Protein AF-0000000066500368 (afdb_homodimer)

Secondary structure (DSSP, 8-state):
---SSHHHHHHHHHHHHHHHHHHTTTHHHHHHHHHHT--TT---HHHHHHHHHHHHHHHHHHHTT-GGGHHHHHHHHHHHHHHHHHHHHH---HHHHHHHHHHHHHHHHHHHHHHHHHHHH---HHHHHHHHHHHHHHHHHHHTHHHHHHHHHHHHHT-GGGS-HHHHHHHHHHHHHHHHHHHHTT-HHHHHHHHHHHHHHHHHHHHHHHHHHHHHHHHHHHHHHHHHHHHHHHHHHHHHTS--------S-TT-SS--/---SSHHHHHHHHHHHHHHHHHHTTTHHHHHHHHHHT--TT---HHHHHHHHHHHHHHHHHHHTT-GGGHHHHHHHHHHHHHHHHHHHHH---HHHHHHHHHHHHHHHHHHHHHHHHHHHH---HHHHHHHHHHHHHHHHHHHTHHHHHHHHHHHHHT-GGGS-HHHHHHHHHHHHHHHHHHHHTT-HHHHHHHHHHHHHHHHHHHHHHHHHHHHHHHHHHHHHHHHHHHHHHHHHHHHHTS--------S---SSS--

pLDDT: mean 86.09, std 18.24, range [18.61, 97.81]

Organism: Dictyostelium discoideum (NCBI:txid44689)

Foldseek 3Di:
DPDPDPLLVVLLVLLLVLLLVLLCVCVVVLVVCLVVLDLDPDDLVLLLLQLLLLVLVCLLCVLVVPPSSNNNSVSSNVSSVVSLVSNLRSDPDPVVSVVSVCVSCVSNVVSVVVLVCCVVPPDDSVVSNVVSLVVSLVSLVVSVVVLVVVLVVCLVVLPLVPPDQVSLVSLLVSLVSQLVSCVVRVNCSGNVSSVVRNVSSVVNNVSNVVSVVVVVVVVVVVVVVVVVVVVVVVVVVVVVPPPPPPPPPDPDDVDDDVD/DPDPDPLLVVLLVLLLVLLLVLLCVCVVVLVVCLVVLDLDPDDLVLLLLQLLLLVLVCLLCVLVVPPSRNNNSVSSNVSSVVSLVSNLRSDPDPVVSVVSVCVSCVSNVVSVVVLVCCVVPPDDSVVSNVVSLVVSLVSLVVSVVVLVVVLVVCLVVLPLVPPDQVSLVSLLVSLVSQLVSCVVRVNCSGNVSSVVRNVSSVVNNVSNVVSVVVVVVVVVVVVVVVVVVVVVVVVVVVVVPPPPPPPPDDPDPDDPCCD

Radius of gyration: 40.52 Å; Cα contacts (8 Å, |Δi|>4): 503; chains: 2; bounding box: 94×187×98 Å

Solvent-accessible surface area (backbone atoms only — not comparable to full-atom values): 27066 Å² total; per-residue (Å²): 85,77,68,85,46,69,68,44,45,52,31,35,52,51,26,35,54,48,45,41,53,59,65,49,62,58,47,66,61,45,52,47,22,53,74,68,45,46,54,83,89,68,76,65,64,66,47,52,48,48,24,48,33,17,49,36,43,34,51,32,20,60,75,59,29,32,59,67,60,27,62,38,22,50,52,36,27,52,53,34,48,48,48,50,49,39,48,44,43,21,41,81,50,64,68,58,30,51,50,52,48,47,52,50,50,48,51,50,48,50,50,48,52,53,52,49,50,46,63,64,71,44,80,49,64,68,58,48,39,52,52,35,34,50,50,31,41,52,45,48,57,57,52,47,49,53,62,52,52,51,48,50,50,26,64,72,66,61,45,55,84,81,59,57,64,72,57,36,53,51,47,22,51,30,16,48,34,38,20,50,32,16,58,73,72,68,35,65,64,46,19,51,55,24,41,54,46,18,49,53,26,48,48,50,52,50,49,44,53,48,43,50,48,51,51,52,50,52,50,52,53,53,50,53,51,50,55,48,49,52,51,53,49,53,53,53,54,62,62,68,72,56,74,83,80,76,82,80,76,80,87,70,65,82,40,80,68,69,96,85,78,68,85,45,68,67,42,45,53,32,34,52,52,28,35,55,49,46,42,52,58,64,50,64,59,48,66,62,44,53,48,22,53,73,66,46,48,54,80,90,67,75,64,64,66,46,53,48,48,22,49,33,17,49,35,42,34,54,33,21,59,75,58,28,34,59,70,59,27,63,39,22,50,52,36,27,53,53,34,49,48,47,52,48,39,47,42,44,22,41,82,51,65,69,58,29,53,50,51,48,47,52,52,50,49,51,51,48,50,50,49,52,54,54,49,51,46,63,66,71,45,82,51,63,69,58,47,40,52,52,34,33,50,51,32,41,52,46,47,56,56,53,47,49,52,60,52,52,52,49,50,48,27,64,74,65,60,46,55,81,79,58,58,63,72,57,35,52,52,46,22,51,29,15,47,33,39,19,51,32,14,57,73,70,70,34,66,64,46,18,51,54,24,41,54,47,17,49,52,25,48,49,49,52,50,50,44,53,48,44,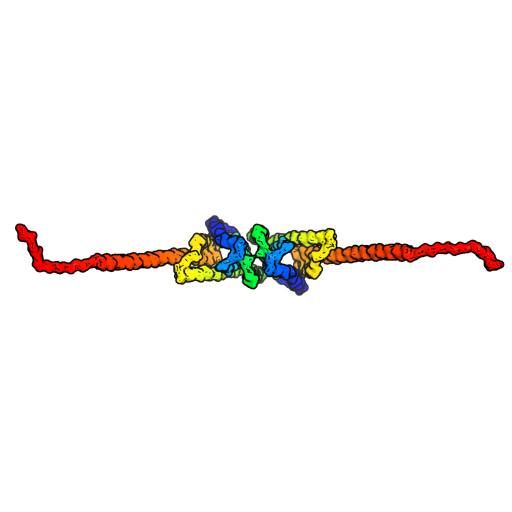50,49,51,50,52,52,52,51,51,54,52,51,52,51,50,55,49,49,51,49,53,49,53,54,53,55,60,58,66,68,55,74,82,77,73,77,76,80,77,81,59,92,63,76,68,90,71,116

Sequence (518 aa):
MLPSSPFAIILSIIGNIVSTGTAFSPIKNFLEIDKNRDVGNNNIYPIIALCGNSLCWVVYGAVSKQMSILPVNVIGLFITSYFIFIFISATSDLNKRRFLSAIYYGYLGGLTIYHLLIVLYVESIDTQDSIFGITSNVAVLIFYGSPVLSLYGVIKSRDRSSINLPLALVSCFAGLTWTLYGIVINNKFIFVPNAAGALLSAISLVVYFLVGYLNTLNYRMKSEQTDGTSQDVALIINQEEQPDIILRKDEEYEEEIKIMLPSSPFAIILSIIGNIVSTGTAFSPIKNFLEIDKNRDVGNNNIYPIIALCGNSLCWVVYGAVSKQMSILPVNVIGLFITSYFIFIFISATSDLNKRRFLSAIYYGYLGGLTIYHLLIVLYVESIDTQDSIFGITSNVAVLIFYGSPVLSLYGVIKSRDRSSINLPLALVSCFAGLTWTLYGIVINNKFIFVPNAAGALLSAISLVVYFLVGYLNTLNYRMKSEQTDGTSQDVALIINQEEQPDIILRKDEEYEEEIKI

Structure (mmCIF, N/CA/C/O backbone):
data_AF-0000000066500368-model_v1
#
loop_
_entity.id
_entity.type
_entity.pdbx_description
1 polymer 'Uncharacterized protein'
#
loop_
_atom_site.group_PDB
_atom_site.id
_atom_site.type_symbol
_atom_site.label_atom_id
_atom_site.label_alt_id
_atom_site.label_comp_id
_atom_site.label_asym_id
_atom_site.label_entity_id
_atom_site.label_seq_id
_atom_site.pdbx_PDB_ins_code
_atom_site.Cartn_x
_atom_site.Cartn_y
_atom_site.Cartn_z
_atom_site.occupancy
_atom_site.B_iso_or_equiv
_atom_site.auth_seq_id
_atom_site.auth_comp_id
_atom_site.auth_asym_id
_atom_site.auth_atom_id
_atom_site.pdbx_PDB_model_num
ATOM 1 N N . MET A 1 1 ? -17.828 -15.836 2.904 1 59.06 1 MET A N 1
ATOM 2 C CA . MET A 1 1 ? -18.359 -17 3.613 1 59.06 1 MET A CA 1
ATOM 3 C C . MET A 1 1 ? -17.344 -18.125 3.637 1 59.06 1 MET A C 1
ATOM 5 O O . MET A 1 1 ? -16.578 -18.312 2.682 1 59.06 1 MET A O 1
ATOM 9 N N . LEU A 1 2 ? -17.125 -18.578 4.887 1 61.69 2 LEU A N 1
ATOM 10 C CA . LEU A 1 2 ? -16.328 -19.797 5 1 61.69 2 LEU A CA 1
ATOM 11 C C . LEU A 1 2 ? -17 -20.969 4.293 1 61.69 2 LEU A C 1
ATOM 13 O O . LEU A 1 2 ? -18.219 -21.078 4.301 1 61.69 2 LEU A O 1
ATOM 17 N N . PRO A 1 3 ? -16.141 -21.688 3.566 1 70.5 3 PRO A N 1
ATOM 18 C CA . PRO A 1 3 ? -16.75 -22.859 2.9 1 70.5 3 PRO A CA 1
ATOM 19 C C . PRO A 1 3 ? -17.406 -23.812 3.879 1 70.5 3 PRO A C 1
ATOM 21 O O . PRO A 1 3 ? -16.938 -23.969 5.012 1 70.5 3 PRO A O 1
ATOM 24 N N . SER A 1 4 ? -18.469 -24.328 3.506 1 73.94 4 SER A N 1
ATOM 25 C CA . SER A 1 4 ? -19.281 -25.203 4.344 1 73.94 4 SER A CA 1
ATOM 26 C C . SER A 1 4 ? -18.734 -26.625 4.344 1 73.94 4 SER A C 1
ATOM 28 O O . SER A 1 4 ? -18.906 -27.375 5.309 1 73.94 4 SER A O 1
ATOM 30 N N . SER A 1 5 ? -17.938 -26.938 3.412 1 87.81 5 SER A N 1
ATOM 31 C CA . SER A 1 5 ? -17.438 -28.312 3.34 1 87.81 5 SER A CA 1
ATOM 32 C C . SER A 1 5 ? -16.094 -28.438 4.039 1 87.81 5 SER A C 1
ATOM 34 O O . SER A 1 5 ? -15.203 -27.609 3.842 1 87.81 5 SER A O 1
ATOM 36 N N . PRO A 1 6 ? -15.977 -29.359 4.945 1 90 6 PRO A N 1
ATOM 37 C CA . PRO A 1 6 ? -14.695 -29.609 5.609 1 90 6 PRO A CA 1
ATOM 38 C C . PRO A 1 6 ? -13.547 -29.781 4.625 1 90 6 PRO A C 1
ATOM 40 O O . PRO A 1 6 ? -12.422 -29.344 4.891 1 90 6 PRO A O 1
ATOM 43 N N . PHE A 1 7 ? -13.891 -30.5 3.566 1 92.81 7 PHE A N 1
ATOM 44 C CA . PHE A 1 7 ? -12.875 -30.719 2.545 1 92.81 7 PHE A CA 1
ATOM 45 C C . PHE A 1 7 ? -12.398 -29.391 1.968 1 92.81 7 PHE A C 1
ATOM 47 O O . PHE A 1 7 ? -11.203 -29.188 1.772 1 92.81 7 PHE A O 1
ATOM 54 N N . ALA A 1 8 ? -13.227 -28.484 1.719 1 93.69 8 ALA A N 1
ATOM 55 C CA . ALA A 1 8 ? -12.883 -27.156 1.215 1 93.69 8 ALA A CA 1
ATOM 56 C C . ALA A 1 8 ? -12.039 -26.391 2.229 1 93.69 8 ALA A C 1
ATOM 58 O O . ALA A 1 8 ? -11.109 -25.672 1.854 1 93.69 8 ALA A O 1
ATOM 59 N N . ILE A 1 9 ? -12.312 -26.578 3.436 1 94.06 9 ILE A N 1
ATOM 60 C CA . ILE A 1 9 ? -11.578 -25.906 4.504 1 94.06 9 ILE A CA 1
ATOM 61 C C . ILE A 1 9 ? -10.141 -26.406 4.547 1 94.06 9 ILE A C 1
ATOM 63 O O . ILE A 1 9 ? -9.203 -25.625 4.625 1 94.06 9 ILE A O 1
ATOM 67 N N . ILE A 1 10 ? -10.047 -27.688 4.469 1 95.56 10 ILE A N 1
ATOM 68 C CA . ILE A 1 10 ? -8.719 -28.297 4.5 1 95.56 10 ILE A CA 1
ATOM 69 C C . ILE A 1 10 ? -7.902 -27.828 3.299 1 95.56 10 ILE A C 1
ATOM 71 O O . ILE A 1 10 ? -6.746 -27.422 3.445 1 95.56 10 ILE A O 1
ATOM 75 N N . LEU A 1 11 ? -8.5 -27.828 2.152 1 96.06 11 LEU A N 1
ATOM 76 C CA . LEU A 1 11 ? -7.82 -27.375 0.938 1 96.06 11 LEU A CA 1
ATOM 77 C C . LEU A 1 11 ? -7.391 -25.922 1.061 1 96.06 11 LEU A C 1
ATOM 79 O O . LEU A 1 11 ? -6.289 -25.562 0.647 1 96.06 11 LEU A O 1
ATOM 83 N N . SER A 1 12 ? -8.25 -25.156 1.626 1 96.06 12 SER A N 1
ATOM 84 C CA . SER A 1 12 ? -7.934 -23.75 1.755 1 96.06 12 SER A CA 1
ATOM 85 C C . SER A 1 12 ? -6.773 -23.516 2.719 1 96.06 12 SER A C 1
ATOM 87 O O . SER A 1 12 ? -5.922 -22.656 2.482 1 96.06 12 SER A O 1
ATOM 89 N N . ILE A 1 13 ? -6.723 -24.219 3.752 1 96.44 13 ILE A N 1
ATOM 90 C CA . ILE A 1 13 ? -5.641 -24.109 4.723 1 96.44 13 ILE A CA 1
ATOM 91 C C . ILE A 1 13 ? -4.32 -24.531 4.082 1 96.44 13 ILE A C 1
ATOM 93 O O . ILE A 1 13 ? -3.318 -23.812 4.18 1 96.44 13 ILE A O 1
ATOM 97 N N . ILE A 1 14 ? -4.359 -25.672 3.436 1 96.81 14 ILE A N 1
ATOM 98 C CA . ILE A 1 14 ? -3.166 -26.172 2.756 1 96.81 14 ILE A CA 1
ATOM 99 C C . ILE A 1 14 ? -2.719 -25.156 1.697 1 96.81 14 ILE A C 1
ATOM 101 O O . ILE A 1 14 ? -1.534 -24.828 1.613 1 96.81 14 ILE A O 1
ATOM 105 N N . GLY A 1 15 ? -3.656 -24.719 0.922 1 97.12 15 GLY A N 1
ATOM 106 C CA . GLY A 1 15 ? -3.346 -23.719 -0.099 1 97.12 15 GLY A CA 1
ATOM 107 C C . GLY A 1 15 ? -2.697 -22.469 0.461 1 97.12 15 GLY A C 1
ATOM 108 O O . GLY A 1 15 ? -1.715 -21.969 -0.094 1 97.12 15 GLY A O 1
ATOM 109 N N . ASN A 1 16 ? -3.205 -22 1.553 1 97.19 16 ASN A N 1
ATOM 110 C CA . ASN A 1 16 ? -2.66 -20.797 2.186 1 97.19 16 ASN A CA 1
ATOM 111 C C . ASN A 1 16 ? -1.251 -21.031 2.717 1 97.19 16 ASN A C 1
ATOM 113 O O . ASN A 1 16 ? -0.363 -20.203 2.533 1 97.19 16 ASN A O 1
ATOM 117 N N . ILE A 1 17 ? -1.022 -22.094 3.312 1 96.75 17 ILE A N 1
ATOM 118 C CA . ILE A 1 17 ? 0.284 -22.406 3.881 1 96.75 17 ILE A CA 1
ATOM 119 C C . ILE A 1 17 ? 1.315 -22.531 2.762 1 96.75 17 ILE A C 1
ATOM 121 O O . ILE A 1 17 ? 2.367 -21.891 2.801 1 96.75 17 ILE A O 1
ATOM 125 N N . VAL A 1 18 ? 0.971 -23.312 1.757 1 96.38 18 VAL A N 1
ATOM 126 C CA . VAL A 1 18 ? 1.903 -23.594 0.671 1 96.38 18 VAL A CA 1
ATOM 127 C C . VAL A 1 18 ? 2.154 -22.328 -0.14 1 96.38 18 VAL A C 1
ATOM 129 O O . VAL A 1 18 ? 3.299 -22 -0.464 1 96.38 18 VAL A O 1
ATOM 132 N N . SER A 1 19 ? 1.139 -21.641 -0.442 1 96.12 19 SER A N 1
ATOM 133 C CA . SER A 1 19 ? 1.27 -20.422 -1.241 1 96.12 19 SER A CA 1
ATOM 134 C C . SER A 1 19 ? 2.023 -19.328 -0.48 1 96.12 19 SER A C 1
ATOM 136 O O . SER A 1 19 ? 2.764 -18.547 -1.077 1 96.12 19 SER A O 1
ATOM 138 N N . THR A 1 20 ? 1.787 -19.266 0.792 1 95.5 20 THR A N 1
ATOM 139 C CA . THR A 1 20 ? 2.559 -18.328 1.604 1 95.5 20 THR A CA 1
ATOM 140 C C . THR A 1 20 ? 4.043 -18.688 1.577 1 95.5 20 THR A C 1
ATOM 142 O O . THR A 1 20 ? 4.895 -17.812 1.456 1 95.5 20 THR A O 1
ATOM 145 N N . GLY A 1 21 ? 4.352 -19.938 1.694 1 93.44 21 GLY A N 1
ATOM 146 C CA . GLY A 1 21 ? 5.727 -20.391 1.56 1 93.44 21 GLY A CA 1
ATOM 147 C C . GLY A 1 21 ? 6.359 -20 0.238 1 93.44 21 GLY A C 1
ATOM 148 O O . GLY A 1 21 ? 7.5 -19.531 0.203 1 93.44 21 GLY A O 1
ATOM 149 N N . THR A 1 22 ? 5.633 -20.094 -0.838 1 91.81 22 THR A N 1
ATOM 150 C CA . THR A 1 22 ? 6.133 -19.734 -2.16 1 91.81 22 THR A CA 1
ATOM 151 C C . THR A 1 22 ? 6.344 -18.234 -2.268 1 91.81 22 THR A C 1
ATOM 153 O O . THR A 1 22 ? 7.281 -17.781 -2.928 1 91.81 22 THR A O 1
ATOM 156 N N . ALA A 1 23 ? 5.473 -17.516 -1.646 1 92.25 23 ALA A N 1
ATOM 157 C CA . ALA A 1 23 ? 5.582 -16.062 -1.677 1 92.25 23 ALA A CA 1
ATOM 158 C C . ALA A 1 23 ? 6.863 -15.594 -0.995 1 92.25 23 ALA A C 1
ATOM 160 O O . ALA A 1 23 ? 7.461 -14.594 -1.401 1 92.25 23 ALA A O 1
ATOM 161 N N . PHE A 1 24 ? 7.332 -16.344 -0.04 1 94 24 PHE A N 1
ATOM 162 C CA . PHE A 1 24 ? 8.516 -15.969 0.716 1 94 24 PHE A CA 1
ATOM 163 C C . PHE A 1 24 ? 9.773 -16.562 0.086 1 94 24 PHE A C 1
ATOM 165 O O . PHE A 1 24 ? 10.891 -16.281 0.535 1 94 24 PHE A O 1
ATOM 172 N N . SER A 1 25 ? 9.664 -17.25 -0.943 1 91.12 25 SER A N 1
ATOM 173 C CA . SER A 1 25 ? 10.789 -17.984 -1.524 1 91.12 25 SER A CA 1
ATOM 174 C C . SER A 1 25 ? 11.914 -17.031 -1.928 1 91.12 25 SER A C 1
ATOM 176 O O . SER A 1 25 ? 13.094 -17.359 -1.776 1 91.12 25 SER A O 1
ATOM 178 N N . PRO A 1 26 ? 11.609 -15.805 -2.402 1 92.25 26 PRO A N 1
ATOM 179 C CA . PRO A 1 26 ? 12.703 -14.922 -2.803 1 92.25 26 PRO A CA 1
ATOM 180 C C . PRO A 1 26 ? 13.305 -14.156 -1.624 1 92.25 26 PRO A C 1
ATOM 182 O O . PRO A 1 26 ? 14.195 -13.32 -1.812 1 92.25 26 PRO A O 1
ATOM 185 N N . ILE A 1 27 ? 12.938 -14.383 -0.4 1 93.81 27 ILE A N 1
ATOM 186 C CA . ILE A 1 27 ? 13.234 -13.516 0.732 1 93.81 27 ILE A CA 1
ATOM 187 C C . ILE A 1 27 ? 14.742 -13.5 0.989 1 93.81 27 ILE A C 1
ATOM 189 O O . ILE A 1 27 ? 15.312 -12.453 1.295 1 93.81 27 ILE A O 1
ATOM 193 N N . LYS A 1 28 ? 15.445 -14.602 0.881 1 92.88 28 LYS A N 1
ATOM 194 C CA . LYS A 1 28 ? 16.891 -14.648 1.112 1 92.88 28 LYS A CA 1
ATOM 195 C C . LYS A 1 28 ? 17.625 -13.766 0.114 1 92.88 28 LYS A C 1
ATOM 197 O O . LYS A 1 28 ? 18.531 -13.023 0.491 1 92.88 28 LYS A O 1
ATOM 202 N N . ASN A 1 29 ? 17.219 -13.891 -1.069 1 92.88 29 ASN A N 1
ATOM 203 C CA . ASN A 1 29 ? 17.828 -13.094 -2.125 1 92.88 29 ASN A CA 1
ATOM 204 C C . ASN A 1 29 ? 17.672 -11.602 -1.867 1 92.88 29 ASN A C 1
ATOM 206 O O . ASN A 1 29 ? 18.625 -10.836 -1.969 1 92.88 29 ASN A O 1
ATOM 210 N N . PHE A 1 30 ? 16.562 -11.172 -1.447 1 94.19 30 PHE A N 1
ATOM 211 C CA . PHE A 1 30 ? 16.297 -9.75 -1.286 1 94.19 30 PHE A CA 1
ATOM 212 C C . PHE A 1 30 ? 16.922 -9.219 -0.001 1 94.19 30 PHE A C 1
ATOM 214 O O . PHE A 1 30 ? 17.344 -8.062 0.06 1 94.19 30 PHE A O 1
ATOM 221 N N . LEU A 1 31 ? 16.984 -10.078 0.993 1 93.69 31 LEU A N 1
ATOM 222 C CA . LEU A 1 31 ? 17.703 -9.656 2.193 1 93.69 31 LEU A CA 1
ATOM 223 C C . LEU A 1 31 ? 19.188 -9.461 1.898 1 93.69 31 LEU A C 1
ATOM 225 O O . LEU A 1 31 ? 19.828 -8.57 2.465 1 93.69 31 LEU A O 1
ATOM 229 N N . GLU A 1 32 ? 19.672 -10.266 1.02 1 94.62 32 GLU A N 1
ATOM 230 C CA . GLU A 1 32 ? 21.062 -10.094 0.593 1 94.62 32 GLU A CA 1
ATOM 231 C C . GLU A 1 32 ? 21.234 -8.812 -0.218 1 94.62 32 GLU A C 1
ATOM 233 O O . GLU A 1 32 ? 22.234 -8.109 -0.061 1 94.62 32 GLU A O 1
ATOM 238 N N . ILE A 1 33 ? 20.328 -8.547 -1.047 1 94.75 33 ILE A N 1
ATOM 239 C CA . ILE A 1 33 ? 20.344 -7.309 -1.817 1 94.75 33 ILE A CA 1
ATOM 240 C C . ILE A 1 33 ? 20.344 -6.113 -0.871 1 94.75 33 ILE A C 1
ATOM 242 O O . ILE A 1 33 ? 21.078 -5.148 -1.079 1 94.75 33 ILE A O 1
ATOM 246 N N . ASP A 1 34 ? 19.547 -6.215 0.159 1 93.62 34 ASP A N 1
ATOM 247 C CA . ASP A 1 34 ? 19.453 -5.137 1.136 1 93.62 34 ASP A CA 1
ATOM 248 C C . ASP A 1 34 ? 20.766 -4.945 1.883 1 93.62 34 ASP A C 1
ATOM 250 O O . ASP A 1 34 ? 21.219 -3.816 2.078 1 93.62 34 ASP A O 1
ATOM 254 N N . LYS A 1 35 ? 21.375 -5.996 2.223 1 93.12 35 LYS A N 1
ATOM 255 C CA . LYS A 1 35 ? 22.625 -5.977 2.982 1 93.12 35 LYS A CA 1
ATOM 256 C C . LYS A 1 35 ? 23.781 -5.449 2.135 1 93.12 35 LYS A C 1
ATOM 258 O O . LYS A 1 35 ? 24.547 -4.586 2.582 1 93.12 35 LYS A O 1
ATOM 263 N N . ASN A 1 36 ? 23.844 -5.914 0.906 1 93.81 36 ASN A N 1
ATOM 264 C CA . ASN A 1 36 ? 24.984 -5.594 0.049 1 93.81 36 ASN A CA 1
ATOM 265 C C . ASN A 1 36 ? 24.719 -4.336 -0.779 1 93.81 36 ASN A C 1
ATOM 267 O O . ASN A 1 36 ? 25.641 -3.785 -1.383 1 93.81 36 ASN A O 1
ATOM 271 N N . ARG A 1 37 ? 23.516 -3.965 -0.821 1 92.62 37 ARG A N 1
ATOM 272 C CA . ARG A 1 37 ? 23.094 -2.793 -1.582 1 92.62 37 ARG A CA 1
ATOM 273 C C . ARG A 1 37 ? 23.484 -2.93 -3.053 1 92.62 37 ARG A C 1
ATOM 275 O O . ARG A 1 37 ? 24.031 -2.004 -3.646 1 92.62 37 ARG A O 1
ATOM 282 N N . ASP A 1 38 ? 23.266 -4.086 -3.58 1 93.69 38 ASP A N 1
ATOM 283 C CA . ASP A 1 38 ? 23.547 -4.43 -4.969 1 93.69 38 ASP A CA 1
ATOM 284 C C . ASP A 1 38 ? 22.469 -5.328 -5.555 1 93.69 38 ASP A C 1
ATOM 286 O O . ASP A 1 38 ? 22.25 -6.449 -5.086 1 93.69 38 ASP A O 1
ATOM 290 N N . VAL A 1 39 ? 21.828 -4.781 -6.609 1 93.81 39 VAL A N 1
ATOM 291 C CA . VAL A 1 39 ? 20.688 -5.504 -7.172 1 93.81 39 VAL A CA 1
ATOM 292 C C . VAL A 1 39 ? 21.172 -6.516 -8.203 1 93.81 39 VAL A C 1
ATOM 294 O O . VAL A 1 39 ? 20.438 -7.426 -8.586 1 93.81 39 VAL A O 1
ATOM 297 N N . GLY A 1 40 ? 22.391 -6.395 -8.633 1 90.19 40 GLY A N 1
ATOM 298 C CA . GLY A 1 40 ? 22.938 -7.32 -9.617 1 90.19 40 GLY A CA 1
ATOM 299 C C . GLY A 1 40 ? 22.094 -7.406 -10.875 1 90.19 40 GLY A C 1
ATOM 300 O O . GLY A 1 40 ? 21.672 -6.383 -11.43 1 90.19 40 GLY A O 1
ATOM 301 N N . ASN A 1 41 ? 21.812 -8.664 -11.375 1 86.12 41 ASN A N 1
ATOM 302 C CA . ASN A 1 41 ? 21.062 -8.875 -12.609 1 86.12 41 ASN A CA 1
ATOM 303 C C . ASN A 1 41 ? 19.609 -9.25 -12.328 1 86.12 41 ASN A C 1
ATOM 305 O O . ASN A 1 41 ? 18.922 -9.781 -13.203 1 86.12 41 ASN A O 1
ATOM 309 N N . ASN A 1 42 ? 19.203 -8.938 -11.18 1 87.56 42 ASN A N 1
ATOM 310 C CA . ASN A 1 42 ? 17.828 -9.273 -10.812 1 87.56 42 ASN A CA 1
ATOM 311 C C . ASN A 1 42 ? 16.828 -8.383 -11.547 1 87.56 42 ASN A C 1
ATOM 313 O O . ASN A 1 42 ? 17.078 -7.191 -11.742 1 87.56 42 ASN A O 1
ATOM 317 N N . ASN A 1 43 ? 15.727 -9.047 -12.023 1 87.38 43 ASN A N 1
ATOM 318 C CA . ASN A 1 43 ? 14.617 -8.344 -12.664 1 87.38 43 ASN A CA 1
ATOM 319 C C . ASN A 1 43 ? 13.453 -8.141 -11.711 1 87.38 43 ASN A C 1
ATOM 321 O O . ASN A 1 43 ? 12.891 -9.109 -11.195 1 87.38 43 ASN A O 1
ATOM 325 N N . ILE A 1 44 ? 13.016 -6.852 -11.547 1 92.88 44 ILE A N 1
ATOM 326 C CA . ILE A 1 44 ? 12.047 -6.539 -10.5 1 92.88 44 ILE A CA 1
ATOM 327 C C . ILE A 1 44 ? 10.641 -6.52 -11.094 1 92.88 44 ILE A C 1
ATOM 329 O O . ILE A 1 44 ? 9.648 -6.539 -10.359 1 92.88 44 ILE A O 1
ATOM 333 N N . TYR A 1 45 ? 10.43 -6.551 -12.414 1 90.69 45 TYR A N 1
ATOM 334 C CA . TYR A 1 45 ? 9.148 -6.312 -13.07 1 90.69 45 TYR A CA 1
ATOM 335 C C . TYR A 1 45 ? 8.164 -7.434 -12.766 1 90.69 45 TYR A C 1
ATOM 337 O O . TYR A 1 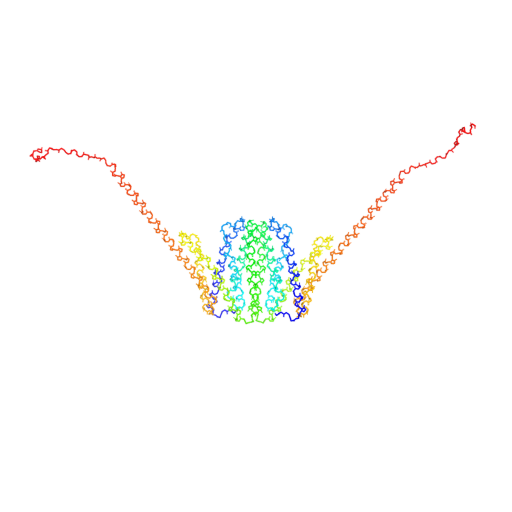45 ? 6.984 -7.18 -12.508 1 90.69 45 TYR A O 1
ATOM 345 N N . PRO A 1 46 ? 8.664 -8.719 -12.758 1 89 46 PRO A N 1
ATOM 346 C CA . PRO A 1 46 ? 7.715 -9.781 -12.398 1 89 46 PRO A CA 1
ATOM 347 C C . PRO A 1 46 ? 7.164 -9.625 -10.984 1 89 46 PRO A C 1
ATOM 349 O O . PRO A 1 46 ? 5.996 -9.93 -10.734 1 89 46 PRO A O 1
ATOM 352 N N . ILE A 1 47 ? 7.973 -9.133 -10.078 1 93.44 47 ILE A N 1
ATOM 353 C CA . ILE A 1 47 ? 7.547 -8.969 -8.695 1 93.44 47 ILE A CA 1
ATOM 354 C C . ILE A 1 47 ? 6.547 -7.816 -8.602 1 93.44 47 ILE A C 1
ATOM 356 O O . ILE A 1 47 ? 5.582 -7.883 -7.836 1 93.44 47 ILE A O 1
ATOM 360 N N . ILE A 1 48 ? 6.727 -6.785 -9.383 1 94.38 48 ILE A N 1
ATOM 361 C CA . ILE A 1 48 ? 5.773 -5.684 -9.43 1 94.38 48 ILE A CA 1
ATOM 362 C C . ILE A 1 48 ? 4.426 -6.191 -9.945 1 94.38 48 ILE A C 1
ATOM 364 O O . ILE A 1 48 ? 3.379 -5.871 -9.375 1 94.38 48 ILE A O 1
ATOM 368 N N . ALA A 1 49 ? 4.484 -7 -10.969 1 93 49 ALA A N 1
ATOM 369 C CA . ALA A 1 49 ? 3.258 -7.578 -11.516 1 93 49 ALA A CA 1
ATOM 370 C C . ALA A 1 49 ? 2.557 -8.453 -10.477 1 93 49 ALA A C 1
ATOM 372 O O . ALA A 1 49 ? 1.328 -8.422 -10.367 1 93 49 ALA A O 1
ATOM 373 N N . LEU A 1 50 ? 3.332 -9.172 -9.758 1 93.44 50 LEU A N 1
ATOM 374 C CA . LEU A 1 50 ? 2.787 -10.047 -8.727 1 93.44 50 LEU A CA 1
ATOM 375 C C . LEU A 1 50 ? 2.121 -9.234 -7.621 1 93.44 50 LEU A C 1
ATOM 377 O O . LEU A 1 50 ? 1.097 -9.648 -7.074 1 93.44 50 LEU A O 1
ATOM 381 N N . CYS A 1 51 ? 2.699 -8.117 -7.289 1 95.69 51 CYS A N 1
ATOM 382 C CA . CYS A 1 51 ? 2.119 -7.242 -6.277 1 95.69 51 CYS A CA 1
ATOM 383 C C . CYS A 1 51 ? 0.738 -6.758 -6.703 1 95.69 51 CYS A C 1
ATOM 385 O O . CYS A 1 51 ? -0.211 -6.809 -5.918 1 95.69 51 CYS A O 1
ATOM 387 N N . GLY A 1 52 ? 0.671 -6.359 -7.934 1 95.81 52 GLY A N 1
ATOM 388 C CA . GLY A 1 52 ? -0.621 -5.949 -8.461 1 95.81 52 GLY A CA 1
ATOM 389 C C . GLY A 1 52 ? -1.641 -7.074 -8.477 1 95.81 52 GLY A C 1
ATOM 390 O O . GLY A 1 52 ? -2.818 -6.855 -8.188 1 95.81 52 GLY A O 1
ATOM 391 N N . ASN A 1 53 ? -1.142 -8.219 -8.836 1 94.81 53 ASN A N 1
ATOM 392 C CA . ASN A 1 53 ? -2.016 -9.391 -8.82 1 94.81 53 ASN A CA 1
ATOM 393 C C . ASN A 1 53 ? -2.584 -9.648 -7.434 1 94.81 53 ASN A C 1
ATOM 395 O O . ASN A 1 53 ? -3.775 -9.93 -7.285 1 94.81 53 ASN A O 1
ATOM 399 N N . SER A 1 54 ? -1.755 -9.547 -6.445 1 96.75 54 SER A N 1
ATOM 400 C CA . SER A 1 54 ? -2.199 -9.742 -5.07 1 96.75 54 SER A CA 1
ATOM 401 C C . SER A 1 54 ? -3.256 -8.711 -4.68 1 96.75 54 SER A C 1
ATOM 403 O O . SER A 1 54 ? -4.234 -9.047 -4.012 1 96.75 54 SER A O 1
ATOM 405 N N . LEU A 1 55 ? -3.047 -7.488 -5.102 1 97.44 55 LEU A N 1
ATOM 406 C CA . LEU A 1 55 ? -4.031 -6.449 -4.824 1 97.44 55 LEU A CA 1
ATOM 407 C C . LEU A 1 55 ? -5.379 -6.793 -5.449 1 97.44 55 LEU A C 1
ATOM 409 O O . LEU A 1 55 ? -6.418 -6.652 -4.805 1 97.44 55 LEU A O 1
ATOM 413 N N . CYS A 1 56 ? -5.391 -7.266 -6.641 1 97.44 56 CYS A N 1
ATOM 414 C CA . CYS A 1 56 ? -6.617 -7.641 -7.332 1 97.44 56 CYS A CA 1
ATOM 415 C C . CYS A 1 56 ? -7.359 -8.734 -6.57 1 97.44 56 CYS A C 1
ATOM 417 O O . CYS A 1 56 ? -8.578 -8.656 -6.387 1 97.44 56 CYS A O 1
ATOM 419 N N . TRP A 1 57 ? -6.645 -9.688 -6.105 1 97.12 57 TRP A N 1
ATOM 420 C CA . TRP A 1 57 ? -7.266 -10.812 -5.422 1 97.12 57 TRP A CA 1
ATOM 421 C C . TRP A 1 57 ? -7.75 -10.414 -4.035 1 97.12 57 TRP A C 1
ATOM 423 O O . TRP A 1 57 ? -8.742 -10.945 -3.537 1 97.12 57 TRP A O 1
ATOM 433 N N . VAL A 1 58 ? -7.074 -9.5 -3.398 1 97.56 58 VAL A N 1
ATOM 434 C CA . VAL A 1 58 ? -7.551 -8.984 -2.115 1 97.56 58 VAL A CA 1
ATOM 435 C C . VAL A 1 58 ? -8.891 -8.281 -2.305 1 97.56 58 VAL A C 1
ATOM 437 O O . VAL A 1 58 ? -9.828 -8.508 -1.54 1 97.56 58 VAL A O 1
ATOM 440 N N . VAL A 1 59 ? -8.961 -7.438 -3.328 1 97.19 59 VAL A N 1
ATOM 441 C CA . VAL A 1 59 ? -10.203 -6.723 -3.602 1 97.19 59 VAL A CA 1
ATOM 442 C C . VAL A 1 59 ? -11.312 -7.719 -3.949 1 97.19 59 VAL A C 1
ATOM 444 O O . VAL A 1 59 ? -12.422 -7.625 -3.426 1 97.19 59 VAL A O 1
ATOM 447 N N . TYR A 1 60 ? -11.031 -8.703 -4.812 1 96.88 60 TYR A N 1
ATOM 448 C CA . TYR A 1 60 ? -12 -9.727 -5.172 1 96.88 60 TYR A CA 1
ATOM 449 C C . TYR A 1 60 ? -12.492 -10.477 -3.938 1 96.88 60 TYR A C 1
ATOM 451 O O . TYR A 1 60 ? -13.695 -10.648 -3.744 1 96.88 60 TYR A O 1
ATOM 459 N N . GLY A 1 61 ? -11.516 -10.938 -3.146 1 96.06 61 GLY A N 1
ATOM 460 C CA . GLY A 1 61 ? -11.883 -11.672 -1.945 1 96.06 61 GLY A CA 1
ATOM 461 C C . GLY A 1 61 ? -12.742 -10.867 -0.993 1 96.06 61 GLY A C 1
ATOM 462 O O . GLY A 1 61 ? -13.664 -11.406 -0.374 1 96.06 61 GLY A O 1
ATOM 463 N N . ALA A 1 62 ? -12.492 -9.594 -0.854 1 94.38 62 ALA A N 1
ATOM 464 C CA . ALA A 1 62 ? -13.242 -8.719 0.045 1 94.38 62 ALA A CA 1
ATOM 465 C C . ALA A 1 62 ? -14.672 -8.516 -0.46 1 94.38 62 ALA A C 1
ATOM 467 O O . ALA A 1 62 ? -15.625 -8.625 0.305 1 94.38 62 ALA A O 1
ATOM 468 N N . VAL A 1 63 ? -14.781 -8.242 -1.742 1 93.38 63 VAL A N 1
ATOM 469 C CA . VAL A 1 63 ? -16.078 -7.918 -2.33 1 93.38 63 VAL A CA 1
ATOM 470 C C . VAL A 1 63 ? -16.922 -9.18 -2.443 1 93.38 63 VAL A C 1
ATOM 472 O O . VAL A 1 63 ? -18.125 -9.148 -2.188 1 93.38 63 VAL A O 1
ATOM 475 N N . SER A 1 64 ? -16.266 -10.273 -2.805 1 93.19 64 SER A N 1
ATOM 476 C CA . SER A 1 64 ? -16.969 -11.539 -2.986 1 93.19 64 SER A CA 1
ATOM 477 C C . SER A 1 64 ? -17.156 -12.266 -1.656 1 93.19 64 SER A C 1
ATOM 479 O O . SER A 1 64 ? -17.766 -13.336 -1.608 1 93.19 64 SER A O 1
ATOM 481 N N . LYS A 1 65 ? -16.594 -11.695 -0.625 1 92.12 65 LYS A N 1
ATOM 482 C CA . LYS A 1 65 ? -16.641 -12.258 0.72 1 92.12 65 LYS A CA 1
ATOM 483 C C . LYS A 1 65 ? -16.062 -13.672 0.749 1 92.12 65 LYS A C 1
ATOM 485 O O . LYS A 1 65 ? -16.641 -14.578 1.354 1 92.12 65 LYS A O 1
ATOM 490 N N . GLN A 1 66 ? -15.031 -13.875 -0.021 1 91.5 66 GLN A N 1
ATOM 491 C CA . GLN A 1 66 ? -14.273 -15.117 -0.017 1 91.5 66 GLN A CA 1
ATOM 492 C C . GLN A 1 66 ? -13.094 -15.039 0.947 1 91.5 66 GLN A C 1
ATOM 494 O O . GLN A 1 66 ? -11.977 -14.727 0.54 1 91.5 66 GLN A O 1
ATOM 499 N N . MET A 1 67 ? -13.312 -15.469 2.102 1 91.31 67 MET A N 1
ATOM 500 C CA . MET A 1 67 ? -12.32 -15.305 3.164 1 91.31 67 MET A CA 1
ATOM 501 C C . MET A 1 67 ? -11.141 -16.25 2.957 1 91.31 67 MET A C 1
ATOM 503 O O . MET A 1 67 ? -10.016 -15.93 3.34 1 91.31 67 MET A O 1
ATOM 507 N N . SER A 1 68 ? -11.352 -17.344 2.289 1 93.69 68 SER A N 1
ATOM 508 C CA . SER A 1 68 ? -10.359 -18.406 2.172 1 93.69 68 SER A CA 1
ATOM 509 C C . SER A 1 68 ? -9.141 -17.938 1.38 1 93.69 68 SER A C 1
ATOM 511 O O . SER A 1 68 ? -8.031 -18.422 1.602 1 93.69 68 SER A O 1
ATOM 513 N N . ILE A 1 69 ? -9.352 -17 0.5 1 95.31 69 ILE A N 1
ATOM 514 C CA . ILE A 1 69 ? -8.242 -16.641 -0.384 1 95.31 69 ILE A CA 1
ATOM 515 C C . ILE A 1 69 ? -7.562 -15.367 0.128 1 95.31 69 ILE A C 1
ATOM 517 O O . ILE A 1 69 ? -6.5 -14.984 -0.366 1 95.31 69 ILE A O 1
ATOM 521 N N . LEU A 1 70 ? -8.031 -14.719 1.119 1 96.44 70 LEU A N 1
ATOM 522 C CA . LEU A 1 70 ? -7.59 -13.391 1.537 1 96.44 70 LEU A CA 1
ATOM 523 C C . LEU A 1 70 ? -6.242 -13.461 2.25 1 96.44 70 LEU A C 1
ATOM 525 O O . LEU A 1 70 ? -5.34 -12.672 1.962 1 96.44 70 LEU A O 1
ATOM 529 N N . PRO A 1 71 ? -6.02 -14.43 3.146 1 95.81 71 PRO A N 1
ATOM 530 C CA . PRO A 1 71 ? -4.758 -14.422 3.889 1 95.81 71 PRO A CA 1
ATOM 531 C C . PRO A 1 71 ? -3.535 -14.477 2.975 1 95.81 71 PRO A C 1
ATOM 533 O O . PRO A 1 71 ? -2.619 -13.664 3.113 1 95.81 71 PRO A O 1
ATOM 536 N N . VAL A 1 72 ? -3.531 -15.352 2.057 1 96.06 72 VAL A N 1
ATOM 537 C CA . VAL A 1 72 ? -2.361 -15.531 1.204 1 96.06 72 VAL A CA 1
ATOM 538 C C . VAL A 1 72 ? -2.164 -14.305 0.322 1 96.06 72 VAL A C 1
ATOM 540 O O . VAL A 1 72 ? -1.03 -13.906 0.049 1 96.06 72 VAL A O 1
ATOM 543 N N . ASN A 1 73 ? -3.207 -13.742 -0.152 1 96.81 73 ASN A N 1
ATOM 544 C CA . ASN A 1 73 ? -3.096 -12.602 -1.054 1 96.81 73 ASN A CA 1
ATOM 545 C C . ASN A 1 73 ? -2.727 -11.328 -0.301 1 96.81 73 ASN A C 1
ATOM 547 O O . ASN A 1 73 ? -2.023 -10.469 -0.835 1 96.81 73 ASN A O 1
ATOM 551 N N . VAL A 1 74 ? -3.156 -11.195 0.961 1 97.06 74 VAL A N 1
ATOM 552 C CA . VAL A 1 74 ? -2.729 -10.086 1.802 1 97.06 74 VAL A CA 1
ATOM 553 C C . VAL A 1 74 ? -1.237 -10.203 2.104 1 97.06 74 VAL A C 1
ATOM 555 O O . VAL A 1 74 ? -0.487 -9.242 1.955 1 97.06 74 VAL A O 1
ATOM 558 N N . ILE A 1 75 ? -0.832 -11.344 2.492 1 96.69 75 ILE A N 1
ATOM 559 C CA . ILE A 1 75 ? 0.583 -11.594 2.754 1 96.69 75 ILE A CA 1
ATOM 560 C C . ILE A 1 75 ? 1.392 -11.352 1.48 1 96.69 75 ILE A C 1
ATOM 562 O O . ILE A 1 75 ? 2.434 -10.695 1.516 1 96.69 75 ILE A O 1
ATOM 566 N N . GLY A 1 76 ? 0.863 -11.867 0.377 1 96.69 76 GLY A N 1
ATOM 567 C CA . GLY A 1 76 ? 1.521 -11.664 -0.904 1 96.69 76 GLY A CA 1
ATOM 568 C C . GLY A 1 76 ? 1.673 -10.203 -1.27 1 96.69 76 GLY A C 1
ATOM 569 O O . GLY A 1 76 ? 2.717 -9.789 -1.778 1 96.69 76 GLY A O 1
ATOM 570 N N . LEU A 1 77 ? 0.676 -9.445 -1.008 1 97.38 77 LEU A N 1
ATOM 571 C CA . LEU A 1 77 ? 0.678 -8.016 -1.312 1 97.38 77 LEU A CA 1
ATOM 572 C C . LEU A 1 77 ? 1.799 -7.301 -0.563 1 97.38 77 LEU A C 1
ATOM 574 O O . LEU A 1 77 ? 2.59 -6.574 -1.168 1 97.38 77 LEU A O 1
ATOM 578 N N . PHE A 1 78 ? 1.971 -7.598 0.664 1 97.12 78 PHE A N 1
ATOM 579 C CA . PHE A 1 78 ? 2.922 -6.859 1.486 1 97.12 78 PHE A CA 1
ATOM 580 C C . PHE A 1 78 ? 4.336 -7.391 1.289 1 97.12 78 PHE A C 1
ATOM 582 O O . PHE A 1 78 ? 5.297 -6.617 1.275 1 97.12 78 PHE A O 1
ATOM 589 N N . ILE A 1 79 ? 4.5 -8.68 1.125 1 96.81 79 ILE A N 1
ATOM 590 C CA . ILE A 1 79 ? 5.844 -9.227 0.967 1 96.81 79 ILE A CA 1
ATOM 591 C C . ILE A 1 79 ? 6.422 -8.789 -0.377 1 96.81 79 ILE A C 1
ATOM 593 O O . ILE A 1 79 ? 7.609 -8.469 -0.474 1 96.81 79 ILE A O 1
ATOM 597 N N . THR A 1 80 ? 5.598 -8.828 -1.416 1 96.5 80 THR A N 1
ATOM 598 C CA . THR A 1 80 ? 6.086 -8.383 -2.715 1 96.5 80 THR A CA 1
ATOM 599 C C . THR A 1 80 ? 6.371 -6.879 -2.693 1 96.5 80 THR A C 1
ATOM 601 O O . THR A 1 80 ? 7.344 -6.422 -3.297 1 96.5 80 THR A O 1
ATOM 604 N N . SER A 1 81 ? 5.535 -6.121 -2.027 1 97.5 81 SER A N 1
ATOM 605 C CA . SER A 1 81 ? 5.816 -4.703 -1.84 1 97.5 81 SER A CA 1
ATOM 606 C C . SER A 1 81 ? 7.152 -4.492 -1.136 1 97.5 81 SER A C 1
ATOM 608 O O . SER A 1 81 ? 7.93 -3.613 -1.519 1 97.5 81 SER A O 1
ATOM 610 N N . TYR A 1 82 ? 7.406 -5.297 -0.172 1 97.06 82 TYR A N 1
ATOM 611 C CA . TYR A 1 82 ? 8.664 -5.219 0.568 1 97.06 82 TYR A CA 1
ATOM 612 C C . TYR A 1 82 ? 9.852 -5.52 -0.34 1 97.06 82 TYR A C 1
ATOM 614 O O . TYR A 1 82 ? 10.859 -4.816 -0.297 1 97.06 82 TYR A O 1
ATOM 622 N N . PHE A 1 83 ? 9.734 -6.5 -1.149 1 97.12 83 PHE A N 1
ATOM 623 C CA . PHE A 1 83 ? 10.805 -6.844 -2.082 1 97.12 83 PHE A CA 1
ATOM 624 C C . PHE A 1 83 ? 11.062 -5.699 -3.055 1 97.12 83 PHE A C 1
ATOM 626 O O . PHE A 1 83 ? 12.211 -5.375 -3.348 1 97.12 83 PHE A O 1
ATOM 633 N N . ILE A 1 84 ? 10.008 -5.148 -3.523 1 97.06 84 ILE A N 1
ATOM 634 C CA . ILE A 1 84 ? 10.117 -4.035 -4.461 1 97.06 84 ILE A CA 1
ATOM 635 C C . ILE A 1 84 ? 10.844 -2.867 -3.789 1 97.06 84 ILE A C 1
ATOM 637 O O . ILE A 1 84 ? 11.734 -2.254 -4.383 1 97.06 84 ILE A O 1
ATOM 641 N N . PHE A 1 85 ? 10.484 -2.666 -2.574 1 96 85 PHE A N 1
ATOM 642 C CA . PHE A 1 85 ? 11.102 -1.595 -1.8 1 96 85 PHE A CA 1
ATOM 643 C C . PHE A 1 85 ? 12.602 -1.838 -1.634 1 96 85 PHE A C 1
ATOM 645 O O . PHE A 1 85 ? 13.406 -0.921 -1.808 1 96 85 PHE A O 1
ATOM 652 N N . ILE A 1 86 ? 12.961 -2.998 -1.293 1 96 86 ILE A N 1
ATOM 653 C CA . ILE A 1 86 ? 14.367 -3.344 -1.124 1 96 86 ILE A CA 1
ATOM 654 C C . ILE A 1 86 ? 15.117 -3.133 -2.441 1 96 86 ILE A C 1
ATOM 656 O O . ILE A 1 86 ? 16.188 -2.533 -2.463 1 96 86 ILE A O 1
ATOM 660 N N . PHE A 1 87 ? 14.531 -3.568 -3.516 1 96.44 87 PHE A N 1
ATOM 661 C CA . PHE A 1 87 ? 15.172 -3.494 -4.824 1 96.44 87 PHE A CA 1
ATOM 662 C C . PHE A 1 87 ? 15.398 -2.043 -5.234 1 96.44 87 PHE A C 1
ATOM 664 O O . PHE A 1 87 ? 16.516 -1.663 -5.598 1 96.44 87 PHE A O 1
ATOM 671 N N . ILE A 1 88 ? 14.391 -1.258 -5.125 1 95.12 88 ILE A N 1
ATOM 672 C CA . ILE A 1 88 ? 14.484 0.146 -5.516 1 95.12 88 ILE A CA 1
ATOM 673 C C . ILE A 1 88 ? 15.484 0.868 -4.613 1 95.12 88 ILE A C 1
ATOM 675 O O . ILE A 1 88 ? 16.297 1.665 -5.09 1 95.12 88 ILE A O 1
ATOM 679 N N . SER A 1 89 ? 15.422 0.507 -3.367 1 93.88 89 SER A N 1
ATOM 680 C CA . SER A 1 89 ? 16.312 1.119 -2.379 1 93.88 89 SER A CA 1
ATOM 681 C C . SER A 1 89 ? 17.766 0.811 -2.682 1 93.88 89 SER A C 1
ATOM 683 O O . SER A 1 89 ? 18.641 1.651 -2.463 1 93.88 89 SER A O 1
ATOM 685 N N . ALA A 1 90 ? 18.047 -0.331 -3.184 1 93.88 90 ALA A N 1
ATOM 686 C CA . ALA A 1 90 ? 19.406 -0.798 -3.408 1 93.88 90 ALA A CA 1
ATOM 687 C C . ALA A 1 90 ? 19.891 -0.424 -4.805 1 93.88 90 ALA A C 1
ATOM 689 O O . ALA A 1 90 ? 21.047 -0.682 -5.16 1 93.88 90 ALA A O 1
ATOM 690 N N . THR A 1 91 ? 19.016 0.109 -5.57 1 94.06 91 THR A N 1
ATOM 691 C CA . THR A 1 91 ? 19.391 0.596 -6.891 1 94.06 91 THR A CA 1
ATOM 692 C C . THR A 1 91 ? 20.203 1.89 -6.773 1 94.06 91 THR A C 1
ATOM 694 O O . THR A 1 91 ? 19.719 2.871 -6.199 1 94.06 91 THR A O 1
ATOM 697 N N . SER A 1 92 ? 21.391 1.941 -7.305 1 90.31 92 SER A N 1
ATOM 698 C CA . SER A 1 92 ? 22.312 3.057 -7.129 1 90.31 92 SER A CA 1
ATOM 699 C C . SER A 1 92 ? 21.938 4.23 -8.023 1 90.31 92 SER A C 1
ATOM 701 O O . SER A 1 92 ? 22.047 5.391 -7.625 1 90.31 92 SER A O 1
ATOM 703 N N . ASP A 1 93 ? 21.438 3.959 -9.219 1 93 93 ASP A N 1
ATOM 704 C CA . ASP A 1 93 ? 21.109 5.004 -10.18 1 93 93 ASP A CA 1
ATOM 705 C C . ASP A 1 93 ? 19.828 5.734 -9.781 1 93 93 ASP A C 1
ATOM 707 O O . ASP A 1 93 ? 18.766 5.117 -9.68 1 93 93 ASP A O 1
ATOM 711 N N . LEU A 1 94 ? 19.953 7.012 -9.57 1 93.12 94 LEU A N 1
ATOM 712 C CA . LEU A 1 94 ? 18.828 7.828 -9.109 1 93.12 94 LEU A CA 1
ATOM 713 C C . LEU A 1 94 ? 17.688 7.801 -10.125 1 93.12 94 LEU A C 1
ATOM 715 O O . LEU A 1 94 ? 16.531 7.648 -9.75 1 93.12 94 LEU A O 1
ATOM 719 N N . ASN A 1 95 ? 18 7.996 -11.375 1 94.19 95 ASN A N 1
ATOM 720 C CA . ASN A 1 95 ? 16.984 8.016 -12.406 1 94.19 95 ASN A CA 1
ATOM 721 C C . ASN A 1 95 ? 16.25 6.68 -12.5 1 94.19 95 ASN A C 1
ATOM 723 O O . ASN A 1 95 ? 15.031 6.645 -12.68 1 94.19 95 ASN A O 1
ATOM 727 N N . LYS A 1 96 ? 16.969 5.609 -12.391 1 94.44 96 LYS A N 1
ATOM 728 C CA . LYS A 1 96 ? 16.359 4.281 -12.414 1 94.44 96 LYS A CA 1
ATOM 729 C C . LYS A 1 96 ? 15.477 4.059 -11.188 1 94.44 96 LYS A C 1
ATOM 731 O O . LYS A 1 96 ? 14.391 3.484 -11.289 1 94.44 96 LYS A O 1
ATOM 736 N N . ARG A 1 97 ? 15.914 4.512 -10.008 1 94.31 97 ARG A N 1
ATOM 737 C CA . ARG A 1 97 ? 15.133 4.402 -8.773 1 94.31 97 ARG A CA 1
ATOM 738 C C . ARG A 1 97 ? 13.797 5.129 -8.906 1 94.31 97 ARG A C 1
ATOM 740 O O . ARG A 1 97 ? 12.75 4.574 -8.57 1 94.31 97 ARG A O 1
ATOM 747 N N . ARG A 1 98 ? 13.898 6.305 -9.422 1 93.88 98 ARG A N 1
ATOM 748 C CA . ARG A 1 98 ? 12.695 7.117 -9.562 1 93.88 98 ARG A CA 1
ATOM 749 C C . ARG A 1 98 ? 11.766 6.547 -10.633 1 93.88 98 ARG A C 1
ATOM 751 O O . ARG A 1 98 ? 10.547 6.582 -10.484 1 93.88 98 ARG A O 1
ATOM 758 N N . PHE A 1 99 ? 12.375 6.074 -11.695 1 96.5 99 PHE A N 1
ATOM 759 C CA . PHE A 1 99 ? 11.594 5.469 -12.766 1 96.5 99 PHE A CA 1
ATOM 760 C C . PHE A 1 99 ? 10.852 4.238 -12.266 1 96.5 99 PHE A C 1
ATOM 762 O O . PHE A 1 99 ? 9.648 4.098 -12.5 1 96.5 99 PHE A O 1
ATOM 769 N N . LEU A 1 100 ? 11.477 3.357 -11.531 1 96.19 100 LEU A N 1
ATOM 770 C CA . LEU A 1 100 ? 10.867 2.15 -10.977 1 96.19 100 LEU A CA 1
ATOM 771 C C . LEU A 1 100 ? 9.797 2.5 -9.953 1 96.19 100 LEU A C 1
ATOM 773 O O . LEU A 1 100 ? 8.75 1.843 -9.898 1 96.19 100 LEU A O 1
ATOM 777 N N . SER A 1 101 ? 10.078 3.543 -9.156 1 96.19 101 SER A N 1
ATOM 778 C CA . SER A 1 101 ? 9.07 4.008 -8.203 1 96.19 101 SER A CA 1
ATOM 779 C C . SER A 1 101 ? 7.809 4.48 -8.922 1 96.19 101 SER A C 1
ATOM 781 O O . SER A 1 101 ? 6.695 4.184 -8.492 1 96.19 101 SER A O 1
ATOM 783 N N . ALA A 1 102 ? 8.023 5.184 -10.016 1 96.06 102 ALA A N 1
ATOM 784 C CA . ALA A 1 102 ? 6.891 5.684 -10.789 1 96.06 102 ALA A CA 1
ATOM 785 C C . ALA A 1 102 ? 6.074 4.535 -11.375 1 96.06 102 ALA A C 1
ATOM 787 O O . ALA A 1 102 ? 4.84 4.578 -11.375 1 96.06 102 ALA A O 1
ATOM 788 N N . ILE A 1 103 ? 6.703 3.523 -11.82 1 96.56 103 ILE A N 1
ATOM 789 C CA . ILE A 1 103 ? 6.023 2.361 -12.383 1 96.56 103 ILE A CA 1
ATOM 790 C C . ILE A 1 103 ? 5.227 1.647 -11.289 1 96.56 103 ILE A C 1
ATOM 792 O O . ILE A 1 103 ? 4.059 1.309 -11.492 1 96.56 103 ILE A O 1
ATOM 796 N N . TYR A 1 104 ? 5.91 1.479 -10.156 1 96.94 104 TYR A N 1
ATOM 797 C CA . TYR A 1 104 ? 5.293 0.763 -9.047 1 96.94 104 TYR A CA 1
ATOM 798 C C . TYR A 1 104 ? 4.059 1.501 -8.539 1 96.94 104 TYR A C 1
ATOM 800 O O . TYR A 1 104 ? 2.965 0.933 -8.492 1 96.94 104 TYR A O 1
ATOM 808 N N . TYR A 1 105 ? 4.172 2.764 -8.289 1 96.19 105 TYR A N 1
ATOM 809 C CA . TYR A 1 105 ? 3.076 3.539 -7.715 1 96.19 105 TYR A CA 1
ATOM 810 C C . TYR A 1 105 ? 2.029 3.871 -8.773 1 96.19 105 TYR A C 1
ATOM 812 O O . TYR A 1 105 ? 0.838 3.961 -8.469 1 96.19 105 TYR A O 1
ATOM 820 N N . GLY A 1 106 ? 2.506 4.121 -10 1 96.69 106 GLY A N 1
ATOM 821 C CA . GLY A 1 106 ? 1.542 4.297 -11.07 1 96.69 106 GLY A CA 1
ATOM 822 C C . GLY A 1 106 ? 0.667 3.076 -11.289 1 96.69 106 GLY A C 1
ATOM 823 O O . GL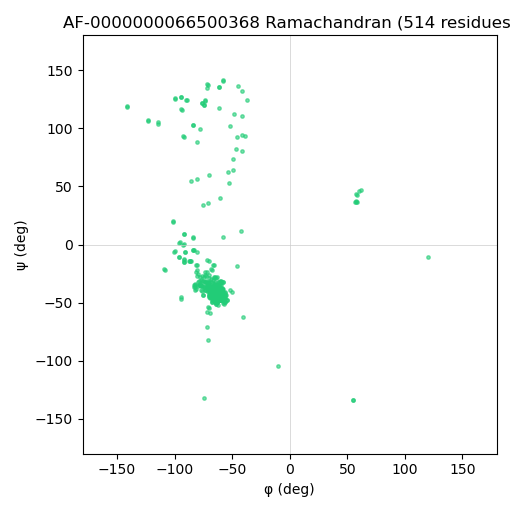Y A 1 106 ? -0.549 3.199 -11.453 1 96.69 106 GLY A O 1
ATOM 824 N N . TYR A 1 107 ? 1.297 1.931 -11.305 1 95.88 107 TYR A N 1
ATOM 825 C CA . TYR A 1 107 ? 0.589 0.671 -11.5 1 95.88 107 TYR A CA 1
ATOM 826 C C . TYR A 1 107 ? -0.373 0.398 -10.352 1 95.88 107 TYR A C 1
ATOM 828 O O . TYR A 1 107 ? -1.566 0.181 -10.57 1 95.88 107 TYR A O 1
ATOM 836 N N . LEU A 1 108 ? 0.104 0.472 -9.055 1 96.69 108 LEU A N 1
ATOM 837 C CA . LEU A 1 108 ? -0.725 0.203 -7.887 1 96.69 108 LEU A CA 1
ATOM 838 C C . LEU A 1 108 ? -1.803 1.27 -7.727 1 96.69 108 LEU A C 1
ATOM 840 O O . LEU A 1 108 ? -2.939 0.959 -7.363 1 96.69 108 LEU A O 1
ATOM 844 N N . GLY A 1 109 ? -1.389 2.521 -7.953 1 96.5 109 GLY A N 1
ATOM 845 C CA . GLY A 1 109 ? -2.361 3.6 -7.906 1 96.5 109 GLY A CA 1
ATOM 846 C C . GLY A 1 109 ? -3.451 3.469 -8.953 1 96.5 109 GLY A C 1
ATOM 847 O O . GLY A 1 109 ? -4.633 3.65 -8.656 1 96.5 109 GLY A O 1
ATOM 848 N N . GLY A 1 110 ? -3.051 3.152 -10.18 1 96.56 110 GLY A N 1
ATOM 849 C CA . GLY A 1 110 ? -4.027 2.936 -11.234 1 96.56 110 GLY A CA 1
ATOM 850 C C . GLY A 1 110 ? -5 1.812 -10.93 1 96.56 110 GLY A C 1
ATOM 851 O O . GLY A 1 110 ? -6.203 1.946 -11.156 1 96.56 110 GLY A O 1
ATOM 852 N N . LEU A 1 111 ? -4.496 0.755 -10.414 1 96.81 111 LEU A N 1
ATOM 853 C CA . LEU A 1 111 ? -5.344 -0.373 -10.039 1 96.81 111 LEU A CA 1
ATOM 854 C C . LEU A 1 111 ? -6.305 0.016 -8.922 1 96.81 111 LEU A C 1
ATOM 856 O O . LEU A 1 111 ? -7.477 -0.366 -8.945 1 96.81 111 LEU A O 1
ATOM 860 N N . THR A 1 112 ? -5.809 0.739 -7.949 1 97 112 THR A N 1
ATOM 861 C CA . THR A 1 112 ? -6.637 1.172 -6.828 1 97 112 THR A CA 1
ATOM 862 C C . THR A 1 112 ? -7.785 2.053 -7.312 1 97 112 THR A C 1
ATOM 864 O O . THR A 1 112 ? -8.938 1.838 -6.938 1 97 112 THR A O 1
ATOM 867 N N . ILE A 1 113 ? -7.477 3.006 -8.141 1 96.38 113 ILE A N 1
ATOM 868 C CA . ILE A 1 113 ? -8.492 3.902 -8.688 1 96.38 113 ILE A CA 1
ATOM 869 C C . ILE A 1 113 ? -9.516 3.102 -9.492 1 96.38 113 ILE A C 1
ATOM 871 O O . ILE A 1 113 ? -10.719 3.309 -9.352 1 96.38 113 ILE A O 1
ATOM 875 N N . TYR A 1 114 ? -9.055 2.188 -10.344 1 96.88 114 TYR A N 1
ATOM 876 C CA . TYR A 1 114 ? -9.922 1.316 -11.133 1 96.88 114 TYR A CA 1
ATOM 877 C C . TYR A 1 114 ? -10.891 0.561 -10.234 1 96.88 114 TYR A C 1
ATOM 879 O O . TYR A 1 114 ? -12.102 0.547 -10.484 1 96.88 114 TYR A O 1
ATOM 887 N N . HIS A 1 115 ? -10.406 -0.047 -9.141 1 96.69 115 HIS A N 1
ATOM 888 C CA . HIS A 1 115 ? -11.227 -0.829 -8.227 1 96.69 115 HIS A CA 1
ATOM 889 C C . HIS A 1 115 ? -12.234 0.056 -7.496 1 96.69 115 HIS A C 1
ATOM 891 O O . HIS A 1 115 ? -13.391 -0.331 -7.309 1 96.69 115 HIS A O 1
ATOM 897 N N . LEU A 1 116 ? -11.805 1.213 -7.113 1 95.56 116 LEU A N 1
ATOM 898 C CA . LEU A 1 116 ? -12.688 2.135 -6.402 1 95.56 116 LEU A CA 1
ATOM 899 C C . LEU A 1 116 ? -13.82 2.611 -7.309 1 95.56 116 LEU A C 1
ATOM 901 O O . LEU A 1 116 ? -14.969 2.73 -6.867 1 95.56 116 LEU A O 1
ATOM 905 N N . LEU A 1 117 ? -13.523 2.883 -8.539 1 95.38 117 LEU A N 1
ATOM 906 C CA . LEU A 1 117 ? -14.547 3.328 -9.484 1 95.38 117 LEU A CA 1
ATOM 907 C C . LEU A 1 117 ? -15.617 2.26 -9.664 1 95.38 117 LEU A C 1
ATOM 909 O O . LEU A 1 117 ? -16.812 2.574 -9.742 1 95.38 117 LEU A O 1
ATOM 913 N N . ILE A 1 118 ? -15.211 1.035 -9.742 1 95.62 118 ILE A N 1
ATOM 914 C CA . ILE A 1 118 ? -16.172 -0.055 -9.898 1 95.62 118 ILE A CA 1
ATOM 915 C C . ILE A 1 118 ? -17.031 -0.163 -8.648 1 95.62 118 ILE A C 1
ATOM 917 O O . ILE A 1 118 ? -18.266 -0.278 -8.742 1 95.62 118 ILE A O 1
ATOM 921 N N . VAL A 1 119 ? -16.422 -0.097 -7.484 1 93.5 119 VAL A N 1
ATOM 922 C CA . VAL A 1 119 ? -17.156 -0.205 -6.223 1 93.5 119 VAL A CA 1
ATOM 923 C C . VAL A 1 119 ? -18.156 0.941 -6.098 1 93.5 119 VAL A C 1
ATOM 925 O O . VAL A 1 119 ? -19.266 0.753 -5.594 1 93.5 119 VAL A O 1
ATOM 928 N N . LEU A 1 120 ? -17.844 2.092 -6.586 1 91.62 120 LEU A N 1
ATOM 929 C CA . LEU A 1 120 ? -18.656 3.293 -6.41 1 91.62 120 LEU A CA 1
ATOM 930 C C . LEU A 1 120 ? -19.781 3.338 -7.43 1 91.62 120 LEU A C 1
ATOM 932 O O . LEU A 1 120 ? -20.891 3.758 -7.105 1 91.62 120 LEU A O 1
ATOM 936 N N . TYR A 1 121 ? -19.516 2.836 -8.672 1 92.56 121 TYR A N 1
ATOM 937 C CA . TYR A 1 121 ? -20.453 3.123 -9.75 1 92.56 121 TYR A CA 1
ATOM 938 C C . TYR A 1 121 ? -21.234 1.872 -10.141 1 92.56 121 TYR A C 1
ATOM 940 O O . TYR A 1 121 ? -22.266 1.96 -10.812 1 92.56 121 TYR A O 1
ATOM 948 N N . VAL A 1 122 ? -20.703 0.746 -9.82 1 93 122 VAL A N 1
ATOM 949 C CA . VAL A 1 122 ? -21.438 -0.491 -10.055 1 93 122 VAL A CA 1
ATOM 950 C C . VAL A 1 122 ? -22.203 -0.889 -8.789 1 93 122 VAL A C 1
ATOM 952 O O . VAL A 1 122 ? -21.594 -1.25 -7.781 1 93 122 VAL A O 1
ATOM 955 N N . GLU A 1 123 ? -23.484 -0.911 -8.859 1 90.25 123 GLU A N 1
ATOM 956 C CA . GLU A 1 123 ? -24.328 -1.088 -7.676 1 90.25 123 GLU A CA 1
ATOM 957 C C . GLU A 1 123 ? -24.453 -2.562 -7.309 1 90.25 123 GLU A C 1
ATOM 959 O O . GLU A 1 123 ? -24.391 -2.928 -6.133 1 90.25 123 GLU A O 1
ATOM 964 N N . SER A 1 124 ? -24.562 -3.441 -8.258 1 93.56 124 SER A N 1
ATOM 965 C CA . SER A 1 124 ? -24.797 -4.863 -8.016 1 93.56 124 SER A CA 1
ATOM 966 C C . SER A 1 124 ? -23.516 -5.555 -7.551 1 93.56 124 SER A C 1
ATOM 968 O O . SER A 1 124 ? -22.5 -5.531 -8.25 1 93.56 124 SER A O 1
ATOM 970 N N . ILE A 1 125 ? -23.594 -6.121 -6.441 1 90.69 125 ILE A N 1
ATOM 971 C CA . ILE A 1 125 ? -22.453 -6.855 -5.891 1 90.69 125 ILE A CA 1
ATOM 972 C C . ILE A 1 125 ? -22.094 -8.016 -6.816 1 90.69 125 ILE A C 1
ATOM 974 O O . ILE A 1 125 ? -20.922 -8.344 -6.98 1 90.69 125 ILE A O 1
ATOM 978 N N . ASP A 1 126 ? -23.094 -8.648 -7.41 1 93.88 126 ASP A N 1
ATOM 979 C CA . ASP A 1 126 ? -22.844 -9.758 -8.328 1 93.88 126 ASP A CA 1
ATOM 980 C C . ASP A 1 126 ? -22.062 -9.305 -9.555 1 93.88 126 ASP A C 1
ATOM 982 O O . ASP A 1 126 ? -21.172 -10.008 -10.016 1 93.88 126 ASP A O 1
ATOM 986 N N . THR A 1 127 ? -22.422 -8.172 -10.023 1 96.12 127 THR A N 1
ATOM 987 C CA . THR A 1 127 ? -21.703 -7.617 -11.164 1 96.12 127 THR A CA 1
ATOM 988 C C . THR A 1 127 ? -20.281 -7.238 -10.766 1 96.12 127 THR A C 1
ATOM 990 O O . THR A 1 127 ? -19.328 -7.469 -11.523 1 96.12 127 THR A O 1
ATOM 993 N N . GLN A 1 128 ? -20.109 -6.633 -9.594 1 96 128 GLN A N 1
ATOM 994 C CA . GLN A 1 128 ? -18.766 -6.34 -9.094 1 96 128 GLN A CA 1
ATOM 995 C C . GLN A 1 128 ? -17.922 -7.609 -8.984 1 96 128 GLN A C 1
ATOM 997 O O . GLN A 1 128 ? -16.766 -7.633 -9.406 1 96 128 GLN A O 1
ATOM 1002 N N . ASP A 1 129 ? -18.516 -8.648 -8.461 1 95.69 129 ASP A N 1
ATOM 1003 C CA . ASP A 1 129 ? -17.859 -9.945 -8.305 1 95.69 129 ASP A CA 1
ATOM 1004 C C . ASP A 1 129 ? -17.328 -10.461 -9.641 1 95.69 129 ASP A C 1
ATOM 1006 O O . ASP A 1 129 ? -16.172 -10.883 -9.742 1 95.69 129 ASP A O 1
ATOM 1010 N N . SER A 1 130 ? -18.125 -10.406 -10.641 1 96.56 130 SER A N 1
ATOM 1011 C CA . SER A 1 130 ? -17.75 -10.875 -11.969 1 96.56 130 SER A CA 1
ATOM 1012 C C . SER A 1 130 ? -16.641 -10.016 -12.57 1 96.56 130 SER A C 1
ATOM 1014 O O . SER A 1 130 ? -15.68 -10.547 -13.133 1 96.56 130 SER A O 1
ATOM 1016 N N . ILE A 1 131 ? -16.734 -8.719 -12.422 1 97.19 131 ILE A N 1
ATOM 1017 C CA . ILE A 1 131 ? -15.75 -7.797 -12.969 1 97.19 131 ILE A CA 1
ATOM 1018 C C . ILE A 1 131 ? -14.398 -8.023 -12.289 1 97.19 131 ILE A C 1
ATOM 1020 O O . ILE A 1 131 ? -13.375 -8.164 -12.953 1 97.19 131 ILE A O 1
ATOM 1024 N N . PHE A 1 132 ? -14.438 -8.109 -10.969 1 97.38 132 PHE A N 1
ATOM 1025 C CA . PHE A 1 132 ? -13.203 -8.273 -10.219 1 97.38 132 PHE A CA 1
ATOM 1026 C C . PHE A 1 132 ? -12.609 -9.664 -10.453 1 97.38 132 PHE A C 1
ATOM 1028 O O . PHE A 1 132 ? -11.391 -9.82 -10.484 1 97.38 132 PHE A O 1
ATOM 1035 N N . GLY A 1 133 ? -13.469 -10.711 -10.602 1 96.81 133 GLY A N 1
ATOM 1036 C CA . GLY A 1 133 ? -12.977 -12.031 -10.945 1 96.81 133 GLY A CA 1
ATOM 1037 C C . GLY A 1 133 ? -12.242 -12.07 -12.273 1 96.81 133 GLY A C 1
ATOM 1038 O O . GLY A 1 133 ? -11.141 -12.617 -12.359 1 96.81 133 GLY A O 1
ATOM 1039 N N . ILE A 1 134 ? -12.805 -11.461 -13.211 1 96.5 134 ILE A N 1
ATOM 1040 C CA . ILE A 1 134 ? -12.203 -11.398 -14.539 1 96.5 134 ILE A CA 1
ATOM 1041 C C . ILE A 1 134 ? -10.906 -10.594 -14.484 1 96.5 134 ILE A C 1
ATOM 1043 O O . ILE A 1 134 ? -9.883 -11.016 -15.031 1 96.5 134 ILE A O 1
ATOM 1047 N N . THR A 1 135 ? -10.961 -9.453 -13.812 1 96.25 135 THR A N 1
ATOM 1048 C CA . THR A 1 135 ? -9.781 -8.609 -13.68 1 96.25 135 THR A CA 1
ATOM 1049 C C . THR A 1 135 ? -8.625 -9.375 -13.047 1 96.25 135 THR A C 1
ATOM 1051 O O . THR A 1 135 ? -7.492 -9.305 -13.523 1 96.25 135 THR A O 1
ATOM 1054 N N . SER A 1 136 ? -8.891 -10.07 -11.977 1 96.12 136 SER A N 1
ATOM 1055 C CA . SER A 1 136 ? -7.859 -10.836 -11.281 1 96.12 136 SER A CA 1
ATOM 1056 C C . SER A 1 136 ? -7.301 -11.945 -12.172 1 96.12 136 SER A C 1
ATOM 1058 O O . SER A 1 136 ? -6.094 -12.203 -12.172 1 96.12 136 SER A O 1
ATOM 1060 N N . ASN A 1 137 ? -8.141 -12.562 -12.977 1 95.69 137 ASN A N 1
ATOM 1061 C CA . ASN A 1 137 ? -7.695 -13.617 -13.883 1 95.69 137 ASN A CA 1
ATOM 1062 C C . ASN A 1 137 ? -6.855 -13.062 -15.031 1 95.69 137 ASN A C 1
ATOM 1064 O O . ASN A 1 137 ? -5.844 -13.656 -15.406 1 95.69 137 ASN A O 1
ATOM 1068 N N . VAL A 1 138 ? -7.223 -11.93 -15.531 1 92.88 138 VAL A N 1
ATOM 1069 C CA . VAL A 1 138 ? -6.449 -11.297 -16.594 1 92.88 138 VAL A CA 1
ATOM 1070 C C . VAL A 1 138 ? -5.07 -10.898 -16.062 1 92.88 138 VAL A C 1
ATOM 1072 O O . VAL A 1 138 ? -4.055 -11.141 -16.719 1 92.88 138 VAL A O 1
ATOM 1075 N N . ALA A 1 139 ? -5.066 -10.359 -14.875 1 91.81 139 ALA A N 1
ATOM 1076 C CA . ALA A 1 139 ? -3.805 -9.953 -14.266 1 91.81 139 ALA A CA 1
ATOM 1077 C C . ALA A 1 139 ? -2.873 -11.148 -14.078 1 91.81 139 ALA A C 1
ATOM 1079 O O . ALA A 1 139 ? -1.687 -11.07 -14.406 1 91.81 139 ALA A O 1
ATOM 1080 N N . VAL A 1 140 ? -3.395 -12.219 -13.609 1 91.56 140 VAL A N 1
ATOM 1081 C CA . VAL A 1 140 ? -2.564 -13.383 -13.32 1 91.56 140 VAL A CA 1
ATOM 1082 C C . VAL A 1 140 ? -2.1 -14.031 -14.625 1 91.56 140 VAL A C 1
ATOM 1084 O O . VAL A 1 140 ? -0.957 -14.477 -14.734 1 91.56 140 VAL A O 1
ATOM 1087 N N . LEU A 1 141 ? -2.906 -14.039 -15.609 1 86.81 141 LEU A N 1
ATOM 1088 C CA . LEU A 1 141 ? -2.549 -14.656 -16.875 1 86.81 141 LEU A CA 1
ATOM 1089 C C . LEU A 1 141 ? -1.495 -13.828 -17.609 1 86.81 141 LEU A C 1
ATOM 1091 O O . LEU A 1 141 ? -0.61 -14.383 -18.266 1 86.81 141 LEU A O 1
ATOM 1095 N N . ILE A 1 142 ? -1.588 -12.516 -17.422 1 84.31 142 ILE A N 1
ATOM 1096 C CA . ILE A 1 142 ? -0.544 -11.648 -17.953 1 84.31 142 ILE A CA 1
ATOM 1097 C C . ILE A 1 142 ? 0.773 -11.914 -17.234 1 84.31 142 ILE A C 1
ATOM 1099 O O . ILE A 1 142 ? 1.825 -12.031 -17.875 1 84.31 142 ILE A O 1
ATOM 1103 N N . PHE A 1 143 ? 0.654 -12.07 -15.984 1 85 143 PHE A N 1
ATOM 1104 C CA . PHE A 1 143 ? 1.827 -12.367 -15.164 1 85 143 PHE A CA 1
ATOM 1105 C C . PHE A 1 143 ? 2.469 -13.68 -15.609 1 85 143 PHE A C 1
ATOM 1107 O O . PHE A 1 143 ? 3.693 -13.82 -15.562 1 85 143 PHE A O 1
ATOM 1114 N N . TYR A 1 144 ? 1.736 -14.641 -16.109 1 85.81 144 TYR A N 1
ATOM 1115 C CA . TYR A 1 144 ? 2.242 -15.945 -16.516 1 85.81 144 TYR A CA 1
ATOM 1116 C C . TYR A 1 144 ? 3.07 -15.828 -17.797 1 85.81 144 TYR A C 1
ATOM 1118 O O . TYR A 1 144 ? 3.816 -16.75 -18.141 1 85.81 144 TYR A O 1
ATOM 1126 N N . GLY A 1 145 ? 2.943 -14.68 -18.422 1 79.25 145 GLY A N 1
ATOM 1127 C CA . GLY A 1 145 ? 3.797 -14.453 -19.578 1 79.25 145 GLY A CA 1
ATOM 1128 C C . GLY A 1 145 ? 5.277 -14.555 -19.266 1 79.25 145 GLY A C 1
ATOM 1129 O O . GLY A 1 145 ? 6.051 -15.102 -20.047 1 79.25 145 GLY A O 1
ATOM 1130 N N . SER A 1 146 ? 5.609 -14.188 -18.109 1 79.56 146 SER A N 1
ATOM 1131 C CA . SER A 1 146 ? 7.012 -14.18 -17.703 1 79.56 146 SER A CA 1
ATOM 1132 C C . SER A 1 146 ? 7.555 -15.594 -17.562 1 79.56 146 SER A C 1
ATOM 1134 O O . SER A 1 146 ? 8.586 -15.938 -18.141 1 79.56 146 SER A O 1
ATOM 1136 N N . PRO A 1 147 ? 6.988 -16.438 -16.828 1 78.44 147 PRO A N 1
ATOM 1137 C CA . PRO A 1 147 ? 7.473 -17.812 -16.734 1 78.44 147 PRO A CA 1
ATOM 1138 C C . PRO A 1 147 ? 7.465 -18.531 -18.078 1 78.44 147 PRO A C 1
ATOM 1140 O O . PRO A 1 147 ? 8.328 -19.375 -18.344 1 78.44 147 PRO A O 1
ATOM 1143 N N . VAL A 1 148 ? 6.504 -18.172 -18.922 1 84.5 148 VAL A N 1
ATOM 1144 C CA . VAL A 1 148 ? 6.438 -18.797 -20.234 1 84.5 148 VAL A CA 1
ATOM 1145 C C . VAL A 1 148 ? 7.656 -18.406 -21.062 1 84.5 148 VAL A C 1
ATOM 1147 O O . VAL A 1 148 ? 8.297 -19.25 -21.688 1 84.5 148 VAL A O 1
ATOM 1150 N N . LEU A 1 149 ? 7.965 -17.172 -20.984 1 81.56 149 LEU A N 1
ATOM 1151 C CA . LEU A 1 149 ? 9.133 -16.672 -21.719 1 81.56 149 LEU A CA 1
ATOM 1152 C C . LEU A 1 149 ? 10.414 -17.266 -21.125 1 81.56 149 LEU A C 1
ATOM 1154 O O . LEU A 1 149 ? 11.344 -17.594 -21.875 1 81.56 149 LEU A O 1
ATOM 1158 N N . SER A 1 150 ? 10.461 -17.359 -19.891 1 83.62 150 SER A N 1
ATOM 1159 C CA . SER A 1 150 ? 11.617 -17.969 -19.234 1 83.62 150 SER A CA 1
ATOM 1160 C C . SER A 1 150 ? 11.797 -19.422 -19.656 1 83.62 150 SER A C 1
ATOM 1162 O O . SER A 1 150 ? 12.914 -19.875 -19.906 1 83.62 150 SER A O 1
ATOM 1164 N N . LEU A 1 151 ? 10.75 -20.141 -19.734 1 88.19 151 LEU A N 1
ATOM 1165 C CA . LEU A 1 151 ? 10.781 -21.531 -20.156 1 88.19 151 LEU A CA 1
ATOM 1166 C C . LEU A 1 151 ? 11.266 -21.656 -21.594 1 88.19 151 LEU A C 1
ATOM 1168 O O . LEU A 1 151 ? 12.023 -22.562 -21.922 1 88.19 151 LEU A O 1
ATOM 1172 N N . TYR A 1 152 ? 10.773 -20.719 -22.359 1 88.5 152 TYR A N 1
ATOM 1173 C CA . TYR A 1 152 ? 11.234 -20.688 -23.75 1 88.5 152 TYR A CA 1
ATOM 1174 C C . TYR A 1 152 ? 12.742 -20.516 -23.812 1 88.5 152 TYR A C 1
ATOM 1176 O O . TYR A 1 152 ? 13.422 -21.188 -24.609 1 88.5 152 TYR A O 1
ATOM 1184 N N . GLY A 1 153 ? 13.273 -19.688 -23.031 1 88.75 153 GLY A N 1
ATOM 1185 C CA . GLY A 1 153 ? 14.711 -19.484 -22.984 1 88.75 153 GLY A CA 1
ATOM 1186 C C . GLY A 1 153 ? 15.469 -20.734 -22.547 1 88.75 153 GLY A C 1
ATOM 1187 O O . GLY A 1 153 ? 16.531 -21.031 -23.094 1 88.75 153 GLY A O 1
ATOM 1188 N N . VAL A 1 154 ? 14.953 -21.422 -21.641 1 88.94 154 VAL A N 1
ATOM 1189 C CA . VAL A 1 154 ? 15.578 -22.641 -21.125 1 88.94 154 VAL A CA 1
ATOM 1190 C C . VAL A 1 154 ? 15.609 -23.703 -22.219 1 88.94 154 VAL A C 1
ATOM 1192 O O . VAL A 1 154 ? 16.609 -24.406 -22.406 1 88.94 154 VAL A O 1
ATOM 1195 N N . ILE A 1 155 ? 14.578 -23.781 -22.906 1 90.06 155 ILE A N 1
ATOM 1196 C CA . ILE A 1 155 ? 14.477 -24.781 -23.984 1 90.06 155 ILE A CA 1
ATOM 1197 C C . ILE A 1 155 ? 15.461 -24.422 -25.094 1 90.06 155 ILE A C 1
ATOM 1199 O O . ILE A 1 155 ? 16.172 -25.281 -25.609 1 90.06 155 ILE A O 1
ATOM 1203 N N . LYS A 1 156 ? 15.477 -23.156 -25.328 1 90.25 156 LYS A N 1
ATOM 1204 C CA . LYS A 1 156 ? 16.328 -22.688 -26.422 1 90.25 156 LYS A CA 1
ATOM 1205 C C . LYS A 1 156 ? 17.797 -22.828 -26.062 1 90.25 156 LYS A C 1
ATOM 1207 O O . LYS A 1 156 ? 18.609 -23.25 -26.891 1 90.25 156 LYS A O 1
ATOM 1212 N N . SER A 1 157 ? 18.109 -22.562 -24.891 1 90.44 157 SER A N 1
ATOM 1213 C CA . SER A 1 157 ? 19.516 -22.594 -24.484 1 90.44 157 SER A CA 1
ATOM 1214 C C . SER A 1 157 ? 19.906 -23.953 -23.953 1 90.44 157 SER A C 1
ATOM 1216 O O . SER A 1 157 ? 21.094 -24.234 -23.766 1 90.44 157 SER A O 1
ATOM 1218 N N . ARG A 1 158 ? 18.969 -24.797 -23.688 1 89.56 158 ARG A N 1
ATOM 1219 C CA . ARG A 1 158 ? 19.203 -26.109 -23.094 1 89.56 158 ARG A CA 1
ATOM 1220 C C . ARG A 1 158 ? 19.938 -25.984 -21.766 1 89.56 158 ARG A C 1
ATOM 1222 O O . ARG A 1 158 ? 20.859 -26.766 -21.5 1 89.56 158 ARG A O 1
ATOM 1229 N N . ASP A 1 159 ? 19.578 -24.938 -21.047 1 90.12 159 ASP A N 1
ATOM 1230 C CA . ASP A 1 159 ? 20.141 -24.688 -19.734 1 90.12 159 ASP A CA 1
ATOM 1231 C C . ASP A 1 159 ? 19.031 -24.594 -18.672 1 90.12 159 ASP A C 1
ATOM 1233 O O . ASP A 1 159 ? 18.312 -23.594 -18.609 1 90.12 159 ASP A O 1
ATOM 1237 N N . ARG A 1 160 ? 18.969 -25.641 -17.875 1 88.69 160 ARG A N 1
ATOM 1238 C CA . ARG A 1 160 ? 17.891 -25.688 -16.906 1 88.69 160 ARG A CA 1
ATOM 1239 C C . ARG A 1 160 ? 18.312 -25.078 -15.578 1 88.69 160 ARG A C 1
ATOM 1241 O O . ARG A 1 160 ? 17.594 -25.188 -14.578 1 88.69 160 ARG A O 1
ATOM 1248 N N . SER A 1 161 ? 19.469 -24.438 -15.508 1 85.06 161 SER A N 1
ATOM 1249 C CA . SER A 1 161 ? 20.016 -23.906 -14.258 1 85.06 161 SER A CA 1
ATOM 1250 C C . SER A 1 161 ? 19.156 -22.766 -13.727 1 85.06 161 SER A C 1
ATOM 1252 O O . SER A 1 161 ? 19.188 -22.469 -12.531 1 85.06 161 SER A O 1
ATOM 1254 N N . SER A 1 162 ? 18.359 -22.25 -14.617 1 81.06 162 SER A N 1
ATOM 1255 C CA . SER A 1 162 ? 17.531 -21.094 -14.227 1 81.06 162 SER A CA 1
ATOM 1256 C C . SER A 1 162 ? 16.234 -21.547 -13.57 1 81.06 162 SER A C 1
ATOM 1258 O O . SER A 1 162 ? 15.547 -20.75 -12.945 1 81.06 162 SER A O 1
ATOM 1260 N N . ILE A 1 163 ? 15.969 -22.812 -13.742 1 86.06 163 ILE A N 1
ATOM 1261 C CA . ILE A 1 163 ? 14.727 -23.297 -13.164 1 86.06 163 ILE A CA 1
ATOM 1262 C C . ILE A 1 163 ? 14.977 -23.781 -11.734 1 86.06 163 ILE A C 1
ATOM 1264 O O . ILE A 1 163 ? 15.836 -24.641 -11.508 1 86.06 163 ILE A O 1
ATOM 1268 N N . ASN A 1 164 ? 14.195 -23.219 -10.711 1 87.5 164 ASN A N 1
ATOM 1269 C CA . ASN A 1 164 ? 14.203 -23.688 -9.328 1 87.5 164 ASN A CA 1
ATOM 1270 C C . ASN A 1 164 ? 13.266 -24.875 -9.125 1 87.5 164 ASN A C 1
ATOM 1272 O O . ASN A 1 164 ? 12.055 -24.688 -8.977 1 87.5 164 ASN A O 1
ATOM 1276 N N . LEU A 1 165 ? 13.867 -26.078 -9.047 1 90 165 LEU A N 1
ATOM 1277 C CA . LEU A 1 165 ? 13.094 -27.312 -9.039 1 90 165 LEU A CA 1
ATOM 1278 C C . LEU A 1 165 ? 12.188 -27.391 -7.82 1 90 165 LEU A C 1
ATOM 1280 O O . LEU A 1 165 ? 10.984 -27.625 -7.949 1 90 165 LEU A O 1
ATOM 1284 N N . PRO A 1 166 ? 12.719 -27.156 -6.609 1 91.19 166 PRO A N 1
ATOM 1285 C CA . PRO A 1 166 ? 11.844 -27.203 -5.438 1 91.19 166 PRO A CA 1
ATOM 1286 C C . PRO A 1 166 ? 10.688 -26.203 -5.527 1 91.19 166 PRO A C 1
ATOM 1288 O O . PRO A 1 166 ? 9.555 -26.547 -5.168 1 91.19 166 PRO A O 1
ATOM 1291 N N . LEU A 1 167 ? 10.938 -25.078 -6.023 1 90.19 167 LEU A N 1
ATOM 1292 C CA . LEU A 1 167 ? 9.898 -24.062 -6.145 1 90.19 167 LEU A CA 1
ATOM 1293 C C . LEU A 1 167 ? 8.852 -24.469 -7.172 1 90.19 167 LEU A C 1
ATOM 1295 O O . LEU A 1 167 ? 7.656 -24.25 -6.973 1 90.19 167 LEU A O 1
ATOM 1299 N N . ALA A 1 168 ? 9.289 -25.016 -8.266 1 91.31 168 ALA A N 1
ATOM 1300 C CA . ALA A 1 168 ? 8.375 -25.484 -9.297 1 91.31 168 ALA A CA 1
ATOM 1301 C C . ALA A 1 168 ? 7.441 -26.562 -8.766 1 91.31 168 ALA A C 1
ATOM 1303 O O . ALA A 1 168 ? 6.242 -26.562 -9.062 1 91.31 168 ALA A O 1
ATOM 1304 N N . LEU A 1 169 ? 8 -27.453 -8 1 93.44 169 LEU A N 1
ATOM 1305 C CA . LEU A 1 169 ? 7.223 -28.547 -7.414 1 93.44 169 LEU A CA 1
ATOM 1306 C C . LEU A 1 169 ? 6.168 -28 -6.457 1 93.44 169 LEU A C 1
ATOM 1308 O O . LEU A 1 169 ? 5 -28.391 -6.527 1 93.44 169 LEU A O 1
ATOM 1312 N N . VAL A 1 170 ? 6.582 -27.125 -5.621 1 94.5 170 VAL A N 1
ATOM 1313 C CA . VAL A 1 170 ? 5.68 -26.578 -4.621 1 94.5 170 VAL A CA 1
ATOM 1314 C C . VAL A 1 170 ? 4.605 -25.734 -5.305 1 94.5 170 VAL A C 1
ATOM 1316 O O . VAL A 1 170 ? 3.439 -25.75 -4.902 1 94.5 170 VAL A O 1
ATOM 1319 N N . SER A 1 171 ? 4.992 -25.016 -6.328 1 93.62 171 SER A N 1
ATOM 1320 C CA . SER A 1 171 ? 4.035 -24.203 -7.066 1 93.62 171 SER A CA 1
ATOM 1321 C C . SER A 1 171 ? 3 -25.062 -7.777 1 93.62 171 SER A C 1
ATOM 1323 O O . SER A 1 171 ? 1.825 -24.703 -7.848 1 93.62 171 SER A O 1
ATOM 1325 N N . CYS A 1 172 ? 3.471 -26.109 -8.32 1 95.62 172 CYS A N 1
ATOM 1326 C CA . CYS A 1 172 ? 2.549 -27.047 -8.953 1 95.62 172 CYS A CA 1
ATOM 1327 C C . CYS A 1 172 ? 1.54 -27.594 -7.945 1 95.62 172 CYS A C 1
ATOM 1329 O O . CYS A 1 172 ? 0.338 -27.609 -8.219 1 95.62 172 CYS A O 1
ATOM 1331 N N . PHE A 1 173 ? 2.014 -27.938 -6.828 1 96.94 173 PHE A N 1
ATOM 1332 C CA . PHE A 1 173 ? 1.16 -28.453 -5.766 1 96.94 173 PHE A CA 1
ATOM 1333 C C . PHE A 1 173 ? 0.167 -27.391 -5.305 1 96.94 173 PHE A C 1
ATOM 1335 O O . PHE A 1 173 ? -1.015 -27.688 -5.109 1 96.94 173 PHE A O 1
ATOM 1342 N N . ALA A 1 174 ? 0.625 -26.25 -5.098 1 96.38 174 ALA A N 1
ATOM 1343 C CA . ALA A 1 174 ? -0.245 -25.141 -4.691 1 96.38 174 ALA A CA 1
ATOM 1344 C C . ALA A 1 174 ? -1.337 -24.891 -5.727 1 96.38 174 ALA A C 1
ATOM 1346 O O . ALA A 1 174 ? -2.508 -24.734 -5.379 1 96.38 174 ALA A O 1
ATOM 1347 N N . GLY A 1 175 ? -0.891 -24.859 -7.012 1 96.81 175 GLY A N 1
ATOM 1348 C CA . GLY A 1 175 ? -1.855 -24.672 -8.086 1 96.81 175 GLY A CA 1
ATOM 1349 C C . GLY A 1 175 ? -2.93 -25.75 -8.117 1 96.81 175 GLY A C 1
ATOM 1350 O O . GLY A 1 175 ? -4.113 -25.438 -8.289 1 96.81 175 GLY A O 1
ATOM 1351 N N . LEU A 1 176 ? -2.562 -26.922 -7.895 1 97.44 176 LEU A N 1
ATOM 1352 C CA . LEU A 1 176 ? -3.508 -28.031 -7.875 1 97.44 176 LEU A CA 1
ATOM 1353 C C . LEU A 1 176 ? -4.457 -27.922 -6.684 1 97.44 176 LEU A C 1
ATOM 1355 O O . LEU A 1 176 ? -5.652 -28.172 -6.812 1 97.44 176 LEU A O 1
ATOM 1359 N N . THR A 1 177 ? -3.893 -27.531 -5.598 1 97.75 177 THR A N 1
ATOM 1360 C CA . THR A 1 177 ? -4.688 -27.375 -4.383 1 97.75 177 THR A CA 1
ATOM 1361 C C . THR A 1 177 ? -5.77 -26.328 -4.566 1 97.75 177 THR A C 1
ATOM 1363 O O . THR A 1 177 ? -6.941 -26.562 -4.266 1 97.75 177 THR A O 1
ATOM 1366 N N . TRP A 1 178 ? -5.465 -25.203 -5.086 1 97 178 TRP A N 1
ATOM 1367 C CA . TRP A 1 178 ? -6.43 -24.125 -5.273 1 97 178 TRP A CA 1
ATOM 1368 C C . TRP A 1 178 ? -7.41 -24.469 -6.391 1 97 178 TRP A C 1
ATOM 1370 O O . TRP A 1 178 ? -8.57 -24.047 -6.352 1 97 178 TRP A O 1
ATOM 1380 N N . THR A 1 179 ? -6.879 -25.219 -7.406 1 97.69 179 THR A N 1
ATOM 1381 C CA . THR A 1 179 ? -7.785 -25.688 -8.445 1 97.69 179 THR A CA 1
ATOM 1382 C C . THR A 1 179 ? -8.875 -26.578 -7.848 1 97.69 179 THR A C 1
ATOM 1384 O O . THR A 1 179 ? -10.062 -26.375 -8.102 1 97.69 179 THR A O 1
ATOM 1387 N N . LEU A 1 180 ? -8.43 -27.484 -7.051 1 97.25 180 LEU A N 1
ATOM 1388 C CA . LEU A 1 180 ? -9.383 -28.375 -6.414 1 97.25 180 LEU A CA 1
ATOM 1389 C C . LEU A 1 180 ? -10.328 -27.609 -5.492 1 97.25 180 LEU A C 1
ATOM 1391 O O . LEU A 1 180 ? -11.531 -27.859 -5.484 1 97.25 180 LEU A O 1
ATOM 1395 N N . TYR A 1 181 ? -9.773 -26.719 -4.746 1 96.75 181 TYR A N 1
ATOM 1396 C CA . TYR A 1 181 ? -10.586 -25.875 -3.881 1 96.75 181 TYR A CA 1
ATOM 1397 C C . TYR A 1 181 ? -11.648 -25.125 -4.684 1 96.75 181 TYR A C 1
ATOM 1399 O O . TYR A 1 181 ? -12.828 -25.141 -4.32 1 96.75 181 TYR A O 1
ATOM 1407 N N . GLY A 1 182 ? -11.219 -24.5 -5.746 1 96.5 182 GLY A N 1
ATOM 1408 C CA . GLY A 1 182 ? -12.148 -23.766 -6.594 1 96.5 182 GLY A CA 1
ATOM 1409 C C . GLY A 1 182 ? -13.258 -24.641 -7.156 1 96.5 182 GLY A C 1
ATOM 1410 O O . GLY A 1 182 ? -14.406 -24.203 -7.254 1 96.5 182 GLY A O 1
ATOM 1411 N N . ILE A 1 183 ? -12.953 -25.875 -7.523 1 95.88 183 ILE A N 1
ATOM 1412 C CA . ILE A 1 183 ? -13.93 -26.797 -8.07 1 95.88 183 ILE A CA 1
ATOM 1413 C C . ILE A 1 183 ? -14.938 -27.188 -6.98 1 95.88 183 ILE A C 1
ATOM 1415 O O . ILE A 1 183 ? -16.141 -27.203 -7.223 1 95.88 183 ILE A O 1
ATOM 1419 N N . VAL A 1 184 ? -14.422 -27.406 -5.816 1 95 184 VAL A N 1
ATOM 1420 C CA . VAL A 1 184 ? -15.266 -27.859 -4.707 1 95 184 VAL A CA 1
ATOM 1421 C C . VAL A 1 184 ? -16.281 -26.766 -4.367 1 95 184 VAL A C 1
ATOM 1423 O O . VAL A 1 184 ? -17.453 -27.062 -4.102 1 95 184 VAL A O 1
ATOM 1426 N N . ILE A 1 185 ? -15.906 -25.547 -4.406 1 93.81 185 ILE A N 1
ATOM 1427 C CA . ILE A 1 185 ? -16.812 -24.469 -4.012 1 93.81 185 ILE A CA 1
ATOM 1428 C C . ILE A 1 185 ? -17.5 -23.891 -5.25 1 93.81 185 ILE A C 1
ATOM 1430 O O . ILE A 1 185 ? -18.188 -22.875 -5.164 1 93.81 185 ILE A O 1
ATOM 1434 N N . ASN A 1 186 ? -17.219 -24.453 -6.43 1 94 186 ASN A N 1
ATOM 1435 C CA . ASN A 1 186 ? -17.828 -24.078 -7.703 1 94 186 ASN A CA 1
ATOM 1436 C C . ASN A 1 186 ? -17.547 -22.609 -8.047 1 94 186 ASN A C 1
ATOM 1438 O O . ASN A 1 186 ? -18.484 -21.859 -8.359 1 94 186 ASN A O 1
ATOM 1442 N N . ASN A 1 187 ? -16.328 -22.203 -7.902 1 95.88 187 ASN A N 1
ATOM 1443 C CA . ASN A 1 187 ? -15.883 -20.844 -8.25 1 95.88 187 ASN A CA 1
ATOM 1444 C C . ASN A 1 187 ? -14.891 -20.859 -9.406 1 95.88 187 ASN A C 1
ATOM 1446 O O . ASN A 1 187 ? -13.719 -21.188 -9.227 1 95.88 187 ASN A O 1
ATOM 1450 N N . LYS A 1 188 ? -15.367 -20.484 -10.57 1 95.19 188 LYS A N 1
ATOM 1451 C CA . LYS A 1 188 ? -14.562 -20.531 -11.789 1 95.19 188 LYS A CA 1
ATOM 1452 C C . LYS A 1 188 ? -13.414 -19.531 -11.742 1 95.19 188 LYS A C 1
ATOM 1454 O O . LYS A 1 188 ? -12.375 -19.734 -12.375 1 95.19 188 LYS A O 1
ATOM 1459 N N . PHE A 1 189 ? -13.617 -18.453 -11.055 1 95.88 189 PHE A N 1
ATOM 1460 C CA . PHE A 1 189 ? -12.578 -17.438 -10.992 1 95.88 189 PHE A CA 1
ATOM 1461 C C . PHE A 1 189 ? -11.367 -17.938 -10.219 1 95.88 189 PHE A C 1
ATOM 1463 O O . PHE A 1 189 ? -10.25 -17.469 -10.414 1 95.88 189 PHE A O 1
ATOM 1470 N N . ILE A 1 190 ? -11.594 -18.922 -9.398 1 95.75 190 ILE A N 1
ATOM 1471 C CA . ILE A 1 190 ? -10.5 -19.438 -8.594 1 95.75 190 ILE A CA 1
ATOM 1472 C C . ILE A 1 190 ? -9.859 -20.641 -9.289 1 95.75 190 ILE A C 1
ATOM 1474 O O . ILE A 1 190 ? -8.641 -20.688 -9.438 1 95.75 190 ILE A O 1
ATOM 1478 N N . PHE A 1 191 ? -10.633 -21.562 -9.797 1 95.75 191 PHE A N 1
ATOM 1479 C CA . PHE A 1 191 ? -10 -22.797 -10.258 1 95.75 191 PHE A CA 1
ATOM 1480 C C . PHE A 1 191 ? -9.406 -22.609 -11.648 1 95.75 191 PHE A C 1
ATOM 1482 O O . PHE A 1 191 ? -8.438 -23.281 -12.008 1 95.75 191 PHE A O 1
ATOM 1489 N N . VAL A 1 192 ? -9.812 -21.703 -12.484 1 95.06 192 VAL A N 1
ATOM 1490 C CA . VAL A 1 192 ? -9.336 -21.547 -13.852 1 95.06 192 VAL A CA 1
ATOM 1491 C C . VAL A 1 192 ? -7.891 -21.062 -13.852 1 95.06 192 VAL A C 1
ATOM 1493 O O . VAL A 1 192 ? -7 -21.719 -14.398 1 95.06 192 VAL A O 1
ATOM 1496 N N . PRO A 1 193 ? -7.633 -19.906 -13.242 1 94.56 193 PRO A N 1
ATOM 1497 C CA . PRO A 1 193 ? -6.25 -19.422 -13.289 1 94.56 193 PRO A CA 1
ATOM 1498 C C . PRO A 1 193 ? -5.281 -20.344 -12.539 1 94.56 193 PRO A C 1
ATOM 1500 O O . PRO A 1 193 ? -4.121 -20.469 -12.938 1 94.56 193 PRO A O 1
ATOM 1503 N N . ASN A 1 194 ? -5.742 -20.938 -11.492 1 95.88 194 ASN A N 1
ATOM 1504 C CA . ASN A 1 194 ? -4.875 -21.828 -10.727 1 95.88 194 ASN A CA 1
ATOM 1505 C C . ASN A 1 194 ? -4.57 -23.109 -11.492 1 95.88 194 ASN A C 1
ATOM 1507 O O . ASN A 1 194 ? -3.461 -23.641 -11.406 1 95.88 194 ASN A O 1
ATOM 1511 N N . ALA A 1 195 ? -5.523 -23.562 -12.25 1 96.19 195 ALA A N 1
ATOM 1512 C CA . ALA A 1 195 ? -5.277 -24.688 -13.141 1 96.19 195 ALA A CA 1
ATOM 1513 C C . ALA A 1 195 ? -4.227 -24.344 -14.195 1 96.19 195 ALA A C 1
ATOM 1515 O O . ALA A 1 195 ? -3.33 -25.141 -14.477 1 96.19 195 ALA A O 1
ATOM 1516 N N . ALA A 1 196 ? -4.395 -23.203 -14.758 1 94.25 196 ALA A N 1
ATOM 1517 C CA . ALA A 1 196 ? -3.406 -22.734 -15.727 1 94.25 196 ALA A CA 1
ATOM 1518 C C . ALA A 1 196 ? -2.021 -22.625 -15.094 1 94.25 196 ALA A C 1
ATOM 1520 O O . ALA A 1 196 ? -1.025 -23.031 -15.703 1 94.25 196 ALA A O 1
ATOM 1521 N N . GLY A 1 197 ? -1.999 -22.172 -13.883 1 93.88 197 GLY A N 1
ATOM 1522 C CA . GLY A 1 197 ? -0.734 -22.078 -13.172 1 93.88 197 GLY A CA 1
ATOM 1523 C C . GLY A 1 197 ? -0.125 -23.438 -12.875 1 93.88 197 GLY A C 1
ATOM 1524 O O . GLY A 1 197 ? 1.083 -23.625 -13.031 1 93.88 197 GLY A O 1
ATOM 1525 N N . ALA A 1 198 ? -0.913 -24.281 -12.461 1 95 198 ALA A N 1
ATOM 1526 C CA . ALA A 1 198 ? -0.456 -25.641 -12.195 1 95 198 ALA A CA 1
ATOM 1527 C C . ALA A 1 198 ? 0.092 -26.297 -13.461 1 95 198 ALA A C 1
ATOM 1529 O O . ALA A 1 198 ? 1.123 -26.969 -13.422 1 95 198 ALA A O 1
ATOM 1530 N N . LEU A 1 199 ? -0.559 -26.031 -14.508 1 94.44 199 LEU A N 1
ATOM 1531 C CA . LEU A 1 199 ? -0.121 -26.578 -15.789 1 94.44 199 LEU A CA 1
ATOM 1532 C C . LEU A 1 199 ? 1.239 -26.016 -16.188 1 94.44 199 LEU A C 1
ATOM 1534 O O . LEU A 1 199 ? 2.117 -26.766 -16.641 1 94.44 199 LEU A O 1
ATOM 1538 N N . LEU A 1 200 ? 1.37 -24.766 -16.047 1 92.69 200 LEU A N 1
ATOM 1539 C CA . LEU A 1 200 ? 2.637 -24.125 -16.375 1 92.69 200 LEU A CA 1
ATOM 1540 C C . LEU A 1 200 ? 3.766 -24.672 -15.508 1 92.69 200 LEU A C 1
ATOM 1542 O O . LEU A 1 200 ? 4.875 -24.891 -16 1 92.69 200 LEU A O 1
ATOM 1546 N N . SER A 1 201 ? 3.475 -24.844 -14.273 1 93.44 201 SER A N 1
ATOM 1547 C CA . SER A 1 201 ? 4.469 -25.406 -13.367 1 93.44 201 SER A CA 1
ATOM 1548 C C . SER A 1 201 ? 4.805 -26.844 -13.727 1 93.44 201 SER A C 1
ATOM 1550 O O . SER A 1 201 ? 5.965 -27.25 -13.656 1 93.44 201 SER A O 1
ATOM 1552 N N . ALA A 1 202 ? 3.873 -27.578 -14.133 1 94.56 202 ALA A N 1
ATOM 1553 C CA . ALA A 1 202 ? 4.086 -28.953 -14.57 1 94.56 202 ALA A CA 1
ATOM 1554 C C . ALA A 1 202 ? 4.957 -29 -15.828 1 94.56 202 ALA A C 1
ATOM 1556 O O . ALA A 1 202 ? 5.859 -29.828 -15.938 1 94.56 202 ALA A O 1
ATOM 1557 N N . ILE A 1 203 ? 4.652 -28.109 -16.672 1 93.81 203 ILE A N 1
ATOM 1558 C CA . ILE A 1 203 ? 5.445 -28.031 -17.891 1 93.81 203 ILE A CA 1
ATOM 1559 C C . ILE A 1 203 ? 6.891 -27.688 -17.547 1 93.81 203 ILE A C 1
ATOM 1561 O O . ILE A 1 203 ? 7.824 -28.25 -18.125 1 93.81 203 ILE A O 1
ATOM 1565 N N . SER A 1 204 ? 7.008 -26.781 -16.625 1 92.31 204 SER A N 1
ATOM 1566 C CA . SER A 1 204 ? 8.352 -26.406 -16.188 1 92.31 204 SER A CA 1
ATOM 1567 C C . SER A 1 204 ? 9.102 -27.609 -15.633 1 92.31 204 SER A C 1
ATOM 1569 O O . SER A 1 204 ? 10.305 -27.75 -15.859 1 92.31 204 SER A O 1
ATOM 1571 N N . LEU A 1 205 ? 8.477 -28.422 -14.938 1 93.31 205 LEU A N 1
ATOM 1572 C CA . LEU A 1 205 ? 9.078 -29.625 -14.375 1 93.31 205 LEU A CA 1
ATOM 1573 C C . LEU A 1 205 ? 9.469 -30.594 -15.484 1 93.31 205 LEU A C 1
ATOM 1575 O O . LEU A 1 205 ? 10.555 -31.172 -15.453 1 93.31 205 LEU A O 1
ATOM 1579 N N . VAL A 1 206 ? 8.617 -30.734 -16.391 1 93.44 206 VAL A N 1
ATOM 1580 C CA . VAL A 1 206 ? 8.883 -31.625 -17.516 1 93.44 206 VAL A CA 1
ATOM 1581 C C . VAL A 1 206 ? 10.102 -31.125 -18.297 1 93.44 206 VAL A C 1
ATOM 1583 O O . VAL A 1 206 ? 10.992 -31.906 -18.641 1 93.44 206 VAL A O 1
ATOM 1586 N N . VAL A 1 207 ? 10.117 -29.828 -18.562 1 92.56 207 VAL A N 1
ATOM 1587 C CA . VAL A 1 207 ? 11.227 -29.219 -19.312 1 92.56 207 VAL A CA 1
ATOM 1588 C C . VAL A 1 207 ? 12.523 -29.391 -18.516 1 92.56 207 VAL A C 1
ATOM 1590 O O . VAL A 1 207 ? 13.57 -29.688 -19.109 1 92.56 207 VAL A O 1
ATOM 1593 N N . TYR A 1 208 ? 12.453 -29.219 -17.25 1 92.56 208 TYR A N 1
ATOM 1594 C CA . TYR A 1 208 ? 13.625 -29.359 -16.391 1 92.56 208 TYR A CA 1
ATOM 1595 C C . TYR A 1 208 ? 14.234 -30.75 -16.531 1 92.56 208 TYR A C 1
ATOM 1597 O O . TYR A 1 208 ? 15.438 -30.891 -16.734 1 92.56 208 TYR A O 1
ATOM 1605 N N . PHE A 1 209 ? 13.453 -31.766 -16.5 1 92.56 209 PHE A N 1
ATOM 1606 C CA . PHE A 1 209 ? 13.945 -33.156 -16.562 1 92.56 209 PHE A CA 1
ATOM 1607 C C . PHE A 1 209 ? 14.32 -33.531 -17.984 1 92.56 209 PHE A C 1
ATOM 1609 O O . PHE A 1 209 ? 15.281 -34.25 -18.203 1 92.56 209 PHE A O 1
ATOM 1616 N N . LEU A 1 210 ? 13.57 -33 -18.922 1 91.12 210 LEU A N 1
ATOM 1617 C CA . LEU A 1 210 ? 13.852 -33.312 -20.312 1 91.12 210 LEU A CA 1
ATOM 1618 C C . LEU A 1 210 ? 15.188 -32.719 -20.75 1 91.12 210 LEU A C 1
ATOM 1620 O O . LEU A 1 210 ? 15.992 -33.406 -21.406 1 91.12 210 LEU A O 1
ATOM 1624 N N . VAL A 1 211 ? 15.328 -31.5 -20.453 1 90.62 211 VAL A N 1
ATOM 1625 C CA . VAL A 1 211 ? 16.594 -30.844 -20.781 1 90.62 211 VAL A CA 1
ATOM 1626 C C . VAL A 1 211 ? 17.734 -31.531 -20.062 1 90.62 211 VAL A C 1
ATOM 1628 O O . VAL A 1 211 ? 18.828 -31.719 -20.625 1 90.62 211 VAL A O 1
ATOM 1631 N N . GLY A 1 212 ? 17.562 -31.859 -18.844 1 87.69 212 GLY A N 1
ATOM 1632 C CA . GLY A 1 212 ? 18.562 -32.625 -18.109 1 87.69 212 GLY A CA 1
ATOM 1633 C C . GLY A 1 212 ? 18.906 -33.938 -18.766 1 87.69 212 GLY A C 1
ATOM 1634 O O . GLY A 1 212 ? 20.078 -34.312 -18.891 1 87.69 212 GLY A O 1
ATOM 1635 N N . TYR A 1 213 ? 17.922 -34.562 -19.172 1 87.38 213 TYR A N 1
ATOM 1636 C CA . TYR A 1 213 ? 18.094 -35.844 -19.859 1 87.38 213 TYR A CA 1
ATOM 1637 C C . TYR A 1 213 ? 18.828 -35.656 -21.172 1 87.38 213 TYR A C 1
ATOM 1639 O O . TYR A 1 213 ? 19.766 -36.438 -21.484 1 87.38 213 TYR A O 1
ATOM 1647 N N . LEU A 1 214 ? 18.469 -34.688 -21.906 1 86.69 214 LEU A N 1
ATOM 1648 C CA . LEU A 1 214 ? 19.094 -34.438 -23.203 1 86.69 214 LEU A CA 1
ATOM 1649 C C . LEU A 1 214 ? 20.562 -34.062 -23.031 1 86.69 214 LEU A C 1
ATOM 1651 O O . LEU A 1 214 ? 21.406 -34.438 -23.828 1 86.69 214 LEU A O 1
ATOM 1655 N N . ASN A 1 215 ? 20.828 -33.312 -22.031 1 86.44 215 ASN A N 1
ATOM 1656 C CA . ASN A 1 215 ? 22.203 -32.938 -21.75 1 86.44 215 ASN A CA 1
ATOM 1657 C C . ASN A 1 215 ? 23.062 -34.156 -21.344 1 86.44 215 ASN A C 1
ATOM 1659 O O . ASN A 1 215 ? 24.234 -34.219 -21.703 1 86.44 215 ASN A O 1
ATOM 1663 N N . THR A 1 216 ? 22.5 -35.031 -20.594 1 85.75 216 THR A N 1
ATOM 1664 C CA . THR A 1 216 ? 23.219 -36.219 -20.188 1 85.75 216 THR A CA 1
ATOM 1665 C C . THR A 1 216 ? 23.469 -37.125 -21.406 1 85.75 216 THR A C 1
ATOM 1667 O O . THR A 1 216 ? 24.547 -37.719 -21.516 1 85.75 216 THR A O 1
ATOM 1670 N N . LEU A 1 217 ? 22.516 -37.156 -22.25 1 84.75 217 LEU A N 1
ATOM 1671 C CA . LEU A 1 217 ? 22.656 -37.969 -23.469 1 84.75 217 LEU A CA 1
ATOM 1672 C C . LEU A 1 217 ? 23.766 -37.375 -24.344 1 84.75 217 LEU A C 1
ATOM 1674 O O . LEU A 1 217 ? 24.562 -38.156 -24.906 1 84.75 217 LEU A O 1
ATOM 1678 N N . ASN A 1 218 ? 23.75 -36.125 -24.484 1 81.31 218 ASN A N 1
ATOM 1679 C CA . ASN A 1 218 ? 24.766 -35.438 -25.281 1 81.31 218 ASN A CA 1
ATOM 1680 C C . ASN A 1 218 ? 26.156 -35.656 -24.703 1 81.31 218 ASN A C 1
ATOM 1682 O O . ASN A 1 218 ? 27.125 -35.812 -25.453 1 81.31 218 ASN A O 1
ATOM 1686 N N . TYR A 1 219 ? 26.234 -35.656 -23.406 1 79.31 219 TYR A N 1
ATOM 1687 C CA . TYR A 1 219 ? 27.516 -35.875 -22.75 1 79.31 219 TYR A CA 1
ATOM 1688 C C . TYR A 1 219 ? 27.984 -37.312 -22.969 1 79.31 219 TYR A C 1
ATOM 1690 O O . TYR A 1 219 ? 29.172 -37.562 -23.234 1 79.31 219 TYR A O 1
ATOM 1698 N N . ARG A 1 220 ? 27.125 -38.219 -22.922 1 78.31 220 ARG A N 1
ATOM 1699 C CA . ARG A 1 220 ? 27.469 -39.625 -23.125 1 78.31 220 ARG A CA 1
ATOM 1700 C C . ARG A 1 220 ? 27.906 -39.906 -24.562 1 78.31 220 ARG A C 1
ATOM 1702 O O . ARG A 1 220 ? 28.844 -40.656 -24.797 1 78.31 220 ARG A O 1
ATOM 1709 N N . MET A 1 221 ? 27.281 -39.219 -25.422 1 76.12 221 MET A N 1
ATOM 1710 C CA . MET A 1 221 ? 27.609 -39.406 -26.828 1 76.12 221 MET A CA 1
ATOM 1711 C C . MET A 1 221 ? 28.969 -38.812 -27.141 1 76.12 221 MET A C 1
ATOM 1713 O O . MET A 1 221 ? 29.75 -39.375 -27.922 1 76.12 221 MET A O 1
ATOM 1717 N N . LYS A 1 222 ? 29.188 -37.656 -26.516 1 74.88 222 LYS A N 1
ATOM 1718 C CA . LYS A 1 222 ? 30.484 -37.031 -26.75 1 74.88 222 LYS A CA 1
ATOM 1719 C C . LYS A 1 222 ? 31.609 -37.844 -26.109 1 74.88 222 LYS A C 1
ATOM 1721 O O . LYS A 1 222 ? 32.719 -37.969 -26.688 1 74.88 222 LYS A O 1
ATOM 1726 N N . SER A 1 223 ? 31.422 -38.5 -25.031 1 77.38 223 SER A N 1
ATOM 1727 C CA . SER A 1 223 ? 32.406 -39.344 -24.344 1 77.38 223 SER A CA 1
ATOM 1728 C C . SER A 1 223 ? 32.656 -40.625 -25.109 1 77.38 223 SER A C 1
ATOM 1730 O O . SER A 1 223 ? 33.812 -41.094 -25.188 1 77.38 223 SER A O 1
ATOM 1732 N N . GLU A 1 224 ? 31.812 -41.188 -25.672 1 74.44 224 GLU A N 1
ATOM 1733 C CA . GLU A 1 224 ? 31.969 -42.406 -26.469 1 74.44 224 GLU A CA 1
ATOM 1734 C C . GLU A 1 224 ? 32.719 -42.156 -27.766 1 74.44 224 GLU A C 1
ATOM 1736 O O . GLU A 1 224 ? 33.531 -42.969 -28.188 1 74.44 224 GLU A O 1
ATOM 1741 N N . GLN A 1 225 ? 32.594 -41.031 -28.234 1 72.12 225 GLN A N 1
ATOM 1742 C CA . GLN A 1 225 ? 33.312 -40.656 -29.453 1 72.12 225 GLN A CA 1
ATOM 1743 C C . GLN A 1 225 ? 34.781 -40.375 -29.156 1 72.12 225 GLN A C 1
ATOM 1745 O O . GLN A 1 225 ? 35.656 -40.75 -29.953 1 72.12 225 GLN A O 1
ATOM 1750 N N . THR A 1 226 ? 35.031 -39.719 -28 1 71.56 226 THR A N 1
ATOM 1751 C CA . THR A 1 226 ? 36.406 -39.469 -27.625 1 71.56 226 THR A CA 1
ATOM 1752 C C . THR A 1 226 ? 37.125 -40.781 -27.281 1 71.56 226 THR A C 1
ATOM 1754 O O . THR A 1 226 ? 38.312 -40.938 -27.609 1 71.56 226 THR A O 1
ATOM 1757 N N . ASP A 1 227 ? 36.594 -41.625 -26.547 1 69.06 227 ASP A N 1
ATOM 1758 C CA . ASP A 1 227 ? 37.188 -42.938 -26.219 1 69.06 227 ASP A CA 1
ATOM 1759 C C . ASP A 1 227 ? 37.375 -43.781 -27.469 1 69.06 227 ASP A C 1
ATOM 1761 O O . ASP A 1 227 ? 38.375 -44.469 -27.594 1 69.06 227 ASP A O 1
ATOM 1765 N N . GLY A 1 228 ? 36.531 -43.625 -28.391 1 64.69 228 GLY A N 1
ATOM 1766 C CA . GLY A 1 228 ? 36.719 -44.312 -29.656 1 64.69 228 GLY A CA 1
ATOM 1767 C C . GLY A 1 228 ? 37.875 -43.781 -30.453 1 64.69 228 GLY A C 1
ATOM 1768 O O . GLY A 1 228 ? 38.656 -44.562 -31.016 1 64.69 228 GLY A O 1
ATOM 1769 N N . THR A 1 229 ? 38.031 -42.469 -30.375 1 68.81 229 THR A N 1
ATOM 1770 C CA . THR A 1 229 ? 39.156 -41.844 -31.078 1 68.81 229 THR A CA 1
ATOM 1771 C C . THR A 1 229 ? 40.469 -42.188 -30.391 1 68.81 229 THR A C 1
ATOM 1773 O O . THR A 1 229 ? 41.469 -42.5 -31.062 1 68.81 229 THR A O 1
ATOM 1776 N N . SER A 1 230 ? 40.406 -42.188 -29.047 1 66.12 230 SER A N 1
ATOM 1777 C CA . SER A 1 230 ? 41.625 -42.531 -28.328 1 66.12 230 SER A CA 1
ATOM 1778 C C . SER A 1 230 ? 42 -44 -28.562 1 66.12 230 SER A C 1
ATOM 1780 O O . SER A 1 230 ? 43.188 -44.344 -28.672 1 66.12 230 SER A O 1
ATOM 1782 N N . GLN A 1 231 ? 41.094 -44.844 -28.719 1 63.5 231 GLN A N 1
ATOM 1783 C CA . GLN A 1 231 ? 41.344 -46.25 -29.031 1 63.5 231 GLN A CA 1
ATOM 1784 C C . GLN A 1 231 ? 41.844 -46.406 -30.469 1 63.5 231 GLN A C 1
ATOM 1786 O O . GLN A 1 231 ? 42.719 -47.219 -30.75 1 63.5 231 GLN A O 1
ATOM 1791 N N . ASP A 1 232 ? 41.344 -45.625 -31.266 1 62.56 232 ASP A N 1
ATOM 1792 C CA . ASP A 1 232 ? 41.812 -45.688 -32.656 1 62.56 232 ASP A CA 1
ATOM 1793 C C . ASP A 1 232 ? 43.219 -45.188 -32.781 1 62.56 232 ASP A C 1
ATOM 1795 O O . ASP A 1 232 ? 44.031 -45.75 -33.531 1 62.56 232 ASP A O 1
ATOM 1799 N N . VAL A 1 233 ? 43.562 -44.188 -31.906 1 65.88 233 VAL A N 1
ATOM 1800 C CA . VAL A 1 233 ? 44.906 -43.656 -31.922 1 65.88 233 VAL A CA 1
ATOM 1801 C C . VAL A 1 233 ? 45.875 -44.625 -31.281 1 65.88 233 VAL A C 1
ATOM 1803 O O . VAL A 1 233 ? 46.969 -44.844 -31.781 1 65.88 233 VAL A O 1
ATOM 1806 N N . ALA A 1 234 ? 45.5 -45.312 -30.266 1 64.25 234 ALA A N 1
ATOM 1807 C CA . ALA A 1 234 ? 46.344 -46.281 -29.594 1 64.25 234 ALA A CA 1
ATOM 1808 C C . ALA A 1 234 ? 46.562 -47.5 -30.484 1 64.25 234 ALA A C 1
ATOM 1810 O O . ALA A 1 234 ? 47.688 -48.062 -30.516 1 64.25 234 ALA A O 1
ATOM 1811 N N . LEU A 1 235 ? 45.719 -47.812 -31.344 1 62.81 235 LEU A N 1
ATOM 1812 C CA . LEU A 1 235 ? 45.844 -48.906 -32.312 1 62.81 235 LEU A CA 1
ATOM 1813 C C . LEU A 1 235 ? 46.781 -48.531 -33.438 1 62.81 235 LEU A C 1
ATOM 1815 O O . LEU A 1 235 ? 47.562 -49.344 -33.906 1 62.81 235 LEU A O 1
ATOM 1819 N N . ILE A 1 236 ? 46.906 -47.281 -33.719 1 63.44 236 ILE A N 1
ATOM 1820 C CA . ILE A 1 236 ? 47.781 -46.812 -34.781 1 63.44 236 ILE A CA 1
ATOM 1821 C C . ILE A 1 236 ? 49.219 -46.719 -34.25 1 63.44 236 ILE A C 1
ATOM 1823 O O . ILE A 1 236 ? 50.156 -47.125 -34.969 1 63.44 236 ILE A O 1
ATOM 1827 N N . ILE A 1 237 ? 49.406 -46.375 -32.969 1 62.91 237 ILE A N 1
ATOM 1828 C CA . ILE A 1 237 ? 50.75 -46.25 -32.406 1 62.91 237 ILE A CA 1
ATOM 1829 C C . ILE A 1 237 ? 51.312 -47.656 -32.156 1 62.91 237 ILE A C 1
ATOM 1831 O O . ILE A 1 237 ? 52.5 -47.906 -32.406 1 62.91 237 ILE A O 1
ATOM 1835 N N . ASN A 1 238 ? 50.594 -48.625 -31.781 1 60.72 238 ASN A N 1
ATOM 1836 C CA . ASN A 1 238 ? 51.031 -50 -31.547 1 60.72 238 ASN A CA 1
ATOM 1837 C C . ASN A 1 238 ? 51.344 -50.719 -32.875 1 60.72 238 ASN A C 1
ATOM 1839 O O . ASN A 1 238 ? 52.188 -51.594 -32.906 1 60.72 238 ASN A O 1
ATOM 1843 N N . GLN A 1 239 ? 50.812 -50.312 -33.938 1 57.47 239 GLN A N 1
ATOM 1844 C CA . GLN A 1 239 ? 51.125 -50.844 -35.281 1 57.47 239 GLN A CA 1
ATOM 1845 C C . GLN A 1 239 ? 52.438 -50.312 -35.781 1 57.47 239 GLN A C 1
ATOM 1847 O O . GLN A 1 239 ? 53.188 -51 -36.5 1 57.47 239 GLN A O 1
ATOM 1852 N N . GLU A 1 240 ? 52.844 -49.125 -35.406 1 55.09 240 GLU A N 1
ATOM 1853 C CA . GLU A 1 240 ? 54.094 -48.531 -35.875 1 55.09 240 GLU A CA 1
ATOM 1854 C C . GLU A 1 240 ? 55.312 -49.062 -35.094 1 55.09 240 GLU A C 1
ATOM 1856 O O . GLU A 1 240 ? 56.438 -49.031 -35.594 1 55.09 240 GLU A O 1
ATOM 1861 N N . GLU A 1 241 ? 55.25 -49.531 -33.812 1 49.38 241 GLU A N 1
ATOM 1862 C CA . GLU A 1 241 ? 56.375 -50.031 -33.062 1 49.38 241 GLU A CA 1
ATOM 1863 C C . GLU A 1 241 ? 56.688 -51.469 -33.438 1 49.38 241 GLU A C 1
ATOM 1865 O O . GLU A 1 241 ? 57.594 -52.094 -32.844 1 49.38 241 GLU A O 1
ATOM 1870 N N . GLN A 1 242 ? 55.906 -52.219 -34.281 1 43.34 242 GLN A N 1
ATOM 1871 C CA . GLN A 1 242 ? 56.375 -53.531 -34.719 1 43.34 242 GLN A CA 1
ATOM 1872 C C . GLN A 1 242 ? 57.406 -53.438 -35.812 1 43.34 242 GLN A C 1
ATOM 1874 O O . GLN A 1 242 ? 57.156 -52.844 -36.875 1 43.34 242 GLN A O 1
ATOM 1879 N N . PRO A 1 243 ? 58.781 -53.562 -35.531 1 43.09 243 PRO A N 1
ATOM 1880 C CA . PRO A 1 243 ? 59.812 -53.625 -36.562 1 43.09 243 PRO A CA 1
ATOM 1881 C C . PRO A 1 243 ? 59.438 -54.562 -37.719 1 43.09 243 PRO A C 1
ATOM 1883 O O . PRO A 1 243 ? 58.656 -55.5 -37.531 1 43.09 243 PRO A O 1
ATOM 1886 N N . ASP A 1 244 ? 59.625 -54.25 -38.938 1 39.69 244 ASP A N 1
ATOM 1887 C CA . ASP A 1 244 ? 59.656 -55.062 -40.156 1 39.69 244 ASP A CA 1
ATOM 1888 C C . ASP A 1 244 ? 60.562 -56.281 -40 1 39.69 244 ASP A C 1
ATOM 1890 O O . ASP A 1 244 ? 61.781 -56.156 -39.906 1 39.69 244 ASP A O 1
ATOM 1894 N N . ILE A 1 245 ? 60.406 -57.281 -39.188 1 35.62 245 ILE A N 1
ATOM 1895 C CA . ILE A 1 245 ? 61.062 -58.594 -39.375 1 35.62 245 ILE A CA 1
ATOM 1896 C C . ILE A 1 245 ? 60.844 -59.062 -40.812 1 35.62 245 ILE A C 1
ATOM 1898 O O . ILE A 1 245 ? 59.688 -59.375 -41.219 1 35.62 245 ILE A O 1
ATOM 1902 N N . ILE A 1 246 ? 61.531 -58.469 -41.844 1 33.59 246 ILE A N 1
ATOM 1903 C CA . ILE A 1 246 ? 61.812 -59.031 -43.156 1 33.59 246 ILE A CA 1
ATOM 1904 C C . ILE A 1 246 ? 62.312 -60.469 -43 1 33.59 246 ILE A C 1
ATOM 1906 O O . ILE A 1 246 ? 63.344 -60.688 -42.375 1 33.59 246 ILE A O 1
ATOM 1910 N N . LEU A 1 247 ? 61.406 -61.5 -43.062 1 28.44 247 LEU A N 1
ATOM 1911 C CA . LEU A 1 247 ? 61.594 -62.906 -43.281 1 28.44 247 LEU A CA 1
ATOM 1912 C C . LEU A 1 247 ? 62.531 -63.156 -44.469 1 28.44 247 LEU A C 1
ATOM 1914 O O . LEU A 1 247 ? 62.188 -62.844 -45.625 1 28.44 247 LEU A O 1
ATOM 1918 N N . ARG A 1 248 ? 63.844 -63.125 -44.375 1 25.14 248 ARG A N 1
ATOM 1919 C CA . ARG A 1 248 ? 64.812 -63.75 -45.25 1 25.14 248 ARG A CA 1
ATOM 1920 C C . ARG A 1 248 ? 64.625 -65.25 -45.25 1 25.14 248 ARG A C 1
ATOM 1922 O O . ARG A 1 248 ? 65.062 -66 -44.375 1 25.14 248 ARG A O 1
ATOM 1929 N N . LYS A 1 249 ? 63.5 -65.938 -45.25 1 31.84 249 LYS A N 1
ATOM 1930 C CA . LYS A 1 249 ? 63.469 -67.312 -45.562 1 31.84 249 LYS A CA 1
ATOM 1931 C C . LYS A 1 249 ? 64.25 -67.625 -46.844 1 31.84 249 LYS A C 1
ATOM 1933 O O . LYS A 1 249 ? 63.969 -67.125 -47.906 1 31.84 249 LYS A O 1
ATOM 1938 N N . ASP A 1 250 ? 65.438 -68.375 -46.812 1 23.62 250 ASP A N 1
ATOM 1939 C CA . ASP A 1 250 ? 66.312 -69.188 -47.625 1 23.62 250 ASP A CA 1
ATOM 1940 C C . ASP A 1 250 ? 65.562 -70.125 -48.531 1 23.62 250 ASP A C 1
ATOM 1942 O O . ASP A 1 250 ? 64.5 -70.625 -48.125 1 23.62 250 ASP A O 1
ATOM 1946 N N . GLU A 1 251 ? 65.75 -70.375 -49.938 1 27.52 251 GLU A N 1
ATOM 1947 C CA . GLU A 1 251 ? 65.75 -71.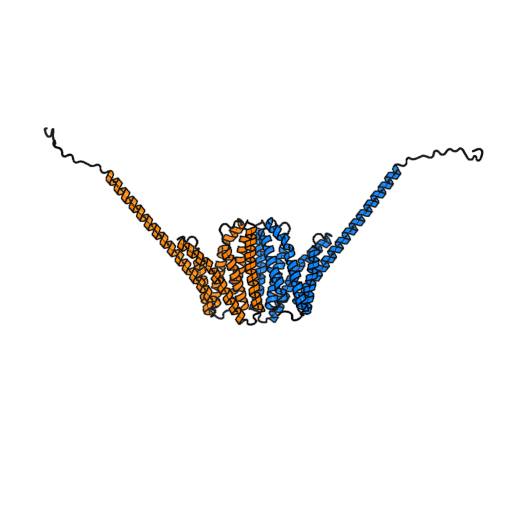312 -51.031 1 27.52 251 GLU A CA 1
ATOM 1948 C C . GLU A 1 251 ? 66.438 -72.625 -50.594 1 27.52 251 GLU A C 1
ATOM 1950 O O . GLU A 1 251 ? 66.75 -73.5 -51.438 1 27.52 251 GLU A O 1
ATOM 1955 N N . GLU A 1 252 ? 66.812 -73.125 -49.562 1 26.05 252 GLU A N 1
ATOM 1956 C CA . GLU A 1 252 ? 67.312 -74.438 -49.625 1 26.05 252 GLU A CA 1
ATOM 1957 C C . GLU A 1 252 ? 66.188 -75.5 -49.875 1 26.05 252 GLU A C 1
ATOM 1959 O O . GLU A 1 252 ? 66.375 -76.438 -50.656 1 26.05 252 GLU A O 1
ATOM 1964 N N . TYR A 1 253 ? 65.188 -75.938 -49.031 1 26.67 253 TYR A N 1
ATOM 1965 C CA . TYR A 1 253 ? 64.75 -77.312 -48.938 1 26.67 253 TYR A CA 1
ATOM 1966 C C . TYR A 1 253 ? 63.781 -77.688 -50.062 1 26.67 253 TYR A C 1
ATOM 1968 O O . TYR A 1 253 ? 62.625 -77.188 -50.094 1 26.67 253 TYR A O 1
ATOM 1976 N N . GLU A 1 254 ? 63.594 -77.75 -51.531 1 24.67 254 GLU A N 1
ATOM 1977 C CA . GLU A 1 254 ? 62.719 -78.938 -51.719 1 24.67 254 GLU A CA 1
ATOM 1978 C C . GLU A 1 254 ? 63.219 -80.125 -50.875 1 24.67 254 GLU A C 1
ATOM 1980 O O . GLU A 1 254 ? 62.656 -81.188 -51 1 24.67 254 GLU A O 1
ATOM 1985 N N . GLU A 1 255 ? 64.312 -80.125 -50.469 1 24.05 255 GLU A N 1
ATOM 1986 C CA . GLU A 1 255 ? 64.75 -81.5 -50.188 1 24.05 255 GLU A CA 1
ATOM 1987 C C . GLU A 1 255 ? 63.875 -82.125 -49.125 1 24.05 255 GLU A C 1
ATOM 1989 O O . GLU A 1 255 ? 63.438 -81.5 -48.156 1 24.05 255 GLU A O 1
ATOM 1994 N N . GLU A 1 256 ? 63.062 -83.25 -49.281 1 27.8 256 GLU A N 1
ATOM 1995 C CA . GLU A 1 256 ? 62.781 -84.062 -48.125 1 27.8 256 GLU A CA 1
ATOM 1996 C C . GLU A 1 256 ? 63.625 -83.688 -46.938 1 27.8 256 GLU A C 1
ATOM 1998 O O . GLU A 1 256 ? 63.156 -83.75 -45.781 1 27.8 256 GLU A O 1
ATOM 2003 N N . ILE A 1 257 ? 64.188 -84.188 -46.812 1 25.67 257 ILE A N 1
ATOM 2004 C CA . ILE A 1 257 ? 64.312 -85.438 -47.531 1 25.67 257 ILE A CA 1
ATOM 2005 C C . ILE A 1 257 ? 65.625 -85.5 -48.281 1 25.67 257 ILE A C 1
ATOM 2007 O O . ILE A 1 257 ? 65.875 -86.438 -49.031 1 25.67 257 ILE A O 1
ATOM 2011 N N . LYS A 1 258 ? 66.688 -84.938 -48.719 1 25.67 258 LYS A N 1
ATOM 2012 C CA . LYS A 1 258 ? 68 -84.75 -48.031 1 25.67 258 LYS A CA 1
ATOM 2013 C C . LYS A 1 258 ? 68 -83.5 -47.188 1 25.67 258 LYS A C 1
ATOM 2015 O O . LYS A 1 258 ? 68.562 -82.5 -47.562 1 25.67 258 LYS A O 1
ATOM 2020 N N . ILE A 1 259 ? 67.188 -82.75 -46 1 18.61 259 ILE A N 1
ATOM 2021 C CA . ILE A 1 259 ? 66.812 -81.438 -46.469 1 18.61 259 ILE A CA 1
ATOM 2022 C C . ILE A 1 259 ? 67.938 -80.812 -47.25 1 18.61 259 ILE A C 1
ATOM 2024 O O . ILE A 1 259 ? 69.125 -80.812 -46.812 1 18.61 259 ILE A O 1
ATOM 2028 N N . MET B 1 1 ? -22.031 8.281 -3.047 1 58.78 1 MET B N 1
ATOM 2029 C CA . MET B 1 1 ? -22.922 9.195 -3.76 1 58.78 1 MET B CA 1
ATOM 2030 C C . MET B 1 1 ? -22.328 10.594 -3.812 1 58.78 1 MET B C 1
ATOM 2032 O O . MET B 1 1 ? -21.656 11.031 -2.869 1 58.78 1 MET B O 1
ATOM 2036 N N . LEU B 1 2 ? -22.281 11.078 -5.051 1 61.47 2 LEU B N 1
ATOM 2037 C CA . LEU B 1 2 ? -21.922 12.477 -5.191 1 61.47 2 LEU B CA 1
ATOM 2038 C C . LEU B 1 2 ? -22.938 13.375 -4.48 1 61.47 2 LEU B C 1
ATOM 2040 O O . LEU B 1 2 ? -24.125 13.078 -4.469 1 61.47 2 LEU B O 1
ATOM 2044 N N . PRO B 1 3 ? -22.359 14.344 -3.77 1 70.25 3 PRO B N 1
ATOM 2045 C CA . PRO B 1 3 ? -23.297 15.25 -3.098 1 70.25 3 PRO B CA 1
ATOM 2046 C C . PRO B 1 3 ? -24.25 15.938 -4.07 1 70.25 3 PRO B C 1
ATOM 2048 O O . PRO B 1 3 ? -23.875 16.219 -5.211 1 70.25 3 PRO B O 1
ATOM 2051 N N . SER B 1 4 ? -25.422 16.062 -3.672 1 73.69 4 SER B N 1
ATOM 2052 C CA . SER B 1 4 ? -26.484 16.625 -4.504 1 73.69 4 SER B CA 1
ATOM 2053 C C . SER B 1 4 ? -26.438 18.156 -4.508 1 73.69 4 SER B C 1
ATOM 2055 O O . SER B 1 4 ? -26.859 18.781 -5.469 1 73.69 4 SER B O 1
ATOM 2057 N N . SER B 1 5 ? -25.781 18.703 -3.588 1 87.81 5 SER B N 1
ATOM 2058 C CA . SER B 1 5 ? -25.75 20.172 -3.521 1 87.81 5 SER B CA 1
ATOM 2059 C C . SER B 1 5 ? -24.531 20.734 -4.238 1 87.81 5 SER B C 1
ATOM 2061 O O . SER B 1 5 ? -23.422 20.25 -4.062 1 87.81 5 SER B O 1
ATOM 2063 N N . PRO B 1 6 ? -24.75 21.641 -5.137 1 89.94 6 PRO B N 1
ATOM 2064 C CA . PRO B 1 6 ? -23.641 22.281 -5.824 1 89.94 6 PRO B CA 1
ATOM 2065 C C . PRO B 1 6 ? -22.594 22.844 -4.855 1 89.94 6 PRO B C 1
ATOM 2067 O O . PRO B 1 6 ? -21.391 22.797 -5.141 1 89.94 6 PRO B O 1
ATOM 2070 N N . PHE B 1 7 ? -23.141 23.391 -3.789 1 92.69 7 PHE B N 1
ATOM 2071 C CA . PHE B 1 7 ? -22.234 23.938 -2.783 1 92.69 7 PHE B CA 1
ATOM 2072 C C . PHE B 1 7 ? -21.344 22.844 -2.219 1 92.69 7 PHE B C 1
ATOM 2074 O O . PHE B 1 7 ? -20.141 23.047 -2.033 1 92.69 7 PHE B O 1
ATOM 2081 N N . ALA B 1 8 ? -21.812 21.719 -1.972 1 93.69 8 ALA B N 1
ATOM 2082 C CA . ALA B 1 8 ? -21.047 20.594 -1.479 1 93.69 8 ALA B CA 1
ATOM 2083 C C . ALA B 1 8 ? -20 20.141 -2.508 1 93.69 8 ALA B C 1
ATOM 2085 O O . ALA B 1 8 ? -18.891 19.766 -2.152 1 93.69 8 ALA B O 1
ATOM 2086 N N . ILE B 1 9 ? -20.344 20.234 -3.705 1 94.06 9 ILE B N 1
ATOM 2087 C CA . ILE B 1 9 ? -19.453 19.828 -4.789 1 94.06 9 ILE B CA 1
ATOM 2088 C C . ILE B 1 9 ? -18.266 20.797 -4.852 1 94.06 9 ILE B C 1
ATOM 2090 O O . ILE B 1 9 ? -17.109 20.359 -4.949 1 94.06 9 ILE B O 1
ATOM 2094 N N . ILE B 1 10 ? -18.594 22.016 -4.77 1 95.44 10 ILE B N 1
ATOM 2095 C CA . ILE B 1 10 ? -17.547 23.047 -4.812 1 95.44 10 ILE B CA 1
ATOM 2096 C C . ILE B 1 10 ? -16.594 22.859 -3.631 1 95.44 10 ILE B C 1
ATOM 2098 O O . ILE B 1 10 ? -15.383 22.875 -3.799 1 95.44 10 ILE B O 1
ATOM 2102 N N . LEU B 1 11 ? -17.141 22.656 -2.471 1 96 11 LEU B N 1
ATOM 2103 C CA . LEU B 1 11 ? -16.328 22.453 -1.271 1 96 11 LEU B CA 1
ATOM 2104 C C . LEU B 1 11 ? -15.445 21.219 -1.407 1 96 11 LEU B C 1
ATOM 2106 O O . LEU B 1 11 ? -14.281 21.234 -1.011 1 96 11 LEU B O 1
ATOM 2110 N N . SER B 1 12 ? -16.016 20.234 -1.973 1 96.06 12 SER B N 1
ATOM 2111 C CA . SER B 1 12 ? -15.25 18.984 -2.115 1 96.06 12 SER B CA 1
ATOM 2112 C C . SER B 1 12 ? -14.094 19.156 -3.098 1 96.06 12 SER B C 1
ATOM 2114 O O . SER B 1 12 ? -13.008 18.625 -2.881 1 96.06 12 SER B O 1
ATOM 2116 N N . ILE B 1 13 ? -14.289 19.844 -4.117 1 96.44 13 ILE B N 1
ATOM 2117 C CA . ILE B 1 13 ? -13.25 20.078 -5.109 1 96.44 13 ILE B CA 1
ATOM 2118 C C . ILE B 1 13 ? -12.141 20.922 -4.488 1 96.44 13 ILE B C 1
ATOM 2120 O O . ILE B 1 13 ? -10.961 20.578 -4.605 1 96.44 13 ILE B O 1
ATOM 2124 N N . ILE B 1 14 ? -12.539 21.984 -3.832 1 96.81 14 ILE B N 1
ATOM 2125 C CA . ILE B 1 14 ? -11.57 22.859 -3.172 1 96.81 14 ILE B CA 1
ATOM 2126 C C . ILE B 1 14 ? -10.797 22.062 -2.125 1 96.81 14 ILE B C 1
ATOM 2128 O O . ILE B 1 14 ? -9.57 22.141 -2.061 1 96.81 14 ILE B O 1
ATOM 2132 N N . GLY B 1 15 ? -11.516 21.328 -1.338 1 97.06 15 GLY B N 1
A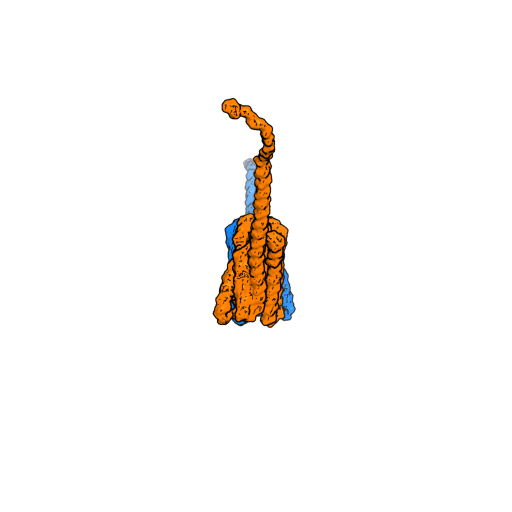TOM 2133 C CA . GLY B 1 15 ? -10.875 20.5 -0.326 1 97.06 15 GLY B CA 1
ATOM 2134 C C . GLY B 1 15 ? -9.859 19.531 -0.9 1 97.06 15 GLY B C 1
ATOM 2135 O O . GLY B 1 15 ? -8.758 19.391 -0.364 1 97.06 15 GLY B O 1
ATOM 2136 N N . ASN B 1 16 ? -10.195 18.906 -1.984 1 97.19 16 ASN B N 1
ATOM 2137 C CA . ASN B 1 16 ? -9.297 17.953 -2.629 1 97.19 16 ASN B CA 1
ATOM 2138 C C . ASN B 1 16 ? -8.055 18.656 -3.182 1 97.19 16 ASN B C 1
ATOM 2140 O O . ASN B 1 16 ? -6.934 18.156 -3.014 1 97.19 16 ASN B O 1
ATOM 2144 N N . ILE B 1 17 ? -8.195 19.734 -3.781 1 96.81 17 ILE B N 1
ATOM 2145 C CA . ILE B 1 17 ? -7.078 20.453 -4.371 1 96.81 17 ILE B CA 1
ATOM 2146 C C . ILE B 1 17 ? -6.129 20.922 -3.27 1 96.81 17 ILE B C 1
ATOM 2148 O O . ILE B 1 17 ? -4.926 20.672 -3.332 1 96.81 17 ILE B O 1
ATOM 2152 N N . VAL B 1 18 ? -6.695 21.547 -2.25 1 96.38 18 VAL B N 1
ATOM 2153 C CA . VAL B 1 18 ? -5.891 22.125 -1.18 1 96.38 18 VAL B CA 1
ATOM 2154 C C . VAL B 1 18 ? -5.223 21.016 -0.376 1 96.38 18 VAL B C 1
ATOM 2156 O O . VAL B 1 18 ? -4.031 21.094 -0.069 1 96.38 18 VAL B O 1
ATOM 2159 N N . SER B 1 19 ? -5.945 20.016 -0.063 1 96.12 19 SER B N 1
ATOM 2160 C CA . SER B 1 19 ? -5.402 18.922 0.729 1 96.12 19 SER B CA 1
ATOM 2161 C C . SER B 1 19 ? -4.348 18.141 -0.05 1 96.12 19 SER B C 1
ATOM 2163 O O . SER B 1 19 ? -3.379 17.641 0.531 1 96.12 19 SER B O 1
ATOM 2165 N N . THR B 1 20 ? -4.57 18 -1.312 1 95.44 20 THR B N 1
ATOM 2166 C CA . THR B 1 20 ? -3.547 17.375 -2.143 1 95.44 20 THR B CA 1
ATOM 2167 C C . THR B 1 20 ? -2.266 18.203 -2.141 1 95.44 20 THR B C 1
ATOM 2169 O O . THR B 1 20 ? -1.166 17.656 -2.033 1 95.44 20 THR B O 1
ATOM 2172 N N . GLY B 1 21 ? -2.395 19.484 -2.268 1 93.38 21 GLY B N 1
ATOM 2173 C CA . GLY B 1 21 ? -1.244 20.359 -2.158 1 93.38 21 GLY B CA 1
ATOM 2174 C C . GLY B 1 21 ? -0.493 20.203 -0.85 1 93.38 21 GLY B C 1
ATOM 2175 O O . GLY B 1 21 ? 0.739 20.156 -0.838 1 93.38 21 GLY B O 1
ATOM 2176 N N . THR B 1 22 ? -1.185 20.078 0.24 1 91.75 22 THR B N 1
ATOM 2177 C CA . THR B 1 22 ? -0.569 19.906 1.552 1 91.75 22 THR B CA 1
ATOM 2178 C C . THR B 1 22 ? 0.132 18.562 1.653 1 91.75 22 THR B C 1
ATOM 2180 O O . THR B 1 22 ? 1.176 18.438 2.297 1 91.75 22 THR B O 1
ATOM 2183 N N . ALA B 1 23 ? -0.462 17.562 1.044 1 92.12 23 ALA B N 1
ATOM 2184 C CA . ALA B 1 23 ? 0.123 16.234 1.072 1 92.12 23 ALA B CA 1
ATOM 2185 C C . ALA B 1 23 ? 1.477 16.203 0.368 1 92.12 23 ALA B C 1
ATOM 2187 O O . ALA B 1 23 ? 2.375 15.461 0.761 1 92.12 23 ALA B O 1
ATOM 2188 N N . PHE B 1 24 ? 1.653 17.078 -0.585 1 94 24 PHE B N 1
ATOM 2189 C CA . PHE B 1 24 ? 2.887 17.109 -1.361 1 94 24 PHE B CA 1
ATOM 2190 C C . PHE B 1 24 ? 3.889 18.078 -0.752 1 94 24 PHE B C 1
ATOM 2192 O O . PHE B 1 24 ? 5.023 18.188 -1.224 1 94 24 PHE B O 1
ATOM 2199 N N . SER B 1 25 ? 3.566 18.703 0.277 1 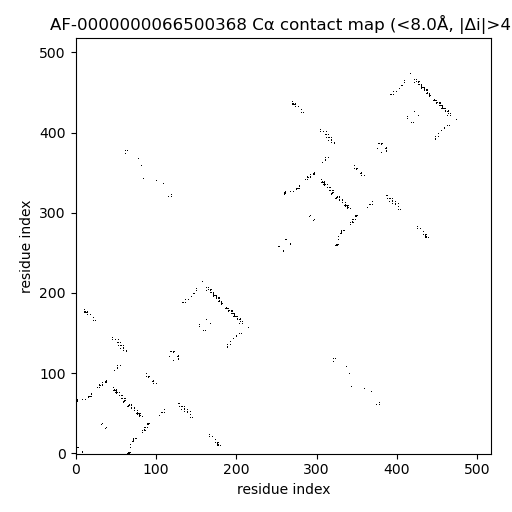91.06 25 SER B N 1
ATOM 2200 C CA . SER B 1 25 ? 4.395 19.766 0.842 1 91.06 25 SER B CA 1
ATOM 2201 C C . SER B 1 25 ? 5.777 19.25 1.222 1 91.06 25 SER B C 1
ATOM 2203 O O . SER B 1 25 ? 6.777 19.953 1.054 1 91.06 25 SER B O 1
ATOM 2205 N N . PRO B 1 26 ? 5.906 17.984 1.691 1 92.19 26 PRO B N 1
ATOM 2206 C CA . PRO B 1 26 ? 7.238 17.516 2.068 1 92.19 26 PRO B CA 1
ATOM 2207 C C . PRO B 1 26 ? 8.039 16.984 0.879 1 92.19 26 PRO B C 1
ATOM 2209 O O . PRO B 1 26 ? 9.156 16.484 1.05 1 92.19 26 PRO B O 1
ATOM 2212 N N . ILE B 1 27 ? 7.594 17.078 -0.327 1 93.88 27 ILE B N 1
ATOM 2213 C CA . ILE B 1 27 ? 8.141 16.344 -1.467 1 93.88 27 ILE B CA 1
ATOM 2214 C C . ILE B 1 27 ? 9.562 16.828 -1.748 1 93.88 27 ILE B C 1
ATOM 2216 O O . ILE B 1 27 ? 10.445 16.031 -2.066 1 93.88 27 ILE B O 1
ATOM 2220 N N . LYS B 1 28 ? 9.867 18.109 -1.653 1 92.94 28 LYS B N 1
ATOM 2221 C CA . LYS B 1 28 ? 11.211 18.625 -1.909 1 92.94 28 LYS B CA 1
ATOM 2222 C C . LYS B 1 28 ? 12.227 18.047 -0.926 1 92.94 28 LYS B C 1
ATOM 2224 O O . LYS B 1 28 ? 13.32 17.625 -1.322 1 92.94 28 LYS B O 1
ATOM 2229 N N . ASN B 1 29 ? 11.812 18.031 0.271 1 92.94 29 ASN B N 1
ATOM 2230 C CA . ASN B 1 29 ? 12.672 17.484 1.312 1 92.94 29 ASN B CA 1
ATOM 2231 C C . ASN B 1 29 ? 13 16.016 1.053 1 92.94 29 ASN B C 1
ATOM 2233 O O . ASN B 1 29 ? 14.164 15.609 1.142 1 92.94 29 ASN B O 1
ATOM 2237 N N . PHE B 1 30 ? 12.102 15.242 0.642 1 94.19 30 PHE B N 1
ATOM 2238 C CA . PHE B 1 30 ? 12.312 13.812 0.479 1 94.19 30 PHE B CA 1
ATOM 2239 C C . PHE B 1 30 ? 13.062 13.516 -0.818 1 94.19 30 PHE B C 1
ATOM 2241 O O . PHE B 1 30 ? 13.836 12.562 -0.89 1 94.19 30 PHE B O 1
ATOM 2248 N N . LEU B 1 31 ? 12.812 14.352 -1.808 1 93.81 31 LEU B N 1
ATOM 2249 C CA . LEU B 1 31 ? 13.602 14.188 -3.021 1 93.81 31 LEU B CA 1
ATOM 2250 C C . LEU B 1 31 ? 15.078 14.484 -2.754 1 93.81 31 LEU B C 1
ATOM 2252 O O . LEU B 1 31 ? 15.961 13.852 -3.334 1 93.81 31 LEU B O 1
ATOM 2256 N N . GLU B 1 32 ? 15.289 15.414 -1.888 1 94.75 32 GLU B N 1
ATOM 2257 C CA . GLU B 1 32 ? 16.656 15.711 -1.486 1 94.75 32 GLU B CA 1
ATOM 2258 C C . GLU B 1 32 ? 17.266 14.555 -0.684 1 94.75 32 GLU B C 1
ATOM 2260 O O . GLU B 1 32 ? 18.438 14.211 -0.861 1 94.75 32 GLU B O 1
ATOM 2265 N N . ILE B 1 33 ? 16.5 14 0.163 1 94.75 33 ILE B N 1
ATOM 2266 C CA . ILE B 1 33 ? 16.938 12.844 0.931 1 94.75 33 ILE B CA 1
ATOM 2267 C C . ILE B 1 33 ? 17.312 11.703 -0.019 1 94.75 33 ILE B C 1
ATOM 2269 O O . ILE B 1 33 ? 18.328 11.039 0.174 1 94.75 33 ILE B O 1
ATOM 2273 N N . ASP B 1 34 ? 16.516 11.539 -1.032 1 93.75 34 ASP B N 1
ATOM 2274 C CA . ASP B 1 34 ? 16.75 10.484 -2.01 1 93.75 34 ASP B CA 1
ATOM 2275 C C . ASP B 1 34 ? 18.047 10.734 -2.779 1 93.75 34 ASP B C 1
ATOM 2277 O O . ASP B 1 34 ? 18.844 9.812 -2.986 1 93.75 34 ASP B O 1
ATOM 2281 N N . LYS B 1 35 ? 18.281 11.93 -3.133 1 93.31 35 LYS B N 1
ATOM 2282 C CA . LYS B 1 35 ? 19.453 12.32 -3.912 1 93.31 35 LYS B CA 1
ATOM 2283 C C . LYS B 1 35 ? 20.734 12.203 -3.086 1 93.31 35 LYS B C 1
ATOM 2285 O O . LYS B 1 35 ? 21.719 11.633 -3.547 1 93.31 35 LYS B O 1
ATOM 2290 N N . ASN B 1 36 ? 20.656 12.656 -1.86 1 93.81 36 ASN B N 1
ATOM 2291 C CA . ASN B 1 36 ? 21.844 12.734 -1.024 1 93.81 36 ASN B CA 1
ATOM 2292 C C . ASN B 1 36 ? 22.031 11.469 -0.192 1 93.81 36 ASN B C 1
ATOM 2294 O O . ASN B 1 36 ? 23.094 11.258 0.392 1 93.81 36 ASN B O 1
ATOM 2298 N N . ARG B 1 37 ? 21.016 10.719 -0.133 1 92.75 37 ARG B N 1
ATOM 2299 C CA . ARG B 1 37 ? 21.031 9.477 0.635 1 92.75 37 ARG B CA 1
ATOM 2300 C C . ARG B 1 37 ? 21.359 9.742 2.1 1 92.75 37 ARG B C 1
ATOM 2302 O O . ARG B 1 37 ? 22.203 9.055 2.682 1 92.75 37 ARG B O 1
ATOM 2309 N N . ASP B 1 38 ? 20.781 10.758 2.631 1 93.75 38 ASP B N 1
ATOM 2310 C CA . ASP B 1 38 ? 20.969 11.188 4.012 1 93.75 38 ASP B CA 1
ATOM 2311 C C . ASP B 1 38 ? 19.641 11.68 4.617 1 93.75 38 ASP B C 1
ATOM 2313 O O . ASP B 1 38 ? 19.078 12.664 4.156 1 93.75 38 ASP B O 1
ATOM 2317 N N . VAL B 1 39 ? 19.25 10.969 5.691 1 93.94 39 VAL B N 1
ATOM 2318 C CA . VAL B 1 39 ? 17.953 11.273 6.273 1 93.94 39 VAL B CA 1
ATOM 2319 C C . VAL B 1 39 ? 18.094 12.391 7.301 1 93.94 39 VAL B C 1
ATOM 2321 O O . VAL B 1 39 ? 17.094 13.008 7.703 1 93.94 39 VAL B O 1
ATOM 2324 N N . GLY B 1 40 ? 19.281 12.695 7.711 1 90.38 40 GLY B N 1
ATOM 2325 C CA . GLY B 1 40 ? 19.5 13.75 8.688 1 90.38 40 GLY B CA 1
ATOM 2326 C C . GLY B 1 40 ? 18.703 13.555 9.961 1 90.38 40 GLY B C 1
ATOM 2327 O O . GLY B 1 40 ? 18.656 12.453 10.516 1 90.38 40 GLY B O 1
ATOM 2328 N N . ASN B 1 41 ? 18.031 14.648 10.453 1 86.06 41 ASN B N 1
ATOM 2329 C CA . ASN B 1 41 ? 17.281 14.602 11.703 1 86.06 41 ASN B CA 1
ATOM 2330 C C . ASN B 1 41 ? 15.781 14.477 11.445 1 86.06 41 ASN B C 1
ATOM 2332 O O . ASN B 1 41 ? 14.969 14.758 12.336 1 86.06 41 ASN B O 1
ATOM 2336 N N . ASN B 1 42 ? 15.477 14.055 10.305 1 87.62 42 ASN B N 1
ATOM 2337 C CA . ASN B 1 42 ? 14.07 13.906 9.969 1 87.62 42 ASN B CA 1
ATOM 2338 C C . ASN B 1 42 ? 13.43 12.742 10.711 1 87.62 42 ASN B C 1
ATOM 2340 O O . ASN B 1 42 ? 14.055 11.695 10.898 1 87.62 42 ASN B O 1
ATOM 2344 N N . ASN B 1 43 ? 12.172 13.008 11.227 1 87.5 43 ASN B N 1
ATOM 2345 C CA . ASN B 1 43 ? 11.383 11.977 11.883 1 87.5 43 ASN B CA 1
ATOM 2346 C C . ASN B 1 43 ? 10.32 11.398 10.945 1 87.5 43 ASN B C 1
ATOM 2348 O O . ASN B 1 43 ? 9.461 12.125 10.453 1 87.5 43 ASN B O 1
ATOM 2352 N N . ILE B 1 44 ? 10.336 10.031 10.797 1 92.94 44 ILE B N 1
ATOM 2353 C CA . ILE B 1 44 ? 9.508 9.406 9.766 1 92.94 44 ILE B CA 1
ATOM 2354 C C . ILE B 1 44 ? 8.195 8.93 10.383 1 92.94 44 ILE B C 1
ATOM 2356 O O . ILE B 1 44 ? 7.242 8.617 9.664 1 92.94 44 ILE B O 1
ATOM 2360 N N . TYR B 1 45 ? 8 8.898 11.711 1 90.94 45 TYR B N 1
ATOM 2361 C CA . TYR B 1 45 ? 6.883 8.25 12.383 1 90.94 45 TYR B CA 1
ATOM 2362 C C . TYR B 1 45 ? 5.578 8.984 12.094 1 90.94 45 TYR B C 1
ATOM 2364 O O . TYR B 1 45 ? 4.543 8.352 11.852 1 90.94 45 TYR B O 1
ATOM 2372 N N . PRO B 1 46 ? 5.625 10.352 12.078 1 89.06 46 PRO B N 1
ATOM 2373 C CA . PRO B 1 46 ? 4.375 11.039 11.742 1 89.06 46 PRO B CA 1
ATOM 2374 C C . PRO B 1 46 ? 3.887 10.703 10.328 1 89.06 46 PRO B C 1
ATOM 2376 O O . PRO B 1 46 ? 2.678 10.609 10.102 1 89.06 46 PRO B O 1
ATOM 2379 N N . ILE B 1 47 ? 4.797 10.516 9.414 1 93.5 47 ILE B N 1
ATOM 2380 C CA . ILE B 1 47 ? 4.422 10.211 8.039 1 93.5 47 ILE B CA 1
ATOM 2381 C C . ILE B 1 47 ? 3.865 8.797 7.953 1 93.5 47 ILE B C 1
ATOM 2383 O O . ILE B 1 47 ? 2.924 8.531 7.203 1 93.5 47 ILE B O 1
ATOM 2387 N N . ILE B 1 48 ? 4.391 7.879 8.727 1 94.5 48 ILE B N 1
ATOM 2388 C CA . ILE B 1 48 ? 3.859 6.523 8.789 1 94.5 48 ILE B CA 1
ATOM 2389 C C . ILE B 1 48 ? 2.428 6.559 9.328 1 94.5 48 ILE B C 1
ATOM 2391 O O . ILE B 1 48 ? 1.538 5.906 8.773 1 94.5 48 ILE B O 1
ATOM 2395 N N . ALA B 1 49 ? 2.236 7.344 10.352 1 93.06 49 ALA B N 1
ATOM 2396 C CA . ALA B 1 49 ? 0.897 7.484 10.922 1 93.06 49 ALA B CA 1
ATOM 2397 C C . ALA B 1 49 ? -0.071 8.07 9.898 1 93.06 49 ALA B C 1
ATOM 2399 O O . ALA B 1 49 ? -1.223 7.645 9.805 1 93.06 49 ALA B O 1
ATOM 2400 N N . LEU B 1 50 ? 0.41 9.008 9.172 1 93.5 50 LEU B N 1
ATOM 2401 C CA . LEU B 1 50 ? -0.41 9.648 8.148 1 93.5 50 LEU B CA 1
ATOM 2402 C C . LEU B 1 50 ? -0.79 8.664 7.055 1 93.5 50 LEU B C 1
ATOM 2404 O O . LEU B 1 50 ? -1.902 8.711 6.523 1 93.5 50 LEU B O 1
ATOM 2408 N N . CYS B 1 51 ? 0.119 7.801 6.703 1 95.69 51 CYS B N 1
ATOM 2409 C CA . CYS B 1 51 ? -0.155 6.777 5.699 1 95.69 51 CYS B CA 1
ATOM 2410 C C . CYS B 1 51 ? -1.289 5.863 6.148 1 95.69 51 CYS B C 1
ATOM 2412 O O . CYS B 1 51 ? -2.211 5.59 5.383 1 95.69 51 CYS B O 1
ATOM 2414 N N . GLY B 1 52 ? -1.193 5.473 7.383 1 95.81 52 GLY B N 1
ATOM 2415 C CA . GLY B 1 52 ? -2.268 4.66 7.934 1 95.81 52 GLY B CA 1
ATOM 2416 C C . GLY B 1 52 ? -3.602 5.379 7.973 1 95.81 52 GLY B C 1
ATOM 2417 O O . GLY B 1 52 ? -4.645 4.781 7.703 1 95.81 52 GLY B O 1
ATOM 2418 N N . ASN B 1 53 ? -3.512 6.625 8.32 1 94.81 53 ASN B N 1
ATOM 2419 C CA . ASN B 1 53 ? -4.727 7.434 8.32 1 94.81 53 ASN B CA 1
ATOM 2420 C C . ASN B 1 53 ? -5.371 7.484 6.941 1 94.81 53 ASN B C 1
ATOM 2422 O O . ASN B 1 53 ? -6.59 7.363 6.816 1 94.81 53 ASN B O 1
ATOM 2426 N N . SER B 1 54 ? -4.566 7.668 5.938 1 96.69 54 SER B N 1
ATOM 2427 C CA . SER B 1 54 ? -5.07 7.695 4.57 1 96.69 54 SER B CA 1
ATOM 2428 C C . SER B 1 54 ? -5.734 6.375 4.195 1 96.69 54 SER B C 1
ATOM 2430 O O . SER B 1 54 ? -6.777 6.359 3.541 1 96.69 54 SER B O 1
ATOM 2432 N N . LEU B 1 55 ? -5.129 5.297 4.609 1 97.5 55 LEU B N 1
ATOM 2433 C CA . LEU B 1 55 ? -5.719 3.986 4.344 1 97.5 55 LEU B CA 1
ATOM 2434 C C . LEU B 1 55 ? -7.094 3.865 4.992 1 97.5 55 LEU B C 1
ATOM 2436 O O . LEU B 1 55 ? -8.039 3.391 4.363 1 97.5 55 LEU B O 1
ATOM 2440 N N . CYS B 1 56 ? -7.246 4.305 6.191 1 97.44 56 CYS B N 1
ATOM 2441 C CA . CYS B 1 56 ? -8.516 4.254 6.902 1 97.44 56 CYS B CA 1
ATOM 2442 C C . CYS B 1 56 ? -9.594 5.039 6.16 1 97.44 56 CYS B C 1
ATOM 2444 O O . CYS B 1 56 ? -10.711 4.559 5.996 1 97.44 56 CYS B O 1
ATOM 2446 N N . TRP B 1 57 ? -9.234 6.172 5.691 1 97.12 57 TRP B N 1
ATOM 2447 C CA . TRP B 1 57 ? -10.211 7.031 5.02 1 97.12 57 TRP B CA 1
ATOM 2448 C C . TRP B 1 57 ? -10.555 6.484 3.641 1 97.12 57 TRP B C 1
ATOM 2450 O O . TRP B 1 57 ? -11.68 6.656 3.162 1 97.12 57 TRP B O 1
ATOM 2460 N N . VAL B 1 58 ? -9.625 5.848 2.982 1 97.56 58 VAL B N 1
ATOM 2461 C CA . VAL B 1 58 ? -9.93 5.203 1.707 1 97.56 58 VAL B CA 1
ATOM 2462 C C . VAL B 1 58 ? -10.953 4.098 1.916 1 97.56 58 VAL B C 1
ATOM 2464 O O . VAL B 1 58 ? -11.93 3.998 1.166 1 97.56 58 VAL B O 1
ATOM 2467 N N . VAL B 1 59 ? -10.727 3.281 2.936 1 97.19 59 VAL B N 1
ATOM 2468 C CA . VAL B 1 59 ? -11.664 2.195 3.227 1 97.19 59 VAL B CA 1
ATOM 2469 C C . VAL B 1 59 ? -13.023 2.771 3.598 1 97.19 59 VAL B C 1
ATOM 2471 O O . VAL B 1 59 ? -14.055 2.318 3.094 1 97.19 59 VAL B O 1
ATOM 2474 N N . TYR B 1 60 ? -13.07 3.791 4.461 1 96.88 60 TYR B N 1
ATOM 2475 C CA . TYR B 1 60 ? -14.312 4.445 4.844 1 96.88 60 TYR B CA 1
ATOM 2476 C C . TYR B 1 60 ? -15.047 4.984 3.619 1 96.88 60 TYR B C 1
ATOM 2478 O O . TYR B 1 60 ? -16.25 4.742 3.447 1 96.88 60 TYR B O 1
ATOM 2486 N N . GLY B 1 61 ? -14.297 5.73 2.809 1 96 61 GLY B N 1
ATOM 2487 C CA . GLY B 1 61 ? -14.906 6.305 1.617 1 96 61 GLY B CA 1
ATOM 2488 C C . GLY B 1 61 ? -15.477 5.258 0.677 1 96 61 GLY B C 1
ATOM 2489 O O . GLY B 1 61 ? -16.531 5.461 0.076 1 96 61 GLY B O 1
ATOM 2490 N N . ALA B 1 62 ? -14.82 4.141 0.527 1 94.38 62 ALA B N 1
ATOM 2491 C CA . ALA B 1 62 ? -15.258 3.068 -0.362 1 94.38 62 ALA B CA 1
ATOM 2492 C C . ALA B 1 62 ? -16.516 2.4 0.168 1 94.38 62 ALA B C 1
ATOM 2494 O O . ALA B 1 62 ? -17.484 2.191 -0.579 1 94.38 62 ALA B O 1
ATOM 2495 N N . VAL B 1 63 ? -16.516 2.111 1.448 1 93.38 63 VAL B N 1
ATOM 2496 C CA . VAL B 1 63 ? -17.625 1.375 2.057 1 93.38 63 VAL B CA 1
ATOM 2497 C C . VAL B 1 63 ? -18.844 2.287 2.189 1 93.38 63 VAL B C 1
ATOM 2499 O O . VAL B 1 63 ? -19.969 1.856 1.958 1 93.38 63 VAL B O 1
ATOM 2502 N N . SER B 1 64 ? -18.578 3.541 2.543 1 93.12 64 SER B N 1
ATOM 2503 C CA . SER B 1 64 ? -19.656 4.496 2.74 1 93.12 64 SER B CA 1
ATOM 2504 C C . SER B 1 64 ? -20.094 5.117 1.416 1 93.12 64 SER B C 1
ATOM 2506 O O . SER B 1 64 ? -21.031 5.926 1.38 1 93.12 64 SER B O 1
ATOM 2508 N N . LYS B 1 65 ? -19.375 4.762 0.376 1 92.12 65 LYS B N 1
ATOM 2509 C CA . LYS B 1 65 ? -19.641 5.277 -0.965 1 92.12 65 LYS B CA 1
ATOM 2510 C C . LYS B 1 65 ? -19.562 6.801 -0.998 1 92.12 65 LYS B C 1
ATOM 2512 O O . LYS B 1 65 ? -20.406 7.465 -1.59 1 92.12 65 LYS B O 1
ATOM 2517 N N . GLN B 1 66 ? -18.641 7.34 -0.24 1 91.44 66 GLN B N 1
ATOM 2518 C CA . GLN B 1 66 ? -18.328 8.766 -0.251 1 91.44 66 GLN B CA 1
ATOM 2519 C C . GLN B 1 66 ? -17.203 9.086 -1.234 1 91.44 66 GLN B C 1
ATOM 2521 O O . GLN B 1 66 ? -16.031 9.148 -0.849 1 91.44 66 GLN B O 1
ATOM 2526 N N . MET B 1 67 ? -17.562 9.406 -2.375 1 91.31 67 MET B N 1
ATOM 2527 C CA . MET B 1 67 ? -16.609 9.578 -3.457 1 91.31 67 MET B CA 1
ATOM 2528 C C . MET B 1 67 ? -15.797 10.859 -3.266 1 91.31 67 MET B C 1
ATOM 2530 O O . MET B 1 67 ? -14.633 10.93 -3.668 1 91.31 67 MET B O 1
ATOM 2534 N N . SER B 1 68 ? -16.359 11.828 -2.596 1 93.69 68 SER B N 1
ATOM 2535 C CA . SER B 1 68 ? -15.781 13.164 -2.486 1 93.69 68 SER B CA 1
ATOM 2536 C C . SER B 1 68 ? -14.461 13.125 -1.722 1 93.69 68 SER B C 1
ATOM 2538 O O . SER B 1 68 ? -13.57 13.945 -1.964 1 93.69 68 SER B O 1
ATOM 2540 N N . ILE B 1 69 ? -14.305 12.164 -0.84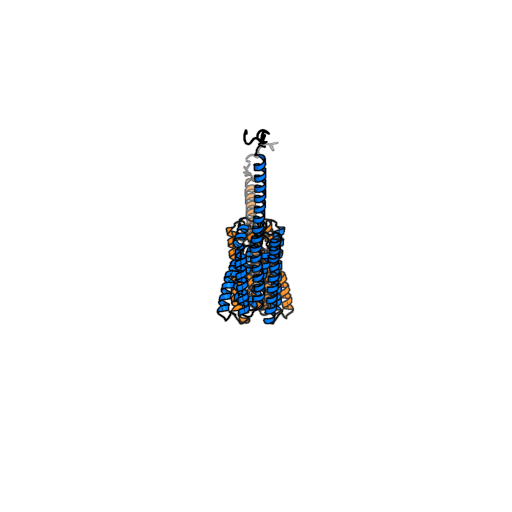5 1 95.31 69 ILE B N 1
ATOM 2541 C CA . ILE B 1 69 ? -13.133 12.188 0.018 1 95.31 69 ILE B CA 1
ATOM 2542 C C . ILE B 1 69 ? -12.078 11.219 -0.511 1 95.31 69 ILE B C 1
ATOM 2544 O O . ILE B 1 69 ? -10.938 11.211 -0.039 1 95.31 69 ILE B O 1
ATOM 2548 N N . LEU B 1 70 ? -12.32 10.445 -1.497 1 96.44 70 LEU B N 1
ATOM 2549 C CA . LEU B 1 70 ? -11.477 9.336 -1.926 1 96.44 70 LEU B CA 1
ATOM 2550 C C . LEU B 1 70 ? -10.242 9.852 -2.664 1 96.44 70 LEU B C 1
ATOM 2552 O O . LEU B 1 70 ? -9.125 9.406 -2.395 1 96.44 70 LEU B O 1
ATOM 2556 N N . PRO B 1 71 ? -10.367 10.836 -3.561 1 95.81 71 PRO B N 1
ATOM 2557 C CA . PRO B 1 71 ? -9.188 11.242 -4.328 1 95.81 71 PRO B CA 1
ATOM 2558 C C . PRO B 1 71 ? -8.039 11.703 -3.436 1 95.81 71 PRO B C 1
ATOM 2560 O O . PRO B 1 71 ? -6.906 11.234 -3.592 1 95.81 71 PRO B O 1
ATOM 2563 N N . VAL B 1 72 ? -8.312 12.531 -2.514 1 96 72 VAL B N 1
ATOM 2564 C CA . VAL B 1 72 ? -7.254 13.094 -1.681 1 96 72 VAL B CA 1
ATOM 2565 C C . VAL B 1 72 ? -6.645 12 -0.807 1 96 72 VAL B C 1
ATOM 2567 O O . VAL B 1 72 ? -5.438 11.992 -0.558 1 96 72 VAL B O 1
ATOM 2570 N N . ASN B 1 73 ? -7.43 11.125 -0.324 1 96.75 73 ASN B N 1
ATOM 2571 C CA . ASN B 1 73 ? -6.93 10.086 0.573 1 96.75 73 ASN B CA 1
ATOM 2572 C C . ASN B 1 73 ? -6.176 9 -0.189 1 96.75 73 ASN B C 1
ATOM 2574 O O . ASN B 1 73 ? -5.219 8.422 0.331 1 96.75 73 ASN B O 1
ATOM 2578 N N . VAL B 1 74 ? -6.559 8.734 -1.437 1 97 74 VAL B N 1
ATOM 2579 C CA . VAL B 1 74 ? -5.805 7.816 -2.285 1 97 74 VAL B CA 1
ATOM 2580 C C . VAL B 1 74 ? -4.441 8.422 -2.613 1 97 74 VAL B C 1
ATOM 2582 O O . VAL B 1 74 ? -3.41 7.758 -2.477 1 97 74 VAL B O 1
ATOM 2585 N N . ILE B 1 75 ? -4.445 9.641 -3.01 1 96.69 75 ILE B N 1
ATOM 2586 C CA . ILE B 1 75 ? -3.197 10.336 -3.295 1 96.69 75 ILE B CA 1
ATOM 2587 C C . ILE B 1 75 ? -2.332 10.375 -2.037 1 96.69 75 ILE B C 1
ATOM 2589 O O . ILE B 1 75 ? -1.131 10.102 -2.092 1 96.69 75 ILE B O 1
ATOM 2593 N N . GLY B 1 76 ? -2.982 10.703 -0.922 1 96.62 76 GLY B N 1
ATOM 2594 C CA . GLY B 1 76 ? -2.273 10.734 0.347 1 96.62 76 GLY B CA 1
ATOM 2595 C C . GLY B 1 76 ? -1.639 9.406 0.707 1 96.62 76 GLY B C 1
ATOM 2596 O O . GLY B 1 76 ? -0.508 9.359 1.194 1 96.62 76 GLY B O 1
ATOM 2597 N N . LEU B 1 77 ? -2.332 8.359 0.456 1 97.38 77 LEU B N 1
ATOM 2598 C CA . LEU B 1 77 ? -1.854 7.012 0.758 1 97.38 77 LEU B CA 1
ATOM 2599 C C . LEU B 1 77 ? -0.573 6.707 -0.012 1 97.38 77 LEU B C 1
ATOM 2601 O O . LEU B 1 77 ? 0.425 6.281 0.577 1 97.38 77 LEU B O 1
ATOM 2605 N N . PHE B 1 78 ? -0.524 7.035 -1.242 1 97.12 78 PHE B N 1
ATOM 2606 C CA . PHE B 1 78 ? 0.604 6.648 -2.082 1 97.12 78 PHE B CA 1
ATOM 2607 C C . PHE B 1 78 ? 1.767 7.617 -1.905 1 97.12 78 PHE B C 1
ATOM 2609 O O . PHE B 1 78 ? 2.93 7.207 -1.91 1 97.12 78 PHE B O 1
ATOM 2616 N N . ILE B 1 79 ? 1.486 8.891 -1.738 1 96.81 79 ILE B N 1
ATOM 2617 C CA . ILE B 1 79 ? 2.574 9.852 -1.602 1 96.81 79 ILE B CA 1
ATOM 2618 C C . ILE B 1 79 ? 3.287 9.641 -0.268 1 96.81 79 ILE B C 1
ATOM 2620 O O . ILE B 1 79 ? 4.516 9.734 -0.192 1 96.81 79 ILE B O 1
ATOM 2624 N N . THR B 1 80 ? 2.516 9.414 0.784 1 96.5 80 THR B N 1
ATOM 2625 C CA . THR B 1 80 ? 3.146 9.148 2.074 1 96.5 80 THR B CA 1
ATOM 2626 C C . THR B 1 80 ? 3.912 7.832 2.045 1 96.5 80 THR B C 1
ATOM 2628 O O . THR B 1 80 ? 4.992 7.723 2.629 1 96.5 80 THR B O 1
ATOM 2631 N N . SER B 1 81 ? 3.367 6.828 1.391 1 97.5 81 SER B N 1
ATOM 2632 C CA . SER B 1 81 ? 4.098 5.582 1.195 1 97.5 81 SER B CA 1
ATOM 2633 C C . SER B 1 81 ? 5.418 5.82 0.467 1 97.5 81 SER B C 1
ATOM 2635 O O . SER B 1 81 ? 6.445 5.25 0.831 1 97.5 81 SER B O 1
ATOM 2637 N N . TYR B 1 82 ? 5.371 6.668 -0.494 1 97.12 82 TYR B N 1
ATOM 2638 C CA . TYR B 1 82 ? 6.57 7.008 -1.256 1 97.12 82 TYR B CA 1
ATOM 2639 C C . TYR B 1 82 ? 7.609 7.684 -0.368 1 97.12 82 TYR B C 1
ATOM 2641 O O . TYR B 1 82 ? 8.797 7.352 -0.429 1 97.12 82 TYR B O 1
ATOM 2649 N N . PHE B 1 83 ? 7.191 8.578 0.444 1 97.19 83 PHE B N 1
ATOM 2650 C CA . PHE B 1 83 ? 8.102 9.258 1.357 1 97.19 83 PHE B CA 1
ATOM 2651 C C . PHE B 1 83 ? 8.742 8.266 2.324 1 97.19 83 PHE B C 1
ATOM 2653 O O . PHE B 1 83 ? 9.938 8.344 2.596 1 97.19 83 PHE B O 1
ATOM 2660 N N . ILE B 1 84 ? 7.941 7.402 2.816 1 97.06 84 ILE B N 1
ATOM 2661 C CA . ILE B 1 84 ? 8.43 6.391 3.746 1 97.06 84 ILE B CA 1
ATOM 2662 C C . ILE B 1 84 ? 9.477 5.523 3.061 1 97.06 84 ILE B C 1
ATOM 2664 O O . ILE B 1 84 ? 10.531 5.238 3.639 1 97.06 84 ILE B O 1
ATOM 2668 N N . PHE B 1 85 ? 9.195 5.211 1.851 1 95.94 85 PHE B N 1
ATOM 2669 C CA . PHE B 1 85 ? 10.117 4.402 1.062 1 95.94 85 PHE B CA 1
ATOM 2670 C C . PHE B 1 85 ? 11.445 5.125 0.875 1 95.94 85 PHE B C 1
ATOM 2672 O O . PHE B 1 85 ? 12.516 4.523 1.031 1 95.94 85 PHE B O 1
ATOM 2679 N N . ILE B 1 86 ? 11.398 6.336 0.534 1 96 86 ILE B N 1
ATOM 2680 C CA . ILE B 1 86 ? 12.609 7.125 0.343 1 96 86 ILE B CA 1
ATOM 2681 C C . ILE B 1 86 ? 13.398 7.176 1.646 1 96 86 ILE B C 1
ATOM 2683 O O . ILE B 1 86 ? 14.617 6.965 1.648 1 96 86 ILE B O 1
ATOM 2687 N N . PHE B 1 87 ? 12.727 7.398 2.727 1 96.44 87 PHE B N 1
ATOM 2688 C CA . PHE B 1 87 ? 13.375 7.539 4.023 1 96.44 87 PHE B CA 1
ATOM 2689 C C . PHE B 1 87 ? 14.078 6.246 4.426 1 96.44 87 PHE B C 1
ATOM 2691 O O . PHE B 1 87 ? 15.266 6.254 4.766 1 96.44 87 PHE B O 1
ATOM 2698 N N . ILE B 1 88 ? 13.383 5.176 4.332 1 95.19 88 ILE B N 1
ATOM 2699 C CA . ILE B 1 88 ? 13.938 3.879 4.715 1 95.19 88 ILE B CA 1
ATOM 2700 C C . ILE B 1 88 ? 15.102 3.523 3.791 1 95.19 88 ILE B C 1
ATOM 2702 O O . ILE B 1 88 ? 16.141 3.041 4.25 1 95.19 88 ILE B O 1
ATOM 2706 N N . SER B 1 89 ? 14.914 3.846 2.553 1 93.88 89 SER B N 1
ATOM 2707 C CA . SER B 1 89 ? 15.93 3.557 1.548 1 93.88 89 SER B CA 1
ATOM 2708 C C . SER B 1 89 ? 17.219 4.332 1.822 1 93.88 89 SER B C 1
ATOM 2710 O O . SER B 1 89 ? 18.312 3.826 1.581 1 93.88 89 SER B O 1
ATOM 2712 N N . ALA B 1 90 ? 17.094 5.5 2.324 1 93.88 90 ALA B N 1
ATOM 2713 C CA . ALA B 1 90 ? 18.234 6.391 2.523 1 93.88 90 ALA B CA 1
ATOM 2714 C C . ALA B 1 90 ? 18.844 6.203 3.908 1 93.88 90 ALA B C 1
ATOM 2716 O O . ALA B 1 90 ? 19.859 6.824 4.238 1 93.88 90 ALA B O 1
ATOM 2717 N N . THR B 1 91 ? 18.203 5.41 4.695 1 94.06 91 THR B N 1
ATOM 2718 C CA . THR B 1 91 ? 18.75 5.086 6.004 1 94.06 91 THR B CA 1
ATOM 2719 C C . THR B 1 91 ? 19.938 4.129 5.871 1 94.06 91 THR B C 1
ATOM 2721 O O . THR B 1 91 ? 19.797 3.043 5.301 1 94.06 91 THR B O 1
ATOM 2724 N N . SER B 1 92 ? 21.078 4.48 6.395 1 90.25 92 SER B N 1
ATOM 2725 C CA . SER B 1 92 ? 22.312 3.732 6.199 1 90.25 92 SER B CA 1
ATOM 2726 C C . SER B 1 92 ? 22.375 2.502 7.098 1 90.25 92 SER B C 1
ATOM 2728 O O . SER B 1 92 ? 22.859 1.446 6.691 1 90.25 92 SER B O 1
ATOM 2730 N N . ASP B 1 93 ? 21.828 2.598 8.297 1 92.88 93 ASP B N 1
ATOM 2731 C CA . ASP B 1 93 ? 21.875 1.502 9.258 1 92.88 93 ASP B CA 1
ATOM 2732 C C . ASP B 1 93 ? 20.906 0.391 8.875 1 92.88 93 ASP B C 1
ATOM 2734 O O . ASP B 1 93 ? 19.688 0.621 8.789 1 92.88 93 ASP B O 1
ATOM 2738 N N . LEU B 1 94 ? 21.438 -0.784 8.656 1 93.06 94 LEU B N 1
ATOM 2739 C CA . LEU B 1 94 ? 20.641 -1.926 8.219 1 93.06 94 LEU B CA 1
ATOM 2740 C C . LEU B 1 94 ? 19.578 -2.273 9.25 1 93.06 94 LEU B C 1
ATOM 2742 O O . LEU B 1 94 ? 18.422 -2.512 8.898 1 93.06 94 LEU B O 1
ATOM 2746 N N . ASN B 1 95 ? 19.953 -2.342 10.492 1 94.19 95 ASN B N 1
ATOM 2747 C CA . ASN B 1 95 ? 19.016 -2.695 11.547 1 94.19 95 ASN B CA 1
ATOM 2748 C C . ASN B 1 95 ? 17.891 -1.673 11.656 1 94.19 95 ASN B C 1
ATOM 2750 O O . ASN B 1 95 ? 16.734 -2.041 11.852 1 94.19 95 ASN B O 1
ATOM 2754 N N . LYS B 1 96 ? 18.203 -0.424 11.539 1 94.38 96 LYS B N 1
ATOM 2755 C CA . LYS B 1 96 ? 17.203 0.626 11.57 1 94.38 96 LYS B CA 1
ATOM 2756 C C . LYS B 1 96 ? 16.281 0.544 10.359 1 94.38 96 LYS B C 1
ATOM 2758 O O . LYS B 1 96 ? 15.062 0.726 10.484 1 94.38 96 LYS B O 1
ATOM 2763 N N . ARG B 1 97 ? 16.812 0.258 9.172 1 94.38 97 ARG B N 1
ATOM 2764 C CA . ARG B 1 97 ? 16.016 0.102 7.953 1 94.38 97 ARG B CA 1
ATOM 2765 C C . ARG B 1 97 ? 15.008 -1.025 8.102 1 94.38 97 ARG B C 1
ATOM 2767 O O . ARG B 1 97 ? 13.828 -0.851 7.785 1 94.38 97 ARG B O 1
ATOM 2774 N N . ARG B 1 98 ? 15.492 -2.102 8.617 1 93.88 98 ARG B N 1
ATOM 2775 C CA . ARG B 1 98 ? 14.625 -3.266 8.773 1 93.88 98 ARG B CA 1
ATOM 2776 C C . ARG B 1 98 ? 13.578 -3.027 9.859 1 93.88 98 ARG B C 1
ATOM 2778 O O . ARG B 1 98 ? 12.438 -3.471 9.734 1 93.88 98 ARG B O 1
ATOM 2785 N N . PHE B 1 99 ? 14.016 -2.373 10.906 1 96.56 99 PHE B N 1
ATOM 2786 C CA . PHE B 1 99 ? 13.102 -2.059 12 1 96.56 99 PHE B CA 1
ATOM 2787 C C . PHE B 1 99 ? 11.977 -1.147 11.516 1 96.56 99 PHE B C 1
ATOM 2789 O O . PHE B 1 99 ? 10.805 -1.415 11.766 1 96.56 99 PHE B O 1
ATOM 2796 N N . LEU B 1 100 ? 12.273 -0.113 10.766 1 96.25 100 LEU B N 1
ATOM 2797 C CA . LEU B 1 100 ? 11.289 0.822 10.227 1 96.25 100 LEU B CA 1
ATOM 2798 C C . LEU B 1 100 ? 10.375 0.131 9.219 1 96.25 100 LEU B C 1
ATOM 2800 O O . LEU B 1 100 ? 9.172 0.406 9.18 1 96.25 100 LEU B O 1
ATOM 2804 N N . SER B 1 101 ? 10.961 -0.769 8.406 1 96.19 101 SER B N 1
ATOM 2805 C CA . SER B 1 101 ? 10.156 -1.544 7.473 1 96.19 101 SER B CA 1
ATOM 2806 C C . SER B 1 101 ? 9.133 -2.406 8.211 1 96.19 101 SER B C 1
ATOM 2808 O O . SER B 1 101 ? 7.973 -2.492 7.801 1 96.19 101 SER B O 1
ATOM 2810 N N . ALA B 1 102 ? 9.586 -2.988 9.305 1 96.12 102 ALA B N 1
ATOM 2811 C CA . ALA B 1 102 ? 8.695 -3.832 10.094 1 96.12 102 ALA B CA 1
ATOM 2812 C C . ALA B 1 102 ? 7.551 -3.016 10.688 1 96.12 102 ALA B C 1
ATOM 2814 O O . ALA B 1 102 ? 6.402 -3.463 10.711 1 96.12 102 ALA B O 1
ATOM 2815 N N . ILE B 1 103 ? 7.82 -1.859 11.125 1 96.56 103 ILE B N 1
ATOM 2816 C CA . ILE B 1 103 ? 6.809 -0.985 11.711 1 96.56 103 ILE B CA 1
ATOM 2817 C C . ILE B 1 103 ? 5.801 -0.579 10.633 1 96.56 103 ILE B C 1
ATOM 2819 O O . ILE B 1 103 ? 4.59 -0.647 10.852 1 96.56 103 ILE B O 1
ATOM 2823 N N . TYR B 1 104 ? 6.367 -0.196 9.484 1 96.94 104 TYR B N 1
ATOM 2824 C CA . TYR B 1 104 ? 5.531 0.271 8.391 1 96.94 104 TYR B CA 1
ATOM 2825 C C . TYR B 1 104 ? 4.602 -0.835 7.902 1 96.94 104 TYR B C 1
ATOM 2827 O O . TYR B 1 104 ? 3.381 -0.661 7.871 1 96.94 104 TYR B O 1
ATOM 2835 N N . TYR B 1 105 ? 5.121 -1.995 7.645 1 96.19 105 TYR B N 1
ATOM 2836 C CA . TYR B 1 105 ? 4.336 -3.088 7.086 1 96.19 105 TYR B CA 1
ATOM 2837 C C . TYR B 1 105 ? 3.477 -3.748 8.156 1 96.19 105 TYR B C 1
ATOM 2839 O O . TYR B 1 105 ? 2.377 -4.227 7.871 1 96.19 105 TYR B O 1
ATOM 2847 N N . GLY B 1 106 ? 4.027 -3.811 9.367 1 96.75 106 GLY B N 1
ATOM 2848 C CA . GLY B 1 106 ? 3.193 -4.293 10.461 1 96.75 106 GLY B CA 1
ATOM 2849 C C . GLY B 1 106 ? 1.968 -3.43 10.695 1 96.75 106 GLY B C 1
ATOM 2850 O O . GLY B 1 106 ? 0.864 -3.947 10.883 1 96.75 106 GLY B O 1
ATOM 2851 N N . TYR B 1 107 ? 2.184 -2.141 10.711 1 95.88 107 TYR B N 1
ATOM 2852 C CA . TYR B 1 107 ? 1.102 -1.187 10.922 1 95.88 107 TYR B CA 1
ATOM 2853 C C . TYR B 1 107 ? 0.085 -1.249 9.789 1 95.88 107 TYR B C 1
ATOM 2855 O O . TYR B 1 107 ? -1.11 -1.436 10.031 1 95.88 107 TYR B O 1
ATOM 2863 N N . LEU B 1 108 ? 0.542 -1.169 8.492 1 96.69 108 LEU B N 1
ATOM 2864 C CA . LEU B 1 108 ? -0.348 -1.189 7.332 1 96.69 108 LEU B CA 1
ATOM 2865 C C . LEU B 1 108 ? -1.017 -2.553 7.188 1 96.69 108 LEU B C 1
ATOM 2867 O O . LEU B 1 108 ? -2.197 -2.635 6.84 1 96.69 108 LEU B O 1
ATOM 2871 N N . GLY B 1 109 ? -0.213 -3.598 7.41 1 96.56 109 GLY B N 1
ATOM 2872 C CA . GLY B 1 109 ? -0.777 -4.938 7.371 1 96.56 109 GLY B CA 1
ATOM 2873 C C . GLY B 1 109 ? -1.831 -5.172 8.438 1 96.56 109 GLY B C 1
ATOM 2874 O O . GLY B 1 109 ? -2.893 -5.73 8.156 1 96.56 109 GLY B O 1
ATOM 2875 N N . GLY B 1 110 ? -1.538 -4.738 9.656 1 96.56 110 GLY B N 1
ATOM 2876 C CA . GLY B 1 110 ? -2.512 -4.855 10.727 1 96.56 110 GLY B CA 1
ATOM 2877 C C . GLY B 1 110 ? -3.807 -4.117 10.438 1 96.56 110 GLY B C 1
ATOM 2878 O O . GLY B 1 110 ? -4.895 -4.641 10.688 1 96.56 110 GLY B O 1
ATOM 2879 N N . LEU B 1 111 ? -3.688 -2.951 9.93 1 96.81 111 LEU B N 1
ATOM 2880 C CA . LEU B 1 111 ? -4.863 -2.168 9.57 1 96.81 111 LEU B CA 1
ATOM 2881 C C . LEU B 1 111 ? -5.66 -2.857 8.469 1 96.81 111 LEU B C 1
ATOM 2883 O O . LEU B 1 111 ? -6.895 -2.883 8.508 1 96.81 111 LEU B O 1
ATOM 2887 N N . THR B 1 112 ? -4.984 -3.383 7.48 1 97 112 THR B N 1
ATOM 2888 C CA . THR B 1 112 ? -5.641 -4.07 6.375 1 97 112 THR B CA 1
ATOM 2889 C C . THR B 1 112 ? -6.422 -5.277 6.879 1 97 112 THR B C 1
ATOM 2891 O O . THR B 1 112 ? -7.59 -5.461 6.523 1 97 112 THR B O 1
ATOM 2894 N N . ILE B 1 113 ? -5.797 -6.078 7.707 1 96.44 113 ILE B N 1
ATOM 2895 C CA . ILE B 1 113 ? -6.445 -7.258 8.266 1 96.44 113 ILE B CA 1
ATOM 2896 C C . ILE B 1 113 ? -7.664 -6.836 9.086 1 96.44 113 ILE B C 1
ATOM 2898 O O . ILE B 1 113 ? -8.734 -7.434 8.969 1 96.44 113 ILE B O 1
ATOM 2902 N N . TYR B 1 114 ? -7.52 -5.812 9.93 1 96.94 114 TYR B N 1
ATOM 2903 C CA . TYR B 1 114 ? -8.609 -5.277 10.734 1 96.94 114 TYR B CA 1
ATOM 2904 C C . TYR B 1 114 ? -9.797 -4.887 9.852 1 96.94 114 TYR B C 1
ATOM 2906 O O . TYR B 1 114 ? -10.93 -5.273 10.125 1 96.94 114 TYR B O 1
ATOM 2914 N N . HIS B 1 115 ? -9.547 -4.156 8.758 1 96.69 115 HIS B N 1
ATOM 2915 C CA . HIS B 1 115 ? -10.602 -3.695 7.863 1 96.69 115 HIS B CA 1
ATOM 2916 C C . HIS B 1 115 ? -11.266 -4.867 7.148 1 96.69 115 HIS B C 1
ATOM 2918 O O . HIS B 1 115 ? -12.484 -4.883 6.98 1 96.69 115 HIS B O 1
ATOM 2924 N N . LEU B 1 116 ? -10.492 -5.816 6.754 1 95.56 116 LEU B N 1
ATOM 2925 C CA . LEU B 1 116 ? -11.031 -6.98 6.059 1 95.56 116 LEU B CA 1
ATOM 2926 C C . LEU B 1 116 ? -11.93 -7.801 6.98 1 95.56 116 LEU B C 1
ATOM 2928 O O . LEU B 1 116 ? -12.977 -8.289 6.559 1 95.56 116 LEU B O 1
ATOM 2932 N N . LEU B 1 117 ? -11.539 -7.953 8.211 1 95.44 117 LEU B N 1
ATOM 2933 C CA . LEU B 1 117 ? -12.344 -8.711 9.164 1 95.44 117 LEU B CA 1
ATOM 2934 C C . LEU B 1 117 ? -13.703 -8.055 9.375 1 95.44 117 LEU B C 1
ATOM 2936 O O . LEU B 1 117 ? -14.719 -8.75 9.461 1 95.44 117 LEU B O 1
ATOM 2940 N N . ILE B 1 118 ? -13.719 -6.77 9.445 1 95.56 118 ILE B N 1
ATOM 2941 C CA . ILE B 1 118 ? -14.977 -6.059 9.625 1 95.56 118 ILE B CA 1
ATOM 2942 C C . ILE B 1 118 ? -15.852 -6.242 8.391 1 95.56 118 ILE B C 1
ATOM 2944 O O . ILE B 1 118 ? -17.047 -6.539 8.5 1 95.56 118 ILE B O 1
ATOM 2948 N N . VAL B 1 119 ? -15.289 -6.109 7.211 1 93.5 119 VAL B N 1
ATOM 2949 C CA . VAL B 1 119 ? -16.031 -6.25 5.957 1 93.5 119 VAL B CA 1
ATOM 2950 C C . VAL B 1 119 ? -16.594 -7.66 5.848 1 93.5 119 VAL B C 1
ATOM 2952 O O . VAL B 1 119 ? -17.703 -7.855 5.363 1 93.5 119 VAL B O 1
ATOM 2955 N N . LEU B 1 120 ? -15.906 -8.648 6.328 1 91.75 120 LEU B N 1
ATOM 2956 C CA . LEU B 1 120 ? -16.281 -10.047 6.164 1 91.75 120 LEU B CA 1
ATOM 2957 C C . LEU B 1 120 ? -17.312 -10.461 7.199 1 91.75 120 LEU B C 1
ATOM 2959 O O . LEU B 1 120 ? -18.234 -11.234 6.895 1 91.75 120 LEU B O 1
ATOM 2963 N N . TYR B 1 121 ? -17.203 -9.891 8.438 1 92.69 121 TYR B N 1
ATOM 2964 C CA . TYR B 1 121 ? -17.984 -10.469 9.523 1 92.69 121 TYR B CA 1
ATOM 2965 C C . TYR B 1 121 ? -19.141 -9.547 9.922 1 92.69 121 TYR B C 1
ATOM 2967 O O . TYR B 1 121 ? -20.062 -9.969 10.609 1 92.69 121 TYR B O 1
ATOM 2975 N N . VAL B 1 122 ? -19 -8.297 9.602 1 93 122 VAL B N 1
ATOM 2976 C CA . VAL B 1 122 ? -20.094 -7.375 9.852 1 93 122 VAL B CA 1
ATOM 2977 C C . VAL B 1 122 ? -20.969 -7.254 8.594 1 93 122 VAL B C 1
ATOM 2979 O O . VAL B 1 122 ? -20.516 -6.715 7.578 1 93 122 VAL B O 1
ATOM 2982 N N . GLU B 1 123 ? -22.188 -7.664 8.68 1 90.25 123 GLU B N 1
ATOM 2983 C CA . GLU B 1 123 ? -23.062 -7.773 7.512 1 90.25 123 GLU B CA 1
ATOM 2984 C C . GLU B 1 123 ? -23.672 -6.422 7.156 1 90.25 123 GLU B C 1
ATOM 2986 O O . GLU B 1 123 ? -23.75 -6.059 5.98 1 90.25 123 GLU B O 1
ATOM 2991 N N . SER B 1 124 ? -24.047 -5.621 8.109 1 93.5 124 SER B N 1
ATOM 2992 C CA . SER B 1 124 ? -24.734 -4.352 7.875 1 93.5 124 SER B CA 1
ATOM 2993 C C . SER B 1 124 ? -23.766 -3.281 7.398 1 93.5 124 SER B C 1
ATOM 2995 O O . SER B 1 124 ? -22.797 -2.967 8.086 1 93.5 124 SER B O 1
ATOM 2997 N N . ILE B 1 125 ? -24.031 -2.779 6.297 1 90.75 125 ILE B N 1
ATOM 2998 C CA . ILE B 1 125 ? -23.219 -1.713 5.734 1 90.75 125 ILE B CA 1
ATOM 2999 C C . ILE B 1 125 ? -23.25 -0.496 6.656 1 90.75 125 ILE B C 1
ATOM 3001 O O . ILE B 1 125 ? -22.234 0.201 6.809 1 90.75 125 ILE B O 1
ATOM 3005 N N . ASP B 1 126 ? -24.375 -0.226 7.266 1 93.88 126 ASP B N 1
ATOM 3006 C CA . ASP B 1 126 ? -24.5 0.904 8.18 1 93.88 126 ASP B CA 1
ATOM 3007 C C . ASP B 1 126 ? -23.594 0.738 9.391 1 93.88 126 ASP B C 1
ATOM 3009 O O . ASP B 1 126 ? -22.969 1.7 9.844 1 93.88 126 ASP B O 1
ATOM 3013 N N . THR B 1 127 ? -23.562 -0.453 9.867 1 96.12 127 THR B N 1
ATOM 3014 C CA . THR B 1 127 ? -22.672 -0.733 10.992 1 96.12 127 THR B CA 1
ATOM 3015 C C . THR B 1 127 ? -21.219 -0.623 10.57 1 96.12 127 THR B C 1
ATOM 3017 O O . THR B 1 127 ? -20.391 -0.092 11.312 1 96.12 127 THR B O 1
ATOM 3020 N N . GLN B 1 128 ? -20.875 -1.134 9.398 1 96 128 GLN B N 1
ATOM 3021 C CA . GLN B 1 128 ? -19.516 -0.968 8.875 1 96 128 GLN B CA 1
ATOM 3022 C C . GLN B 1 128 ? -19.156 0.508 8.758 1 96 128 GLN B C 1
ATOM 3024 O O . GLN B 1 128 ? -18.062 0.914 9.156 1 96 128 GLN B O 1
ATOM 3029 N N . ASP B 1 129 ? -20.047 1.292 8.25 1 95.69 129 ASP B N 1
ATOM 3030 C CA . ASP B 1 129 ? -19.859 2.73 8.086 1 95.69 129 ASP B CA 1
ATOM 3031 C C . ASP B 1 129 ? -19.516 3.391 9.422 1 95.69 129 ASP B C 1
ATOM 3033 O O . ASP B 1 129 ? -18.562 4.172 9.508 1 95.69 129 ASP B O 1
ATOM 3037 N N . SER B 1 130 ? -20.219 3.072 10.422 1 96.5 130 SER B N 1
ATOM 3038 C CA . SER B 1 130 ? -20 3.648 11.75 1 96.5 130 SER B CA 1
ATOM 3039 C C . SER B 1 130 ? -18.656 3.205 12.32 1 96.5 130 SER B C 1
ATOM 3041 O O . SER B 1 130 ? -17.922 4.02 12.875 1 96.5 130 SER B O 1
ATOM 3043 N N . ILE B 1 131 ? -18.328 1.957 12.18 1 97.12 131 ILE B N 1
ATOM 3044 C CA . ILE B 1 131 ? -17.078 1.42 12.711 1 97.12 131 ILE B CA 1
ATOM 3045 C C . ILE B 1 131 ? -15.898 2.078 12 1 97.12 131 ILE B C 1
ATOM 3047 O O . ILE B 1 131 ? -14.961 2.547 12.648 1 97.12 131 ILE B O 1
ATOM 3051 N N . PHE B 1 132 ? -15.984 2.131 10.688 1 97.38 132 PHE B N 1
ATOM 3052 C CA . PHE B 1 132 ? -14.891 2.695 9.914 1 97.38 132 PHE B CA 1
ATOM 3053 C C . PHE B 1 132 ? -14.781 4.199 10.133 1 97.38 132 PHE B C 1
ATOM 3055 O O . PHE B 1 132 ? -13.68 4.754 10.148 1 97.38 132 PHE B O 1
ATOM 3062 N N . GLY B 1 133 ? -15.922 4.91 10.305 1 96.69 133 GLY B N 1
ATOM 3063 C CA . GLY B 1 133 ? -15.891 6.324 10.648 1 96.69 133 GLY B CA 1
ATOM 3064 C C . GLY B 1 133 ? -15.188 6.605 11.961 1 96.69 133 GLY B C 1
ATOM 3065 O O . GLY B 1 133 ? -14.328 7.484 12.039 1 96.69 133 GLY B O 1
ATOM 3066 N N . ILE B 1 134 ? -15.5 5.844 12.906 1 96.44 134 ILE B N 1
ATOM 3067 C CA . ILE B 1 134 ? -14.891 5.996 14.227 1 96.44 134 ILE B CA 1
ATOM 3068 C C . ILE B 1 134 ? -13.398 5.664 14.148 1 96.44 134 ILE B C 1
ATOM 3070 O O . ILE B 1 134 ? -12.562 6.398 14.68 1 96.44 134 ILE B O 1
ATOM 3074 N N . THR B 1 135 ? -13.094 4.562 13.461 1 96.19 135 THR B N 1
ATOM 3075 C CA . THR B 1 135 ? -11.703 4.148 13.312 1 96.19 135 THR B CA 1
ATOM 3076 C C . THR B 1 135 ? -10.875 5.254 12.664 1 96.19 135 THR B C 1
ATOM 3078 O O . THR B 1 135 ? -9.773 5.562 13.117 1 96.19 135 THR B O 1
ATOM 3081 N N . SER B 1 136 ? -11.367 5.812 11.594 1 96.06 136 SER B N 1
ATOM 3082 C CA . SER B 1 136 ? -10.664 6.875 10.891 1 96.06 136 SER B CA 1
ATOM 3083 C C . SER B 1 136 ? -10.484 8.109 11.773 1 96.06 136 SER B C 1
ATOM 3085 O O . SER B 1 136 ? -9.43 8.75 11.742 1 96.06 136 SER B O 1
ATOM 3087 N N . ASN B 1 137 ? -11.469 8.422 12.602 1 95.62 137 ASN B N 1
ATOM 3088 C CA . ASN B 1 137 ? -11.383 9.57 13.5 1 95.62 137 ASN B CA 1
ATOM 3089 C C . ASN B 1 137 ? -10.391 9.32 14.625 1 95.62 137 ASN B C 1
ATOM 3091 O O . ASN B 1 137 ? -9.625 10.219 14.992 1 95.62 137 ASN B O 1
ATOM 3095 N N . VAL B 1 138 ? -10.352 8.133 15.133 1 92.94 138 VAL B N 1
ATOM 3096 C CA . VAL B 1 138 ? -9.391 7.793 16.172 1 92.94 138 VAL B CA 1
ATOM 3097 C C . VAL B 1 138 ? -7.969 7.879 15.625 1 92.94 138 VAL B C 1
ATOM 3099 O O . VAL B 1 138 ? -7.082 8.438 16.266 1 92.94 138 VAL B O 1
ATOM 3102 N N . ALA B 1 139 ? -7.797 7.367 14.43 1 91.81 139 ALA B N 1
ATOM 3103 C CA . ALA B 1 139 ? -6.48 7.402 13.797 1 91.81 139 ALA B CA 1
ATOM 3104 C C . ALA B 1 139 ? -6.004 8.836 13.602 1 91.81 139 ALA B C 1
ATOM 3106 O O . ALA B 1 139 ? -4.855 9.164 13.906 1 91.81 139 ALA B O 1
ATOM 3107 N N . VAL B 1 140 ? -6.863 9.68 13.148 1 91.5 140 VAL B N 1
ATOM 3108 C CA . VAL B 1 140 ? -6.473 11.047 12.844 1 91.5 140 VAL B CA 1
ATOM 3109 C C . VAL B 1 140 ? -6.23 11.812 14.148 1 91.5 140 VAL B C 1
ATOM 3111 O O . VAL B 1 140 ? -5.305 12.625 14.234 1 91.5 140 VAL B O 1
ATOM 3114 N N . LEU B 1 141 ? -6.973 11.562 15.141 1 86.88 141 LEU B N 1
ATOM 3115 C CA . LEU B 1 141 ? -6.82 12.266 16.406 1 86.88 141 LEU B CA 1
ATOM 3116 C C . LEU B 1 141 ? -5.539 11.844 17.109 1 86.88 141 LEU B C 1
ATOM 3118 O O . LEU B 1 141 ? -4.875 12.664 17.75 1 86.88 141 LEU B O 1
ATOM 3122 N N . ILE B 1 142 ? -5.176 10.562 16.922 1 84.5 142 ILE B N 1
ATOM 3123 C CA . ILE B 1 142 ? -3.895 10.094 17.438 1 84.5 142 ILE B CA 1
ATOM 3124 C C . ILE B 1 142 ? -2.756 10.781 16.688 1 84.5 142 ILE B C 1
ATOM 3126 O O . ILE B 1 142 ? -1.792 11.242 17.297 1 84.5 142 ILE B O 1
ATOM 3130 N N . PHE B 1 143 ? -2.947 10.875 15.43 1 85.12 143 PHE B N 1
ATOM 3131 C CA . PHE B 1 143 ? -1.959 11.547 14.594 1 85.12 143 PHE B CA 1
ATOM 3132 C C . PHE B 1 143 ? -1.781 12.992 15.023 1 85.12 143 PHE B C 1
ATOM 3134 O O . PHE B 1 143 ? -0.678 13.539 14.953 1 85.12 143 PHE B O 1
ATOM 3141 N N . TYR B 1 144 ? -2.797 13.672 15.539 1 85.88 144 TYR B N 1
ATOM 3142 C CA . TYR B 1 144 ? -2.744 15.07 15.953 1 85.88 144 TYR B CA 1
ATOM 3143 C C . TYR B 1 144 ? -1.897 15.242 17.203 1 85.88 144 TYR B C 1
ATOM 3145 O O . TYR B 1 144 ? -1.493 16.359 17.547 1 85.88 144 TYR B O 1
ATOM 3153 N N . GLY B 1 145 ? -1.62 14.117 17.828 1 79.5 145 GLY B N 1
ATOM 3154 C CA . GLY B 1 145 ? -0.72 14.188 18.969 1 79.5 145 GLY B CA 1
ATOM 3155 C C . GLY B 1 145 ? 0.636 14.773 18.625 1 79.5 145 GLY B C 1
ATOM 3156 O O . GLY B 1 145 ? 1.205 15.539 19.391 1 79.5 145 GLY B O 1
ATOM 3157 N N . SER B 1 146 ? 1.044 14.539 17.469 1 79.94 146 SER B N 1
ATOM 3158 C CA . SER B 1 146 ? 2.363 14.984 17.047 1 79.94 146 SER B CA 1
ATOM 3159 C C . SER B 1 146 ? 2.408 16.5 16.891 1 79.94 146 SER B C 1
ATOM 3161 O O . SER B 1 146 ? 3.283 17.156 17.453 1 79.94 146 SER B O 1
ATOM 3163 N N . PRO B 1 147 ? 1.581 17.094 16.172 1 78.88 147 PRO B N 1
ATOM 3164 C CA . PRO B 1 147 ? 1.586 18.562 16.078 1 78.88 147 PRO B CA 1
ATOM 3165 C C . PRO B 1 147 ? 1.362 19.234 17.438 1 78.88 147 PRO B C 1
ATOM 3167 O O . PRO B 1 147 ? 1.901 20.312 17.688 1 78.88 147 PRO B O 1
ATOM 3170 N N . VAL B 1 148 ? 0.594 18.594 18.281 1 85 148 VAL B N 1
ATOM 3171 C CA . VAL B 1 148 ? 0.346 19.156 19.594 1 85 148 VAL B CA 1
ATOM 3172 C C . VAL B 1 148 ? 1.645 19.188 20.406 1 85 148 VAL B C 1
ATOM 3174 O O . VAL B 1 148 ? 1.979 20.203 21.016 1 85 148 VAL B O 1
ATOM 3177 N N . LEU B 1 149 ? 2.344 18.109 20.312 1 81.75 149 LEU B N 1
ATOM 3178 C CA . LEU B 1 149 ? 3.623 18.047 21 1 81.75 149 LEU B CA 1
ATOM 3179 C C . LEU B 1 149 ? 4.629 19.016 20.406 1 81.75 149 LEU B C 1
ATOM 3181 O O . LEU B 1 149 ? 5.406 19.641 21.141 1 81.75 149 LEU B O 1
ATOM 3185 N N . SER B 1 150 ? 4.609 19.125 19.156 1 83.81 150 SER B N 1
ATOM 3186 C CA . SER B 1 150 ? 5.488 20.078 18.484 1 83.81 150 SER B CA 1
ATOM 3187 C C . SER B 1 150 ? 5.176 21.516 18.922 1 83.81 150 SER B C 1
ATOM 3189 O O . SER B 1 150 ? 6.09 22.312 19.141 1 83.81 150 SER B O 1
ATOM 3191 N N . LEU B 1 151 ? 3.959 21.844 19.031 1 88.31 151 LEU B N 1
ATOM 3192 C CA . LEU B 1 151 ? 3.525 23.172 19.453 1 88.31 151 LEU B CA 1
ATOM 3193 C C . LEU B 1 151 ? 3.967 23.453 20.891 1 88.31 151 LEU B C 1
ATOM 3195 O O . LEU B 1 151 ? 4.387 24.562 21.203 1 88.31 151 LEU B O 1
ATOM 3199 N N . TYR B 1 152 ? 3.828 22.406 21.641 1 88.62 152 TYR B N 1
ATOM 3200 C CA . TYR B 1 152 ? 4.297 22.531 23.016 1 88.62 152 TYR B CA 1
ATOM 3201 C C . TYR B 1 152 ? 5.785 22.875 23.062 1 88.62 152 TYR B C 1
ATOM 3203 O O . TYR B 1 152 ? 6.211 23.719 23.844 1 88.62 152 TYR B O 1
ATOM 3211 N N . GLY B 1 153 ? 6.531 22.266 22.281 1 88.88 153 GLY B N 1
ATOM 3212 C CA . GLY B 1 153 ? 7.957 22.562 22.188 1 88.88 153 GLY B CA 1
ATOM 3213 C C . GLY B 1 153 ? 8.25 23.984 21.75 1 88.88 153 GLY B C 1
ATOM 3214 O O . GLY B 1 153 ? 9.156 24.625 22.281 1 88.88 153 GLY B O 1
ATOM 3215 N N . VAL B 1 154 ? 7.516 24.453 20.859 1 89.19 154 VAL B N 1
ATOM 3216 C CA . VAL B 1 154 ? 7.688 25.812 20.344 1 89.19 154 VAL B CA 1
ATOM 3217 C C . VAL B 1 154 ? 7.383 26.828 21.438 1 89.19 154 VAL B C 1
ATOM 3219 O O . VAL B 1 154 ? 8.102 27.812 21.594 1 89.19 154 VAL B O 1
ATOM 3222 N N . ILE B 1 155 ? 6.398 26.562 22.141 1 90.19 155 ILE B N 1
ATOM 3223 C CA . ILE B 1 155 ? 6.004 27.469 23.219 1 90.19 155 ILE B CA 1
ATOM 3224 C C . ILE B 1 155 ? 7.062 27.453 24.312 1 90.19 155 ILE B C 1
ATOM 3226 O O . ILE B 1 155 ? 7.461 28.516 24.812 1 90.19 155 ILE B O 1
ATOM 3230 N N . LYS B 1 156 ? 7.5 26.266 24.547 1 90.38 156 LYS B N 1
ATOM 3231 C CA . LYS B 1 156 ? 8.477 26.109 25.609 1 90.38 156 LYS B CA 1
ATOM 3232 C C . LYS B 1 156 ? 9.82 26.734 25.234 1 90.38 156 LYS B C 1
ATOM 3234 O O . LYS B 1 156 ? 10.453 27.406 26.047 1 90.38 156 LYS B O 1
ATOM 3239 N N . SER B 1 157 ? 10.188 26.594 24.062 1 90.62 157 SER B N 1
ATOM 3240 C CA . SER B 1 157 ? 11.492 27.078 23.625 1 90.62 157 SER B CA 1
ATOM 3241 C C . SER B 1 157 ? 11.406 28.5 23.094 1 90.62 157 SER B C 1
ATOM 3243 O O . SER B 1 157 ? 12.43 29.156 22.891 1 90.62 157 SER B O 1
ATOM 3245 N N . ARG B 1 158 ? 10.242 28.984 22.844 1 89.75 158 ARG B N 1
ATOM 3246 C CA . ARG B 1 158 ? 10.008 30.297 22.266 1 89.75 158 ARG B CA 1
ATOM 3247 C C . ARG B 1 158 ? 10.719 30.422 20.922 1 89.75 158 ARG B C 1
ATOM 3249 O O . ARG B 1 158 ? 11.336 31.453 20.641 1 89.75 158 ARG B O 1
ATOM 3256 N N . ASP B 1 159 ? 10.719 29.312 20.188 1 90.25 159 ASP B N 1
ATOM 3257 C CA . ASP B 1 159 ? 11.305 29.25 18.859 1 90.25 159 ASP B CA 1
ATOM 3258 C C . ASP B 1 159 ? 10.281 28.797 17.828 1 90.25 159 ASP B C 1
ATOM 3260 O O . ASP B 1 159 ? 9.93 27.609 17.766 1 90.25 159 ASP B O 1
ATOM 3264 N N . ARG B 1 160 ? 9.852 29.75 17.031 1 88.69 160 ARG B N 1
ATOM 3265 C CA . ARG B 1 160 ? 8.789 29.422 16.078 1 88.69 160 ARG B CA 1
ATOM 3266 C C . ARG B 1 160 ? 9.367 28.984 14.742 1 88.69 160 ARG B C 1
ATOM 3268 O O . ARG B 1 160 ? 8.633 28.859 13.758 1 88.69 160 ARG B O 1
ATOM 3275 N N . SER B 1 161 ? 10.672 28.781 14.656 1 85.12 161 SER B N 1
ATOM 3276 C CA . SER B 1 161 ? 11.336 28.453 13.398 1 85.12 161 SER B CA 1
ATOM 3277 C C . SER B 1 161 ? 10.906 27.094 12.875 1 85.12 161 SER B C 1
ATOM 3279 O O . SER B 1 161 ? 11.016 26.812 11.68 1 85.12 161 SER B O 1
ATOM 3281 N N . SER B 1 162 ? 10.336 26.344 13.773 1 81.12 162 SER B N 1
ATOM 3282 C CA . SER B 1 162 ? 9.938 24.984 13.391 1 81.12 162 SER B CA 1
ATOM 3283 C C . SER B 1 162 ? 8.547 24.969 12.766 1 81.12 162 SER B C 1
ATOM 3285 O O . SER B 1 162 ? 8.156 23.984 12.141 1 81.12 162 SER B O 1
ATOM 3287 N N . ILE B 1 163 ? 7.883 26.078 12.961 1 86.25 163 ILE B N 1
ATOM 3288 C CA . ILE B 1 163 ? 6.535 26.125 12.406 1 86.25 163 ILE B CA 1
ATOM 3289 C C . ILE B 1 163 ? 6.586 26.656 10.977 1 86.25 163 ILE B C 1
ATOM 3291 O O . ILE B 1 163 ? 7.102 27.766 10.742 1 86.25 163 ILE B O 1
ATOM 3295 N N . ASN B 1 164 ? 6.023 25.875 9.953 1 87.75 164 ASN B N 1
ATOM 3296 C CA . ASN B 1 164 ? 5.855 26.312 8.578 1 87.75 164 ASN B CA 1
ATOM 3297 C C . ASN B 1 164 ? 4.566 27.125 8.398 1 87.75 164 ASN B C 1
ATOM 3299 O O . ASN B 1 164 ? 3.484 26.547 8.273 1 87.75 164 ASN B O 1
ATOM 3303 N N . LEU B 1 165 ? 4.734 28.453 8.312 1 90.06 165 LEU B N 1
ATOM 3304 C CA . LEU B 1 165 ? 3.596 29.375 8.328 1 90.06 165 LEU B CA 1
ATOM 3305 C C . LEU B 1 165 ? 2.691 29.125 7.125 1 90.06 165 LEU B C 1
ATOM 3307 O O . LEU B 1 165 ? 1.48 28.953 7.281 1 90.06 165 LEU B O 1
ATOM 3311 N N . PRO B 1 166 ? 3.242 29.094 5.902 1 91.25 166 PRO B N 1
ATOM 3312 C CA . PRO B 1 166 ? 2.377 28.844 4.746 1 91.25 166 PRO B CA 1
ATOM 3313 C C . PRO B 1 166 ? 1.62 27.516 4.852 1 91.25 166 PRO B C 1
ATOM 3315 O O . PRO B 1 166 ? 0.436 27.453 4.508 1 91.25 166 PRO B O 1
ATOM 3318 N N . LEU B 1 167 ? 2.25 26.547 5.348 1 90.25 167 LEU B N 1
ATOM 3319 C CA . LEU B 1 167 ? 1.612 25.234 5.48 1 90.25 167 LEU B CA 1
ATOM 3320 C C . LEU B 1 167 ? 0.507 25.281 6.531 1 90.25 167 LEU B C 1
ATOM 3322 O O . LEU B 1 167 ? -0.549 24.672 6.348 1 90.25 167 LEU B O 1
ATOM 3326 N N . ALA B 1 168 ? 0.758 25.938 7.609 1 91.44 168 ALA B N 1
ATOM 3327 C CA . ALA B 1 168 ? -0.243 26.062 8.664 1 91.44 168 ALA B CA 1
ATOM 3328 C C . ALA B 1 168 ? -1.491 26.781 8.156 1 91.44 168 ALA B C 1
ATOM 3330 O O . ALA B 1 168 ? -2.615 26.375 8.461 1 91.44 168 ALA B O 1
ATOM 3331 N N . LEU B 1 169 ? -1.274 27.812 7.379 1 93.56 169 LEU B N 1
ATOM 3332 C CA . LEU B 1 169 ? -2.379 28.578 6.809 1 93.56 169 LEU B CA 1
ATOM 3333 C C . LEU B 1 169 ? -3.207 27.719 5.867 1 93.56 169 LEU B C 1
ATOM 3335 O O . LEU B 1 169 ? -4.438 27.688 5.953 1 93.56 169 LEU B O 1
ATOM 3339 N N . VAL B 1 170 ? -2.545 27.016 5.031 1 94.62 170 VAL B N 1
ATOM 3340 C CA . VAL B 1 170 ? -3.227 26.188 4.043 1 94.62 170 VAL B CA 1
ATOM 3341 C C . VAL B 1 170 ? -3.947 25.047 4.742 1 94.62 170 VAL B C 1
ATOM 3343 O O . VAL B 1 170 ? -5.059 24.672 4.355 1 94.62 170 VAL B O 1
ATOM 3346 N N . SER B 1 171 ? -3.326 24.5 5.746 1 93.75 171 SER B N 1
ATOM 3347 C CA . SER B 1 171 ? -3.943 23.406 6.5 1 93.75 171 SER B CA 1
ATOM 3348 C C . SER B 1 171 ? -5.199 23.891 7.227 1 93.75 171 SER B C 1
ATOM 3350 O O . SER B 1 171 ? -6.188 23.156 7.312 1 93.75 171 SER B O 1
ATOM 3352 N N . CYS B 1 172 ? -5.098 25.031 7.77 1 95.69 172 CYS B N 1
ATOM 3353 C CA . CYS B 1 172 ? -6.266 25.609 8.422 1 95.69 172 CYS B CA 1
ATOM 3354 C C . CYS B 1 172 ? -7.414 25.781 7.438 1 95.69 172 CYS B C 1
ATOM 3356 O O . CYS B 1 172 ? -8.555 25.422 7.734 1 95.69 172 CYS B O 1
ATOM 3358 N N . PHE B 1 173 ? -7.098 26.266 6.305 1 97 173 PHE B N 1
ATOM 3359 C CA . PHE B 1 173 ? -8.094 26.469 5.258 1 97 173 PHE B CA 1
ATOM 3360 C C . PHE B 1 173 ? -8.688 25.141 4.809 1 97 173 PHE B C 1
ATOM 3362 O O . PHE B 1 173 ? -9.906 25.031 4.641 1 97 173 PHE B O 1
ATOM 3369 N N . ALA B 1 174 ? -7.879 24.203 4.605 1 96.44 174 ALA B N 1
ATOM 3370 C CA . ALA B 1 174 ? -8.344 22.875 4.211 1 96.44 174 ALA B CA 1
ATOM 3371 C C . ALA B 1 174 ? -9.273 22.281 5.266 1 96.44 174 ALA B C 1
ATOM 3373 O O . ALA B 1 174 ? -10.328 21.734 4.938 1 96.44 174 ALA B O 1
ATOM 3374 N N . GLY B 1 175 ? -8.812 22.406 6.527 1 96.88 175 GLY B N 1
ATOM 3375 C CA . GLY B 1 175 ? -9.641 21.906 7.617 1 96.88 175 GLY B CA 1
ATOM 3376 C C . GLY B 1 175 ? -11.008 22.562 7.668 1 96.88 175 GLY B C 1
ATOM 3377 O O . GLY B 1 175 ? -12.016 21.891 7.859 1 96.88 175 GLY B O 1
ATOM 3378 N N . LEU B 1 176 ? -11.055 23.797 7.457 1 97.44 176 LEU B N 1
ATOM 3379 C CA . LEU B 1 176 ? -12.32 24.531 7.457 1 97.44 176 LEU B CA 1
ATOM 3380 C C . LEU B 1 176 ? -13.195 24.109 6.285 1 97.44 176 LEU B C 1
ATOM 3382 O O . LEU B 1 176 ? -14.406 23.953 6.434 1 97.44 176 LEU B O 1
ATOM 3386 N N . THR B 1 177 ? -12.555 23.938 5.184 1 97.81 177 THR B N 1
ATOM 3387 C CA . THR B 1 177 ? -13.273 23.531 3.982 1 97.81 177 THR B CA 1
ATOM 3388 C C . THR B 1 177 ? -13.945 22.172 4.184 1 97.81 177 THR B C 1
ATOM 3390 O O . THR B 1 177 ? -15.141 22.016 3.902 1 97.81 177 THR B O 1
ATOM 3393 N N . TRP B 1 178 ? -13.281 21.219 4.691 1 97.06 178 TRP B N 1
ATOM 3394 C CA . TRP B 1 178 ? -13.828 19.891 4.891 1 97.06 178 TRP B CA 1
ATOM 3395 C C . TRP B 1 178 ? -14.844 19.875 6.031 1 97.06 178 TRP B C 1
ATOM 3397 O O . TRP B 1 178 ? -15.812 19.109 6.008 1 97.06 178 TRP B O 1
ATOM 3407 N N . THR B 1 179 ? -14.578 20.766 7.039 1 97.69 179 THR B N 1
ATOM 3408 C CA . THR B 1 179 ? -15.57 20.906 8.094 1 97.69 179 THR B CA 1
ATOM 3409 C C . THR B 1 179 ? -16.906 21.391 7.52 1 97.69 179 THR B C 1
ATOM 3411 O O . THR B 1 179 ? -17.953 20.797 7.797 1 97.69 179 THR B O 1
ATOM 3414 N N . LEU B 1 180 ? -16.797 22.391 6.727 1 97.25 180 LEU B N 1
ATOM 3415 C CA . LEU B 1 180 ? -18 22.922 6.105 1 97.25 180 LEU B CA 1
ATOM 3416 C C . LEU B 1 180 ? -18.656 21.875 5.199 1 97.25 180 LEU B C 1
ATOM 3418 O O . LEU B 1 180 ? -19.875 21.719 5.211 1 97.25 180 LEU B O 1
ATOM 3422 N N . TYR B 1 181 ? -17.844 21.219 4.438 1 96.75 181 TYR B N 1
ATOM 3423 C CA . TYR B 1 181 ? -18.359 20.156 3.58 1 96.75 181 TYR B CA 1
ATOM 3424 C C . TYR B 1 181 ? -19.094 19.109 4.398 1 96.75 181 TYR B C 1
ATOM 3426 O O . TYR B 1 181 ? -20.219 18.719 4.051 1 96.75 181 TYR B O 1
ATOM 3434 N N . GLY B 1 182 ? -18.469 18.656 5.453 1 96.56 182 GLY B N 1
ATOM 3435 C CA . GLY B 1 182 ? -19.094 17.656 6.312 1 96.56 182 GLY B CA 1
ATOM 3436 C C . GLY B 1 182 ? -20.422 18.109 6.898 1 96.56 182 GLY B C 1
ATOM 3437 O O . GLY B 1 182 ? -21.359 17.312 7.012 1 96.56 182 GLY B O 1
ATOM 3438 N N . ILE B 1 183 ? -20.516 19.375 7.27 1 95.94 183 ILE B N 1
ATOM 3439 C CA . ILE B 1 183 ? -21.734 19.938 7.836 1 95.94 183 ILE B CA 1
ATOM 3440 C C . ILE B 1 183 ? -22.828 19.969 6.77 1 95.94 183 ILE B C 1
ATOM 3442 O O . ILE B 1 183 ? -23.984 19.594 7.035 1 95.94 183 ILE B O 1
ATOM 3446 N N . VAL B 1 184 ? -22.453 20.344 5.598 1 95.12 184 VAL B N 1
ATOM 3447 C CA . VAL B 1 184 ? -23.406 20.484 4.504 1 95.12 184 VAL B CA 1
ATOM 3448 C C . VAL B 1 184 ? -24.031 19.125 4.184 1 95.12 184 VAL B C 1
ATOM 3450 O O . VAL B 1 184 ? -25.234 19.016 3.932 1 95.12 184 VAL B O 1
ATOM 3453 N N . ILE B 1 185 ? -23.266 18.094 4.219 1 93.88 185 ILE B N 1
ATOM 3454 C CA . ILE B 1 185 ? -23.781 16.781 3.84 1 93.88 185 ILE B CA 1
ATOM 3455 C C . ILE B 1 185 ? -24.219 16.016 5.09 1 93.88 185 ILE B C 1
ATOM 3457 O O . ILE B 1 185 ? -24.547 14.828 5.016 1 93.88 185 ILE B O 1
ATOM 3461 N N . ASN B 1 186 ? -24.094 16.641 6.262 1 94 186 ASN B N 1
ATOM 3462 C CA . ASN B 1 186 ? -24.531 16.094 7.547 1 94 186 ASN B CA 1
ATOM 3463 C C . ASN B 1 186 ? -23.781 14.797 7.875 1 94 186 ASN B C 1
ATOM 3465 O O . ASN B 1 186 ? -24.406 13.789 8.203 1 94 186 ASN B O 1
ATOM 3469 N N . ASN B 1 187 ? -22.484 14.805 7.711 1 95.94 187 ASN B N 1
ATOM 3470 C CA . ASN B 1 187 ? -21.625 13.68 8.039 1 95.94 187 ASN B CA 1
ATOM 3471 C C . ASN B 1 187 ? -20.672 14.023 9.18 1 95.94 187 ASN B C 1
ATOM 3473 O O . ASN B 1 187 ? -19.672 14.727 8.977 1 95.94 187 ASN B O 1
ATOM 3477 N N . LYS B 1 188 ? -20.953 13.508 10.344 1 95.12 188 LYS B N 1
ATOM 3478 C CA . LYS B 1 188 ? -20.188 13.836 11.547 1 95.12 188 LYS B CA 1
ATOM 3479 C C . LYS B 1 188 ? -18.781 13.266 11.469 1 95.12 188 LYS B C 1
ATOM 3481 O O . LYS B 1 188 ? -17.859 13.805 12.078 1 95.12 188 LYS B O 1
ATOM 3486 N N . PHE B 1 189 ? -18.625 12.172 10.781 1 95.81 189 PHE B N 1
ATOM 3487 C CA . PHE B 1 189 ? -17.312 11.547 10.703 1 95.81 189 PHE B CA 1
ATOM 3488 C C . PHE B 1 189 ? -16.359 12.422 9.898 1 95.81 189 PHE B C 1
ATOM 3490 O O . PHE B 1 189 ? -15.133 12.336 10.078 1 95.81 189 PHE B O 1
ATOM 3497 N N . ILE B 1 190 ? -16.922 13.266 9.102 1 95.75 190 ILE B N 1
ATOM 3498 C CA . ILE B 1 190 ? -16.078 14.117 8.266 1 95.75 190 ILE B CA 1
ATOM 3499 C C . ILE B 1 190 ? -15.852 15.461 8.961 1 95.75 190 ILE B C 1
ATOM 3501 O O . ILE B 1 190 ? -14.711 15.922 9.086 1 95.75 190 ILE B O 1
ATOM 3505 N N . PHE B 1 191 ? -16.875 16.094 9.477 1 95.75 191 PHE B N 1
ATOM 3506 C CA . PHE B 1 191 ? -16.672 17.469 9.93 1 95.75 191 PHE B CA 1
ATOM 3507 C C . PHE B 1 191 ? -16.031 17.484 11.312 1 95.75 191 PHE B C 1
ATOM 3509 O O . PHE B 1 191 ? -15.328 18.438 11.656 1 95.75 191 PHE B O 1
ATOM 3516 N N . VAL B 1 192 ? -16.078 16.5 12.148 1 95.06 192 VAL B N 1
ATOM 3517 C CA . VAL B 1 192 ? -15.562 16.531 13.516 1 95.06 192 VAL B CA 1
ATOM 3518 C C . VAL B 1 192 ? -14.031 16.531 13.484 1 95.06 192 VAL B C 1
ATOM 3520 O O . VAL B 1 192 ? -13.398 17.453 14.008 1 95.06 192 VAL B O 1
ATOM 3523 N N . PRO B 1 193 ? -13.422 15.523 12.875 1 94.62 193 PRO B N 1
ATOM 3524 C CA . PRO B 1 193 ? -11.953 15.531 12.898 1 94.62 193 PRO B CA 1
ATOM 3525 C C . PRO B 1 193 ? -11.359 16.703 12.125 1 94.62 193 PRO B C 1
ATOM 3527 O O . PRO B 1 193 ? -10.297 17.219 12.508 1 94.62 193 PRO B O 1
ATOM 3530 N N . ASN B 1 194 ? -12.016 17.125 11.086 1 95.88 194 ASN B N 1
ATOM 3531 C CA . ASN B 1 194 ? -11.5 18.25 10.312 1 95.88 194 ASN B CA 1
ATOM 3532 C C . ASN B 1 194 ? -11.625 19.562 11.078 1 95.88 194 ASN B C 1
ATOM 3534 O O . ASN B 1 194 ? -10.758 20.422 10.969 1 95.88 194 ASN B O 1
ATOM 3538 N N . ALA B 1 195 ? -12.656 19.656 11.859 1 96.25 195 ALA B N 1
ATOM 3539 C CA . ALA B 1 195 ? -12.781 20.812 12.742 1 96.25 195 ALA B CA 1
ATOM 3540 C C . ALA B 1 195 ? -11.664 20.844 13.773 1 96.25 195 ALA B C 1
ATOM 3542 O O . ALA B 1 195 ? -11.078 21.891 14.047 1 96.25 195 ALA B O 1
ATOM 3543 N N . ALA B 1 196 ? -11.43 19.703 14.336 1 94.31 196 ALA B N 1
ATOM 3544 C CA . ALA B 1 196 ? -10.328 19.594 15.289 1 94.31 196 ALA B CA 1
ATOM 3545 C C . ALA B 1 196 ? -9 19.953 14.633 1 94.31 196 ALA B C 1
ATOM 3547 O O . ALA B 1 196 ? -8.18 20.656 15.227 1 94.31 196 ALA B O 1
ATOM 3548 N N . GLY B 1 197 ? -8.844 19.531 13.422 1 93.94 197 GLY B N 1
ATOM 3549 C CA . GLY B 1 197 ? -7.633 19.859 12.688 1 93.94 197 GLY B CA 1
ATOM 3550 C C . GLY B 1 197 ? -7.512 21.344 12.383 1 93.94 197 GLY B C 1
ATOM 3551 O O . GLY B 1 197 ? -6.434 21.922 12.516 1 93.94 197 GLY B O 1
ATOM 3552 N N . ALA B 1 198 ? -8.547 21.859 11.977 1 95.12 198 ALA B N 1
ATOM 3553 C CA . ALA B 1 198 ? -8.57 23.297 11.711 1 95.12 198 ALA B CA 1
ATOM 3554 C C . ALA B 1 198 ? -8.25 24.094 12.969 1 95.12 198 ALA B C 1
ATOM 3556 O O . ALA B 1 198 ? -7.5 25.078 12.914 1 95.12 198 ALA B O 1
ATOM 3557 N N . LEU B 1 199 ? -8.758 23.656 14.031 1 94.56 199 LEU B N 1
ATOM 3558 C CA . LEU B 1 199 ? -8.5 24.312 15.305 1 94.56 199 LEU B CA 1
ATOM 3559 C C . LEU B 1 199 ? -7.027 24.234 15.672 1 94.56 199 LEU B C 1
ATOM 3561 O O . LEU B 1 199 ? -6.434 25.219 16.109 1 94.56 199 LEU B O 1
ATOM 3565 N N . LEU B 1 200 ? -6.492 23.094 15.523 1 92.88 200 LEU B N 1
ATOM 3566 C CA . LEU B 1 200 ? -5.078 22.906 15.828 1 92.88 200 LEU B CA 1
ATOM 3567 C C . LEU B 1 200 ? -4.211 23.797 14.945 1 92.88 200 LEU B C 1
ATOM 3569 O O . LEU B 1 200 ? -3.229 24.375 15.414 1 92.88 200 LEU B O 1
ATOM 3573 N N . SER B 1 201 ? -4.566 23.859 13.719 1 93.56 201 SER B N 1
ATOM 3574 C CA . SER B 1 201 ? -3.83 24.719 12.797 1 93.56 201 SER B CA 1
ATOM 3575 C C . SER B 1 201 ? -3.986 26.188 13.156 1 93.56 201 SER B C 1
ATOM 3577 O O . SER B 1 201 ? -3.031 26.953 13.07 1 93.56 201 SER B O 1
ATOM 3579 N N . ALA B 1 202 ? -5.098 26.562 13.578 1 94.62 202 ALA B N 1
ATOM 3580 C CA . ALA B 1 202 ? -5.344 27.938 14.023 1 94.62 202 ALA B CA 1
ATOM 3581 C C . ALA B 1 202 ? -4.516 28.266 15.258 1 94.62 202 ALA B C 1
ATOM 3583 O O . ALA B 1 202 ? -3.938 29.359 15.359 1 94.62 202 ALA B O 1
ATOM 3584 N N . ILE B 1 203 ? -4.496 27.344 16.094 1 94 203 ILE B N 1
ATOM 3585 C CA . ILE B 1 203 ? -3.699 27.531 17.297 1 94 203 ILE B CA 1
ATOM 3586 C C . ILE B 1 203 ? -2.227 27.688 16.922 1 94 203 ILE B C 1
ATOM 3588 O O . ILE B 1 203 ? -1.523 28.516 17.484 1 94 203 ILE B O 1
ATOM 3592 N N . SER B 1 204 ? -1.835 26.875 16 1 92.44 204 SER B N 1
ATOM 3593 C CA . SER B 1 204 ? -0.452 26.953 15.547 1 92.44 204 SER B CA 1
ATOM 3594 C C . SER B 1 204 ? -0.146 28.344 14.977 1 92.44 204 SER B C 1
ATOM 3596 O O . SER B 1 204 ? 0.942 28.875 15.188 1 92.44 204 SER B O 1
ATOM 3598 N N . LEU B 1 205 ? -1.021 28.891 14.305 1 93.5 205 LEU B N 1
ATOM 3599 C CA . LEU B 1 205 ? -0.864 30.219 13.734 1 93.5 205 LEU B CA 1
ATOM 3600 C C . LEU B 1 205 ? -0.8 31.281 14.836 1 93.5 205 LEU B C 1
ATOM 3602 O O . LEU B 1 205 ? 0.04 32.188 14.797 1 93.5 205 LEU B O 1
ATOM 3606 N N . VAL B 1 206 ? -1.625 31.125 15.766 1 93.56 206 VAL B N 1
ATOM 3607 C CA . VAL B 1 206 ? -1.647 32.062 16.891 1 93.56 206 VAL B CA 1
ATOM 3608 C C . VAL B 1 206 ? -0.321 31.984 17.641 1 93.56 206 VAL B C 1
ATOM 3610 O O . VAL B 1 206 ? 0.263 33.031 17.984 1 93.56 206 VAL B O 1
ATOM 3613 N N . VAL B 1 207 ? 0.127 30.766 17.906 1 92.69 207 VAL B N 1
ATOM 3614 C CA . VAL B 1 207 ? 1.382 30.562 18.609 1 92.69 207 VAL B CA 1
ATOM 3615 C C . VAL B 1 207 ? 2.537 31.156 17.812 1 92.69 207 VAL B C 1
ATOM 3617 O O . VAL B 1 207 ? 3.441 31.781 18.375 1 92.69 207 VAL B O 1
ATOM 3620 N N . TYR B 1 208 ? 2.504 30.969 16.531 1 92.62 208 TYR B N 1
ATOM 3621 C CA . TYR B 1 208 ? 3.543 31.484 15.648 1 92.62 208 TYR B CA 1
ATOM 3622 C C . TYR B 1 208 ? 3.66 33 15.797 1 92.62 208 TYR B C 1
ATOM 3624 O O . TYR B 1 208 ? 4.758 33.531 15.977 1 92.62 208 TYR B O 1
ATOM 3632 N N . PHE B 1 209 ? 2.578 33.688 15.789 1 92.62 209 PHE B N 1
ATOM 3633 C CA . PHE B 1 209 ? 2.592 35.156 15.852 1 92.62 209 PHE B CA 1
ATOM 3634 C C . PHE B 1 209 ? 2.84 35.656 17.266 1 92.62 209 PHE B C 1
ATOM 3636 O O . PHE B 1 209 ? 3.51 36.656 17.484 1 92.62 209 PHE B O 1
ATOM 3643 N N . LEU B 1 210 ? 2.326 34.906 18.203 1 91.25 210 LEU B N 1
ATOM 3644 C CA . LEU B 1 210 ? 2.514 35.312 19.609 1 91.25 210 LEU B CA 1
ATOM 3645 C C . LEU B 1 210 ? 3.979 35.188 20 1 91.25 210 LEU B C 1
ATOM 3647 O O . LEU B 1 210 ? 4.527 36.062 20.656 1 91.25 210 LEU B O 1
ATOM 3651 N N . VAL B 1 211 ? 4.52 34.062 19.703 1 90.75 211 VAL B N 1
ATOM 3652 C CA . VAL B 1 211 ? 5.93 33.875 20.016 1 90.75 211 VAL B CA 1
ATOM 3653 C C . VAL B 1 211 ? 6.773 34.906 19.266 1 90.75 211 VAL B C 1
ATOM 3655 O O . VAL B 1 211 ? 7.746 35.438 19.812 1 90.75 211 VAL B O 1
ATOM 3658 N N . GLY B 1 212 ? 6.469 35.156 18.062 1 87.81 212 GLY B N 1
ATOM 3659 C CA . GLY B 1 212 ? 7.148 36.219 17.312 1 87.81 212 GLY B CA 1
ATOM 3660 C C . GLY B 1 212 ? 7.047 37.562 17.969 1 87.81 212 GLY B C 1
ATOM 3661 O O . GLY B 1 212 ? 8.039 38.281 18.062 1 87.81 212 GLY B O 1
ATOM 3662 N N . TYR B 1 213 ? 5.926 37.844 18.406 1 87.44 213 TYR B N 1
ATOM 3663 C CA . TYR B 1 213 ? 5.672 39.094 19.078 1 87.44 213 TYR B CA 1
ATOM 3664 C C . TYR B 1 213 ? 6.453 39.188 20.391 1 87.44 213 TYR B C 1
ATOM 3666 O O . TYR B 1 213 ? 7.086 40.188 20.672 1 87.44 213 TYR B O 1
ATOM 3674 N N . LEU B 1 214 ? 6.453 38.125 21.109 1 86.5 214 LEU B N 1
ATOM 3675 C CA . LEU B 1 214 ? 7.152 38.094 22.391 1 86.5 214 LEU B CA 1
ATOM 3676 C C . LEU B 1 214 ? 8.656 38.219 22.188 1 86.5 214 LEU B C 1
ATOM 3678 O O . LEU B 1 214 ? 9.344 38.875 22.984 1 86.5 214 LEU B O 1
ATOM 3682 N N . ASN B 1 215 ? 9.141 37.625 21.172 1 86.44 215 ASN B N 1
ATOM 3683 C CA . ASN B 1 215 ? 10.562 37.719 20.875 1 86.44 215 ASN B CA 1
ATOM 3684 C C . ASN B 1 215 ? 10.961 39.125 20.469 1 86.44 215 ASN B C 1
ATOM 3686 O O . ASN B 1 215 ? 12.047 39.594 20.797 1 86.44 215 ASN B O 1
ATOM 3690 N N . THR B 1 216 ? 10.133 39.781 19.734 1 85.62 216 THR B N 1
ATOM 3691 C CA . THR B 1 216 ? 10.391 41.156 19.328 1 85.62 216 THR B CA 1
ATOM 3692 C C . THR B 1 216 ? 10.359 42.094 20.547 1 85.62 216 THR B C 1
ATOM 3694 O O . THR B 1 216 ? 11.18 43 20.641 1 85.62 216 THR B O 1
ATOM 3697 N N . LEU B 1 217 ? 9.461 41.781 21.406 1 84.69 217 LEU B N 1
ATOM 3698 C CA . LEU B 1 217 ? 9.359 42.594 22.609 1 84.69 217 LEU B CA 1
ATOM 3699 C C . LEU B 1 217 ? 10.602 42.406 23.484 1 84.69 217 LEU B C 1
ATOM 3701 O O . LEU B 1 217 ? 11.109 43.406 24.047 1 84.69 217 LEU B O 1
ATOM 3705 N N . ASN B 1 218 ? 11.023 41.219 23.609 1 81.94 218 ASN B N 1
ATOM 3706 C CA . ASN B 1 218 ? 12.219 40.938 24.406 1 81.94 218 ASN B CA 1
ATOM 3707 C C . ASN B 1 218 ? 13.461 41.594 23.797 1 81.94 218 ASN B C 1
ATOM 3709 O O . ASN B 1 218 ? 14.336 42.062 24.531 1 81.94 218 ASN B O 1
ATOM 3713 N N . TYR B 1 219 ? 13.539 41.594 22.516 1 79.31 219 TYR B N 1
ATOM 3714 C CA . TYR B 1 219 ? 14.664 42.219 21.844 1 79.31 219 TYR B CA 1
ATOM 3715 C C . TYR B 1 219 ? 14.641 43.75 22.047 1 79.31 219 TYR B C 1
ATOM 3717 O O . TYR B 1 219 ? 15.68 44.344 22.297 1 79.31 219 TYR B O 1
ATOM 3725 N N . ARG B 1 220 ? 13.531 44.312 22.031 1 78.12 220 ARG B N 1
ATOM 3726 C CA . ARG B 1 220 ? 13.375 45.75 22.219 1 78.12 220 ARG B CA 1
ATOM 3727 C C . ARG B 1 220 ? 13.727 46.156 23.656 1 78.12 220 ARG B C 1
ATOM 3729 O O . ARG B 1 220 ? 14.375 47.156 23.875 1 78.12 220 ARG B O 1
ATOM 3736 N N . MET B 1 221 ? 13.352 45.344 24.547 1 77.12 221 MET B N 1
ATOM 3737 C CA . MET B 1 221 ? 13.625 45.625 25.953 1 77.12 221 MET B CA 1
ATOM 3738 C C . MET B 1 221 ? 15.117 45.531 26.25 1 77.12 221 MET B C 1
ATOM 3740 O O . MET B 1 221 ? 15.664 46.344 27 1 77.12 221 MET B O 1
ATOM 3744 N N . LYS B 1 222 ? 15.727 44.531 25.625 1 72.81 222 LYS B N 1
ATOM 3745 C CA . LYS B 1 222 ? 17.172 44.375 25.812 1 72.81 222 LYS B CA 1
ATOM 3746 C C . LYS B 1 222 ? 17.953 45.5 25.172 1 72.81 222 LYS B C 1
ATOM 3748 O O . LYS B 1 222 ? 18.938 45.969 25.719 1 72.81 222 LYS B O 1
ATOM 3753 N N . SER B 1 223 ? 17.531 46 24.047 1 77.12 223 SER B N 1
ATOM 3754 C CA . SER B 1 223 ? 18.188 47.094 23.359 1 77.12 223 SER B CA 1
ATOM 3755 C C . SER B 1 223 ? 18 48.406 24.109 1 77.12 223 SER B C 1
ATOM 3757 O O . SER B 1 223 ? 18.938 49.25 24.172 1 77.12 223 SER B O 1
ATOM 3759 N N . GLU B 1 224 ? 17.047 48.656 24.719 1 74.19 224 GLU B N 1
ATOM 3760 C CA . GLU B 1 224 ? 16.797 49.844 25.5 1 74.19 224 GLU B CA 1
ATOM 3761 C C . GLU B 1 224 ? 17.625 49.844 26.781 1 74.19 224 GLU B C 1
ATOM 3763 O O . GLU B 1 224 ? 18.125 50.906 27.188 1 74.19 224 GLU B O 1
ATOM 3768 N N . GLN B 1 225 ? 17.859 48.719 27.266 1 72.44 225 GLN B N 1
ATOM 3769 C CA . GLN B 1 225 ? 18.688 48.625 28.484 1 72.44 225 GLN B CA 1
ATOM 3770 C C . GLN B 1 225 ? 20.156 48.844 28.172 1 72.44 225 GLN B C 1
ATOM 3772 O O . GLN B 1 225 ? 20.859 49.5 28.953 1 72.44 225 GLN B O 1
ATOM 3777 N N . THR B 1 226 ? 20.578 48.344 26.969 1 71.94 226 THR B N 1
ATOM 3778 C CA . THR B 1 226 ? 21.969 48.562 26.562 1 71.94 226 THR B CA 1
ATOM 3779 C C . THR B 1 226 ? 22.203 50 26.219 1 71.94 226 THR B C 1
ATOM 3781 O O . THR B 1 226 ? 23.266 50.562 26.516 1 71.94 226 THR B O 1
ATOM 3784 N N . ASP B 1 227 ? 21.375 50.625 25.5 1 69.44 227 ASP B N 1
ATOM 3785 C CA . ASP B 1 227 ? 21.484 52.031 25.172 1 69.44 227 ASP B CA 1
ATOM 3786 C C . ASP B 1 227 ? 21.422 52.906 26.422 1 69.44 227 ASP B C 1
ATOM 3788 O O . ASP B 1 227 ? 22.141 53.906 26.531 1 69.44 227 ASP B O 1
ATOM 3792 N N . GLY B 1 228 ? 20.703 52.469 27.344 1 64.75 228 GLY B N 1
ATOM 3793 C CA . GLY B 1 228 ? 20.656 53.156 28.625 1 64.75 228 GLY B CA 1
ATOM 3794 C C . GLY B 1 228 ? 21.953 53.062 29.391 1 64.75 228 GLY B C 1
ATOM 3795 O O . GLY B 1 228 ? 22.438 54.062 29.953 1 64.75 228 GLY B O 1
ATOM 3796 N N . THR B 1 229 ? 22.531 51.875 29.297 1 68.69 229 THR B N 1
ATOM 3797 C CA . THR B 1 229 ? 23.812 51.656 29.969 1 68.69 229 THR B CA 1
ATOM 3798 C C . THR B 1 229 ? 24.922 52.438 29.266 1 68.69 229 THR B C 1
ATOM 3800 O O . THR B 1 229 ? 25.797 53.031 29.906 1 68.69 229 THR B O 1
ATOM 3803 N N . SER B 1 230 ? 24.859 52.375 27.938 1 66.81 230 SER B N 1
ATOM 3804 C CA . SER B 1 230 ? 25.875 53.125 27.188 1 66.81 230 SER B CA 1
ATOM 3805 C C . SER B 1 230 ? 25.75 54.625 27.438 1 66.81 230 SER B C 1
ATOM 3807 O O . SER B 1 230 ? 26.766 55.312 27.531 1 66.81 230 SER B O 1
ATOM 3809 N N . GLN B 1 231 ? 24.625 55.125 27.609 1 63.34 231 GLN B N 1
ATOM 3810 C CA . GLN B 1 231 ? 24.406 56.531 27.938 1 63.34 231 GLN B CA 1
ATOM 3811 C C . GLN B 1 231 ? 24.844 56.844 29.359 1 63.34 231 GLN B C 1
ATOM 3813 O O . GLN B 1 231 ? 25.438 57.906 29.625 1 63.34 231 GLN B O 1
ATOM 3818 N N . ASP B 1 232 ? 24.656 55.969 30.172 1 62.19 232 ASP B N 1
ATOM 3819 C CA . ASP B 1 232 ? 25.094 56.156 31.547 1 62.19 232 ASP B CA 1
ATOM 3820 C C . ASP B 1 232 ? 26.625 56.125 31.641 1 62.19 232 ASP B C 1
ATOM 3822 O O . ASP B 1 232 ? 27.203 56.938 32.375 1 62.19 232 ASP B O 1
ATOM 3826 N N . VAL B 1 233 ? 27.234 55.344 30.766 1 65.19 233 VAL B N 1
ATOM 3827 C CA . VAL B 1 233 ? 28.688 55.25 30.766 1 65.19 233 VAL B CA 1
ATOM 3828 C C . VAL B 1 233 ? 29.266 56.531 30.109 1 65.19 233 VAL B C 1
ATOM 3830 O O . VAL B 1 233 ? 30.25 57.094 30.594 1 65.19 233 VAL B O 1
ATOM 3833 N N . ALA B 1 234 ? 28.688 57 29.109 1 64.75 234 ALA B N 1
ATOM 3834 C CA . ALA B 1 234 ? 29.141 58.219 28.438 1 64.75 234 ALA B CA 1
ATOM 3835 C C . ALA B 1 234 ? 28.984 59.438 29.344 1 64.75 234 ALA B C 1
ATOM 3837 O O . ALA B 1 234 ? 29.859 60.312 29.359 1 64.75 234 ALA B O 1
ATOM 3838 N N . LEU B 1 235 ? 28.078 59.469 30.219 1 61.97 235 LEU B N 1
ATOM 3839 C CA . LEU B 1 235 ? 27.859 60.531 31.188 1 61.97 235 LEU B CA 1
ATOM 3840 C C . LEU B 1 235 ? 28.906 60.469 32.281 1 61.97 235 LEU B C 1
ATOM 3842 O O . LEU B 1 235 ? 29.375 61.5 32.75 1 61.97 235 LEU B O 1
ATOM 3846 N N . ILE B 1 236 ? 29.422 59.344 32.562 1 62.72 236 ILE B N 1
ATOM 3847 C CA . ILE B 1 236 ? 30.438 59.188 33.594 1 62.72 236 ILE B CA 1
ATOM 3848 C C . ILE B 1 236 ? 31.797 59.594 33.062 1 62.72 236 ILE B C 1
ATOM 3850 O O . ILE B 1 236 ? 32.562 60.25 33.75 1 62.72 236 ILE B O 1
ATOM 3854 N N . ILE B 1 237 ? 32.062 59.312 31.781 1 62.38 237 ILE B N 1
ATOM 3855 C CA . ILE B 1 237 ? 33.344 59.656 31.156 1 62.38 237 ILE B CA 1
ATOM 3856 C C . ILE B 1 237 ? 33.406 61.156 30.922 1 62.38 237 ILE B C 1
ATOM 3858 O O . ILE B 1 237 ? 34.469 61.781 31.156 1 62.38 237 ILE B O 1
ATOM 3862 N N . ASN B 1 238 ? 32.375 61.812 30.562 1 60.56 238 ASN B N 1
ATOM 3863 C CA . ASN B 1 238 ? 32.375 63.25 30.344 1 60.56 238 ASN B CA 1
ATOM 3864 C C . ASN B 1 238 ? 32.438 64 31.656 1 60.56 238 ASN B C 1
ATOM 3866 O O . ASN B 1 238 ? 32.969 65.125 31.703 1 60.56 238 ASN B O 1
ATOM 3870 N N . GLN B 1 239 ? 32.062 63.5 32.75 1 57.12 239 GLN B N 1
ATOM 3871 C CA . GLN B 1 239 ? 32.188 64.125 34.062 1 57.12 239 GLN B CA 1
ATOM 3872 C C . GLN B 1 239 ? 33.625 64 34.562 1 57.12 239 GLN B C 1
ATOM 3874 O O . GLN B 1 239 ? 34.125 64.938 35.25 1 57.12 239 GLN B O 1
ATOM 3879 N N . GLU B 1 240 ? 34.344 63.031 34.188 1 54 240 GLU B N 1
ATOM 3880 C CA . GLU B 1 240 ? 35.75 62.875 34.625 1 54 240 GLU B CA 1
ATOM 3881 C C . GLU B 1 240 ? 36.688 63.781 33.812 1 54 240 GLU B C 1
ATOM 3883 O O . GLU B 1 240 ? 37.781 64.125 34.281 1 54 240 GLU B O 1
ATOM 3888 N N . GLU B 1 241 ? 36.375 64.188 32.594 1 48.78 241 GLU B N 1
ATOM 3889 C CA . GLU B 1 241 ? 37.281 65 31.812 1 48.78 241 GLU B CA 1
ATOM 3890 C C . GLU B 1 241 ? 37.125 66.5 32.188 1 48.78 241 GLU B C 1
ATOM 3892 O O . GLU B 1 241 ? 37.75 67.375 31.594 1 48.78 241 GLU B O 1
ATOM 3897 N N . GLN B 1 242 ? 36.125 66.875 33.094 1 43.19 242 GLN B N 1
ATOM 3898 C CA . GLN B 1 242 ? 36.156 68.25 33.531 1 43.19 242 GLN B CA 1
ATOM 3899 C C . GLN B 1 242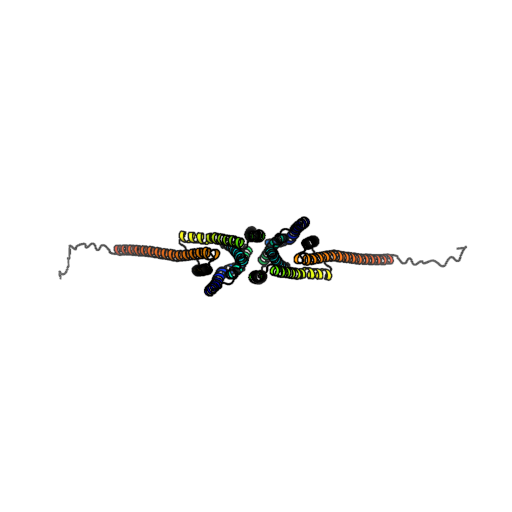 ? 37.188 68.5 34.656 1 43.19 242 GLN B C 1
ATOM 3901 O O . GLN B 1 242 ? 37.094 67.875 35.719 1 43.19 242 GLN B O 1
ATOM 3906 N N . PRO B 1 243 ? 38.438 68.812 34.406 1 40.5 243 PRO B N 1
ATOM 3907 C CA . PRO B 1 243 ? 39.406 69.25 35.438 1 40.5 243 PRO B CA 1
ATOM 3908 C C . PRO B 1 243 ? 38.812 70.125 36.5 1 40.5 243 PRO B C 1
ATOM 3910 O O . PRO B 1 243 ? 37.844 70.875 36.219 1 40.5 243 PRO B O 1
ATOM 3913 N N . ASP B 1 244 ? 38.906 69.812 37.812 1 38.22 244 ASP B N 1
ATOM 3914 C CA . ASP B 1 244 ? 38.75 70.75 38.938 1 38.22 244 ASP B CA 1
ATOM 3915 C C . ASP B 1 244 ? 39.406 72.062 38.688 1 38.22 244 ASP B C 1
ATOM 3917 O O . ASP B 1 244 ? 40.625 72.188 38.562 1 38.22 244 ASP B O 1
ATOM 3921 N N . ILE B 1 245 ? 38.969 73 38.031 1 34.38 245 ILE B N 1
ATOM 3922 C CA . ILE B 1 245 ? 39.344 74.438 38.125 1 34.38 245 ILE B CA 1
ATOM 3923 C C . ILE B 1 245 ? 39.188 74.875 39.562 1 34.38 245 ILE B C 1
ATOM 3925 O O . ILE B 1 245 ? 38.094 75 40.062 1 34.38 245 ILE B O 1
ATOM 3929 N N . ILE B 1 246 ? 39.938 74.312 40.625 1 32.88 246 ILE B N 1
ATOM 3930 C CA . ILE B 1 246 ? 40.219 75 41.906 1 32.88 246 ILE B CA 1
ATOM 3931 C C . ILE B 1 246 ? 40.5 76.5 41.625 1 32.88 246 ILE B C 1
ATOM 3933 O O . ILE B 1 246 ? 41.438 76.812 40.938 1 32.88 246 ILE B O 1
ATOM 3937 N N . LEU B 1 247 ? 39.469 77.312 41.719 1 28.67 247 LEU B N 1
ATOM 3938 C CA . LEU B 1 247 ? 39.531 78.75 41.812 1 28.67 247 LEU B CA 1
ATOM 3939 C C . LEU B 1 247 ? 40.469 79.188 42.938 1 28.67 247 LEU B C 1
ATOM 3941 O O . LEU B 1 247 ? 40.125 79.062 44.125 1 28.67 247 LEU B O 1
ATOM 3945 N N . ARG B 1 248 ? 41.719 78.75 43.031 1 27.3 248 ARG B N 1
ATOM 3946 C CA . ARG B 1 248 ? 42.625 79.562 43.844 1 27.3 248 ARG B CA 1
ATOM 3947 C C . ARG B 1 248 ? 42.438 81.062 43.625 1 27.3 248 ARG B C 1
ATOM 3949 O O . ARG B 1 248 ? 42.594 81.5 42.5 1 27.3 248 ARG B O 1
ATOM 3956 N N . LYS B 1 249 ? 41.656 81.75 44.406 1 28.03 249 LYS B N 1
ATOM 3957 C CA . LYS B 1 249 ? 41.531 83.125 44.75 1 28.03 249 LYS B CA 1
ATOM 3958 C C . LYS B 1 249 ? 42.938 83.75 44.938 1 28.03 249 LYS B C 1
ATOM 3960 O O . LYS B 1 249 ? 43.719 83.312 45.75 1 28.03 249 LYS B O 1
ATOM 3965 N N . ASP B 1 250 ? 43.406 84.688 44 1 24.09 250 ASP B N 1
ATOM 3966 C CA . ASP B 1 250 ? 44.5 85.625 43.938 1 24.09 250 ASP B CA 1
ATOM 3967 C C . ASP B 1 250 ? 44.531 86.5 45.156 1 24.09 250 ASP B C 1
ATOM 3969 O O . ASP B 1 250 ? 43.531 87.188 45.469 1 24.09 250 ASP B O 1
ATOM 3973 N N . GLU B 1 251 ? 45.188 86.5 46.125 1 26.38 251 GLU B N 1
ATOM 3974 C CA . GLU B 1 251 ? 45.875 87.625 46.781 1 26.38 251 GLU B CA 1
ATOM 3975 C C . GLU B 1 251 ? 46.531 88.562 45.75 1 26.38 251 GLU B C 1
ATOM 3977 O O . GLU B 1 251 ? 46.688 89.75 46 1 26.38 251 GLU B O 1
ATOM 3982 N N . GLU B 1 252 ? 47.531 88.438 44.781 1 24.25 252 GLU B N 1
ATOM 3983 C CA . GLU B 1 252 ? 48.188 89.625 44.312 1 24.25 252 GLU B CA 1
ATOM 3984 C C . GLU B 1 252 ? 47.25 90.5 43.406 1 24.25 252 GLU B C 1
ATOM 3986 O O . GLU B 1 252 ? 46.531 89.938 42.594 1 24.25 252 GLU B O 1
ATOM 3991 N N . TYR B 1 253 ? 46.688 91.25 42.906 1 26.67 253 TYR B N 1
ATOM 3992 C CA . TYR B 1 253 ? 46.688 91.25 41.438 1 26.67 253 TYR B CA 1
ATOM 3993 C C . TYR B 1 253 ? 48.094 91.375 40.906 1 26.67 253 TYR B C 1
ATOM 3995 O O . TYR B 1 253 ? 48.312 91.438 39.688 1 26.67 253 TYR B O 1
ATOM 4003 N N . GLU B 1 254 ? 49.156 91.375 41.438 1 21.45 254 GLU B N 1
ATOM 4004 C CA . GLU B 1 254 ? 49.875 92.562 41.844 1 21.45 254 GLU B CA 1
ATOM 4005 C C . GLU B 1 254 ? 50.406 93.312 40.625 1 21.45 254 GLU B C 1
ATOM 4007 O O . GLU B 1 254 ? 50.406 94.562 40.625 1 21.45 254 GLU B O 1
ATOM 4012 N N . GLU B 1 255 ? 51.469 93.125 39.906 1 23.67 255 GLU B N 1
ATOM 4013 C CA . GLU B 1 255 ? 52.406 94.188 39.719 1 23.67 255 GLU B CA 1
ATOM 4014 C C . GLU B 1 255 ? 51.875 95.25 38.75 1 23.67 255 GLU B C 1
ATOM 4016 O O . GLU B 1 255 ? 50.844 95.062 38.125 1 23.67 255 GLU B O 1
ATOM 4021 N N . GLU B 1 256 ? 52.469 96 37.5 1 23.78 256 GLU B N 1
ATOM 4022 C CA . GLU B 1 256 ? 52.469 97.188 36.719 1 23.78 256 GLU B CA 1
ATOM 4023 C C . GLU B 1 256 ? 51.188 97.375 35.938 1 23.78 256 GLU B C 1
ATOM 4025 O O . GLU B 1 256 ? 50.875 96.562 35.062 1 23.78 256 GLU B O 1
ATOM 4030 N N . ILE B 1 257 ? 49.938 97.5 36.125 1 20.31 257 ILE B N 1
ATOM 4031 C CA . ILE B 1 257 ? 49.25 98.75 36 1 20.31 257 ILE B CA 1
ATOM 4032 C C . ILE B 1 257 ? 49.531 99.625 37.219 1 20.31 257 ILE B C 1
ATOM 4034 O O . ILE B 1 257 ? 48.719 99.688 38.156 1 20.31 257 ILE B O 1
ATOM 4038 N N . LYS B 1 258 ? 50.875 99.5 37.812 1 20.91 258 LYS B N 1
ATOM 4039 C CA . LYS B 1 258 ? 52.062 100.375 37.938 1 20.91 258 LYS B CA 1
ATOM 4040 C C . LYS B 1 258 ? 52.75 100.562 36.594 1 20.91 258 LYS B C 1
ATOM 4042 O O . LYS B 1 258 ? 53.969 100.625 36.5 1 20.91 258 LYS B O 1
ATOM 4047 N N . ILE B 1 259 ? 52.406 100.688 35.25 1 19.73 259 ILE B N 1
ATOM 4048 C CA . ILE B 1 259 ? 52.906 101.938 34.656 1 19.73 259 ILE B CA 1
ATOM 4049 C C . ILE B 1 259 ? 51.875 103.062 34.875 1 19.73 259 ILE B C 1
ATOM 4051 O O . ILE B 1 259 ? 50.688 102.812 34.719 1 19.73 259 ILE B O 1
#

Nearest PDB structures (foldseek):
  5xpd-assembly1_A  TM=9.335E-01  e=1.228E-09  Arabidopsis thaliana
  5cth-assembly1_B  TM=9.390E-01  e=7.061E-08  Oryza sativa Japonica Group
  6z0c-assembly1_A  TM=1.931E-01  e=6.554E+00  Escherichia coli
  5xpd-assembly1_A  TM=9.334E-01  e=1.697E-09  Arabidopsis thaliana
  5cth-assembly1_B  TM=9.392E-01  e=9.843E-08  Oryza sativa Japonica Group

InterPro domains:
  IPR004316 Sugar transporter SWEET repeat [PF03083] (10-88)
  IPR004316 Sugar transporter SWEET repeat [PF03083] (131-210)
  IPR047664 Sugar transporter SWEET [PTHR10791] (17-212)